Protein 4HH3 (pdb70)

Radius of gyration: 33.71 Å; Cα contacts (8 Å, |Δi|>4): 1432; chains: 3; bounding box: 65×101×80 Å

GO terms:
  GO:0042802 identical protein binding (F, IPI)
  GO:0005515 protein binding (F, IPI)

Sequence (711 aa):
LPSLAPDLVRDLIATAADISLLVSQEGVVREVMANPHHPSFGQLSSEWEGRPLEEVLTAESVAKFRLRSEGLEPGRGSVAVVELNHIDPRSFEFPIRYILHRLPADRSILMLGRDLRPIAEVQQQLVAAQLAMERDYETQREMETRYRVVLDVSRDPMVLLVSMSTGRIVDLNSAAGLLLGGVRQDLLGAAIAQEFEGRRRGEFMETMTNLAATESAAPVEVLARRSQKRLLVVPRVFRAAGERLLLCQIDPADGSLPSSLAPDLVRDLIATAADISSLLVSQEGVVREVMASFGQLSEWEGRPLEEVLTAESVAKFRLRSEGLEPGRGSVVAVEELNHIEFPIRYILHRLPADRRSSILMLGRDLRPIAEVQQQLVAAQLAMERDYETQREMETRYRVVLDVSRDPMVLVSMSTGRIVDLNSSAAGLLLGGVRQDLLGAAIAQEFEGRRRGEFMETMTNLAATESAAPVEVLARRRSQKRLLVVPRVFRAAGERLLLCQIDPADGRSGRAKAVARLSDLLSTDPLGRLTEVEELLLRAHAPTAADFARLLFEACAERLTRALAEDRISRMQVTLAYSSALQMALRRIHHLPDPQKSVGAVLLVAGVPGHKPILEAALAAEMLRAVGWSTSSVVVHPESVAALAARLKTSRTSSTLVVAPSLLEGTEQEADTLRRFVSALRARTDLPGLSILVGGRLLAQLPPSKLKDSGADAGFAHLALLPAALARVASS

B-factor: mean 31.29, std 15.77, range [8.46, 105.35]

Solvent-accessible surface area: 31923 Å² total; per-residue (Å²): 68,32,97,40,62,110,114,31,12,62,64,0,1,2,7,3,0,4,2,0,0,0,1,9,111,153,20,35,1,104,20,22,0,70,8,108,53,20,91,92,29,46,109,8,53,103,6,58,52,108,62,1,68,115,10,10,12,44,62,0,23,60,5,15,107,101,68,6,129,62,17,93,55,74,193,21,16,85,38,0,18,0,34,0,55,5,52,122,94,141,112,14,17,0,90,0,26,0,5,17,0,75,72,52,79,0,7,0,0,1,1,32,7,12,65,44,16,17,105,16,24,118,87,0,44,58,8,1,15,48,27,14,114,40,4,24,54,1,15,22,15,27,3,20,2,47,13,1,4,61,32,3,120,7,15,0,0,3,0,9,31,91,62,1,108,3,58,7,2,2,81,22,0,5,146,25,1,39,16,102,95,136,87,0,53,41,19,11,1,1,119,4,6,80,80,53,182,132,55,73,0,17,112,53,0,34,88,43,29,91,76,171,124,50,71,68,25,108,12,64,0,106,77,46,92,78,110,0,50,0,60,10,97,43,19,154,18,22,62,86,94,6,0,3,2,21,0,42,61,27,142,104,44,32,25,106,29,60,113,118,28,5,99,52,1,6,19,40,2,4,34,0,4,0,5,2,12,93,135,25,52,0,106,33,23,43,80,170,53,50,164,25,80,148,18,85,58,97,55,1,70,83,5,3,23,86,146,2,28,62,82,17,117,135,89,7,117,66,14,50,39,83,183,53,29,40,30,4,95,0,40,0,131,152,56,45,1,22,0,1,0,10,17,0,78,64,52,81,0,8,4,0,3,1,10,24,68,109,63,34,16,101,25,46,105,88,0,80,60,2,44,80,37,0,52,142,37,2,112,89,41,71,47,20,55,45,26,0,100,12,1,7,81,25,3,117,7,18,0,1,2,0,15,34,41,64,1,120,2,54,2,1,2,71,22,0,2,139,24,1,33,20,94,72,117,93,0,66,38,16,15,2,2,124,3,6,90,81,56,187,123,56,70,0,23,109,40,0,50,85,43,16,82,92,149,61,48,54,58,18,144,9,41,0,109,88,32,107,92,138,0,50,0,19,6,86,61,27,64,0,11,13,83,32,4,1,1,3,13,1,43,90,39,144,88,194,71,12,164,88,97,3,40,50,109,3,7,82,17,1,23,90,68,8,44,60,121,10,100,63,0,28,118,25,0,127,67,40,0,96,70,7,24,33,0,0,128,25,0,17,32,0,2,91,103,2,64,122,5,20,47,66,35,144,14,26,75,19,52,4,12,10,0,25,0,0,0,0,3,0,0,24,82,29,22,100,72,66,4,27,89,199,53,104,25,21,2,0,0,0,0,10,36,76,22,72,0,2,0,1,0,4,0,0,0,1,5,0,7,64,84,15,30,3,1,14,30,11,12,10,144,44,32,60,42,0,0,51,122,3,95,69,4,158,9,68,17,0,0,3,2,14,6,37,13,59,30,68,76,25,46,43,40,12,70,148,8,1,63,38,4,90,84,81,134,42,23,116,73,12,25,0,0,2,8,14,147,18,16,87,77,83,113,88,107,20,166,121,24,19,6,78,10,14,2,30,84,3,12,81,0,36,49,0,2,62,135,17,59,102,130

Structure (mmCIF, N/CA/C/O backbone):
data_4HH3
#
_entry.id   4HH3
#
_cell.length_a   89.780
_cell.length_b   188.300
_cell.length_c   51.860
_cell.angle_alpha   90.00
_cell.angle_beta   90.00
_cell.angle_gamma   90.00
#
_symmetry.space_group_name_H-M   'P 21 21 2'
#
loop_
_entity.id
_entity.type
_entity.pdbx_description
1 polymer 'Transcriptional regulator, PpsR'
2 polymer 'AppA protein'
3 water water
#
loop_
_atom_site.group_PDB
_atom_site.id
_atom_site.type_symbol
_atom_site.label_atom_id
_atom_site.label_alt_id
_atom_site.label_comp_id
_atom_site.label_asym_id
_atom_site.label_entity_id
_atom_site.label_seq_id
_atom_site.pdbx_PDB_ins_code
_atom_site.Cartn_x
_atom_site.Cartn_y
_atom_site.Cartn_z
_atom_site.occupancy
_atom_site.B_iso_or_equiv
_atom_site.auth_seq_id
_atom_site.auth_comp_id
_atom_site.auth_asym_id
_atom_site.auth_atom_id
_atom_site.pdbx_PDB_model_num
ATOM 1 N N . LEU A 1 12 ? 40.570 19.173 37.905 1.00 49.94 7 LEU A N 1
ATOM 2 C CA . LEU A 1 12 ? 40.458 18.432 36.652 1.00 55.49 7 LEU A CA 1
ATOM 3 C C . LEU A 1 12 ? 41.075 17.039 36.784 1.00 64.49 7 LEU A C 1
ATOM 4 O O . LEU A 1 12 ? 42.156 16.887 37.354 1.00 67.56 7 LEU A O 1
ATOM 9 N N . PRO A 1 13 ? 40.385 16.016 36.258 1.00 73.57 8 PRO A N 1
ATOM 10 C CA . PRO A 1 13 ? 40.857 14.626 36.306 1.00 81.65 8 PRO A CA 1
ATOM 11 C C . PRO A 1 13 ? 41.907 14.323 35.236 1.00 83.59 8 PRO A C 1
ATOM 12 O O . PRO A 1 13 ? 42.360 15.234 34.541 1.00 84.75 8 PRO A O 1
ATOM 16 N N . SER A 1 14 ? 42.284 13.052 35.114 1.00 80.28 9 SER A N 1
ATOM 17 C CA . SER A 1 14 ? 43.255 12.619 34.111 1.00 81.03 9 SER A CA 1
ATOM 18 C C . SER A 1 14 ? 42.672 12.753 32.709 1.00 76.95 9 SER A C 1
ATOM 19 O O . SER A 1 14 ? 41.509 12.414 32.481 1.00 79.48 9 SER A O 1
ATOM 22 N N . LEU A 1 15 ? 43.480 13.237 31.769 1.00 65.16 10 LEU A N 1
ATOM 23 C CA . LEU A 1 15 ? 42.973 13.529 30.432 1.00 47.01 10 LEU A CA 1
ATOM 24 C C . LEU A 1 15 ? 43.815 12.939 29.294 1.00 38.13 10 LEU A C 1
ATOM 25 O O . LEU A 1 15 ? 45.030 13.140 29.231 1.00 40.14 10 LEU A O 1
ATOM 30 N N . ALA A 1 16 ? 43.144 12.223 28.392 1.00 35.73 11 ALA A N 1
ATOM 31 C CA . ALA A 1 16 ? 43.759 11.667 27.186 1.00 35.10 11 ALA A CA 1
ATOM 32 C C . ALA A 1 16 ? 44.171 12.770 26.212 1.00 33.57 11 ALA A C 1
ATOM 33 O O . ALA A 1 16 ? 43.566 13.843 26.198 1.00 28.92 11 ALA A O 1
ATOM 35 N N . PRO A 1 17 ? 45.200 12.506 25.384 1.00 33.60 12 PRO A N 1
ATOM 36 C CA . PRO A 1 17 ? 45.729 13.525 24.466 1.00 32.04 12 PRO A CA 1
ATOM 37 C C . PRO A 1 17 ? 44.699 14.121 23.490 1.00 30.54 12 PRO A C 1
ATOM 38 O O . PRO A 1 17 ? 44.738 15.322 23.228 1.00 27.86 12 PRO A O 1
ATOM 42 N N . ASP A 1 18 ? 43.816 13.294 22.942 1.00 32.53 13 ASP A N 1
ATOM 43 C CA . ASP A 1 18 ? 42.799 13.784 22.014 1.00 32.58 13 ASP A CA 1
ATOM 44 C C . ASP A 1 18 ? 41.849 14.757 22.707 1.00 28.10 13 ASP A C 1
ATOM 45 O O . ASP A 1 18 ? 41.487 15.797 22.144 1.00 26.86 13 ASP A O 1
ATOM 50 N N . LEU A 1 19 ? 41.451 14.424 23.933 1.00 28.69 14 LEU A N 1
ATOM 51 C CA . LEU A 1 19 ? 40.602 15.318 24.718 1.00 27.71 14 LEU A CA 1
ATOM 52 C C . LEU A 1 19 ? 41.355 16.605 25.068 1.00 24.45 14 LEU A C 1
ATOM 53 O O . LEU A 1 19 ? 40.815 17.697 24.945 1.00 23.18 14 LEU A O 1
ATOM 58 N N . VAL A 1 20 ? 42.619 16.481 25.465 1.00 27.85 15 VAL A N 1
ATOM 59 C CA . VAL A 1 20 ? 43.420 17.672 25.746 1.00 22.70 15 VAL A CA 1
ATOM 60 C C . VAL A 1 20 ? 43.438 18.635 24.554 1.00 22.07 15 VAL A C 1
ATOM 61 O O . VAL A 1 20 ? 43.232 19.837 24.715 1.00 21.01 15 VAL A O 1
ATOM 65 N N . ARG A 1 21 ? 43.649 18.091 23.359 1.00 23.67 16 ARG A N 1
ATOM 66 C CA . ARG A 1 21 ? 43.666 18.900 22.149 1.00 23.83 16 ARG A CA 1
ATOM 67 C C . ARG A 1 21 ? 42.333 19.612 21.946 1.00 22.01 16 ARG A C 1
ATOM 68 O O . ARG A 1 21 ? 42.292 20.802 21.635 1.00 21.36 16 ARG A O 1
ATOM 76 N N . ASP A 1 22 ? 41.242 18.875 22.141 1.00 22.83 17 ASP A N 1
ATOM 77 C CA . ASP A 1 22 ? 39.907 19.453 21.960 1.00 23.15 17 ASP A CA 1
ATOM 78 C C . ASP A 1 22 ? 39.576 20.545 22.982 1.00 19.10 17 ASP A C 1
ATOM 79 O O . ASP A 1 22 ? 38.956 21.555 22.645 1.00 19.64 17 ASP A O 1
ATOM 84 N N . LEU A 1 23 ? 40.009 20.361 24.222 1.00 24.70 18 LEU A N 1
ATOM 85 C CA . LEU A 1 23 ? 39.840 21.398 25.244 1.00 21.74 18 LEU A CA 1
ATOM 86 C C . LEU A 1 23 ? 40.581 22.690 24.890 1.00 21.82 18 LEU A C 1
ATOM 87 O O . LEU A 1 23 ? 40.034 23.800 24.990 1.00 19.35 18 LEU A O 1
ATOM 92 N N . ILE A 1 24 ? 41.833 22.560 24.477 1.00 20.25 19 ILE A N 1
ATOM 93 C CA . ILE A 1 24 ? 42.580 23.739 24.058 1.00 21.33 19 ILE A CA 1
ATOM 94 C C . ILE A 1 24 ? 41.908 24.411 22.855 1.00 19.53 19 ILE A C 1
ATOM 95 O O . ILE A 1 24 ? 41.737 25.644 22.818 1.00 20.23 19 ILE A O 1
ATOM 100 N N . ALA A 1 25 ? 41.505 23.598 21.884 1.00 20.86 20 ALA A N 1
ATOM 101 C CA . ALA A 1 25 ? 40.960 24.109 20.632 1.00 19.18 20 ALA A CA 1
ATOM 102 C C . ALA A 1 25 ? 39.645 24.849 20.847 1.00 20.98 20 ALA A C 1
ATOM 103 O O . ALA A 1 25 ? 39.335 25.789 20.116 1.00 19.25 20 ALA A O 1
ATOM 105 N N . THR A 1 26 ? 38.891 24.444 21.865 1.00 21.36 21 THR A N 1
ATOM 106 C CA . THR A 1 26 ? 37.612 25.102 22.153 1.00 18.25 21 THR A CA 1
ATOM 107 C C . THR A 1 26 ? 37.695 26.171 23.247 1.00 19.89 21 THR A C 1
ATOM 108 O O . THR A 1 26 ? 36.807 27.016 23.359 1.00 21.49 21 THR A O 1
ATOM 112 N N . ALA A 1 27 ? 38.760 26.161 24.045 1.00 16.14 22 ALA A N 1
ATOM 113 C CA . ALA A 1 27 ? 38.944 27.241 25.024 1.00 15.70 22 ALA A CA 1
ATOM 114 C C . ALA A 1 27 ? 39.395 28.532 24.347 1.00 18.49 22 ALA A C 1
ATOM 115 O O . ALA A 1 27 ? 39.012 29.630 24.769 1.00 18.63 22 ALA A O 1
ATOM 117 N N . ALA A 1 28 ? 40.218 28.393 23.307 1.00 18.60 23 ALA A N 1
ATOM 118 C CA . ALA A 1 28 ? 40.662 29.526 22.493 1.00 19.35 23 ALA A CA 1
ATOM 119 C C . ALA A 1 28 ? 39.677 29.755 21.345 1.00 20.18 23 ALA A C 1
ATOM 120 O O . ALA A 1 28 ? 38.929 28.852 20.989 1.00 20.72 23 ALA A O 1
ATOM 122 N N . ASP A 1 29 ? 39.668 30.955 20.769 1.00 18.33 24 ASP A N 1
ATOM 123 C CA . ASP A 1 29 ? 38.882 31.190 19.550 1.00 18.02 24 ASP A CA 1
ATOM 124 C C . ASP A 1 29 ? 39.613 30.585 18.355 1.00 21.77 24 ASP A C 1
ATOM 125 O O . ASP A 1 29 ? 38.999 30.153 17.386 1.00 20.51 24 ASP A O 1
ATOM 130 N N . ILE A 1 30 ? 40.939 30.605 18.430 1.00 19.59 25 ILE A N 1
ATOM 131 C CA . ILE A 1 30 ? 41.805 30.003 17.435 1.00 22.75 25 ILE A CA 1
ATOM 132 C C . ILE A 1 30 ? 43.123 29.766 18.141 1.00 24.55 25 ILE A C 1
ATOM 133 O O . ILE A 1 30 ? 43.500 30.521 19.034 1.00 22.54 25 ILE A O 1
ATOM 138 N N . SER A 1 31 ? 43.805 28.691 17.780 1.00 21.74 26 SER A N 1
ATOM 139 C CA . SER A 1 31 ? 45.120 28.442 18.345 1.00 22.08 26 SER A CA 1
ATOM 140 C C . SER A 1 31 ? 46.068 27.890 17.292 1.00 25.47 26 SER A C 1
ATOM 141 O O . SER A 1 31 ? 45.653 27.151 16.399 1.00 28.14 26 SER A O 1
ATOM 144 N N . LEU A 1 32 ? 47.330 28.288 17.397 1.00 24.97 27 LEU A N 1
ATOM 145 C CA . LEU A 1 32 ? 48.374 27.826 16.493 1.00 27.08 27 LEU A CA 1
ATOM 146 C C . LEU A 1 32 ? 49.443 27.141 17.313 1.00 30.14 27 LEU A C 1
ATOM 147 O O . LEU A 1 32 ? 49.826 27.641 18.373 1.00 26.55 27 LEU A O 1
ATOM 152 N N . LEU A 1 33 ? 49.930 26.007 16.817 1.00 28.79 28 LEU A N 1
ATOM 153 C CA . LEU A 1 33 ? 51.083 25.348 17.406 1.00 29.67 28 LEU A CA 1
ATOM 154 C C . LEU A 1 33 ? 52.256 25.583 16.459 1.00 32.69 28 LEU A C 1
ATOM 155 O O . LEU A 1 33 ? 52.195 25.218 15.291 1.00 33.41 28 LEU A O 1
ATOM 160 N N . VAL A 1 34 ? 53.304 26.217 16.969 1.00 32.52 29 VAL A N 1
ATOM 161 C CA . VAL A 1 34 ? 54.456 26.578 16.152 1.00 34.83 29 VAL A CA 1
ATOM 162 C C . VAL A 1 34 ? 55.712 25.901 16.692 1.00 36.24 29 VAL A C 1
ATOM 163 O O . VAL A 1 34 ? 55.958 25.921 17.895 1.00 35.45 29 VAL A O 1
ATOM 167 N N . SER A 1 35 ? 56.492 25.293 15.803 1.00 38.55 30 SER A N 1
ATOM 168 C CA . SER A 1 35 ? 57.717 24.611 16.216 1.00 40.28 30 SER A CA 1
ATOM 169 C C . SER A 1 35 ? 58.752 25.603 16.741 1.00 41.08 30 SER A C 1
ATOM 170 O O . SER A 1 35 ? 58.641 26.811 16.520 1.00 40.76 30 SER A O 1
ATOM 173 N N . GLN A 1 36 ? 59.765 25.086 17.430 1.00 42.39 31 GLN A N 1
ATOM 174 C CA . GLN A 1 36 ? 60.839 25.923 17.952 1.00 43.62 31 GLN A CA 1
ATOM 175 C C . GLN A 1 36 ? 61.502 26.683 16.807 1.00 45.63 31 GLN A C 1
ATOM 176 O O . GLN A 1 36 ? 61.947 27.818 16.971 1.00 46.12 31 GLN A O 1
ATOM 182 N N . GLU A 1 37 ? 61.536 26.038 15.645 1.00 46.97 32 GLU A N 1
ATOM 183 C CA . GLU A 1 37 ? 62.130 26.595 14.437 1.00 49.96 32 GLU A CA 1
ATOM 184 C C . GLU A 1 37 ? 61.313 27.767 13.899 1.00 51.47 32 GLU A C 1
ATOM 185 O O . GLU A 1 37 ? 61.838 28.631 13.196 1.00 51.52 32 GLU A O 1
ATOM 191 N N . GLY A 1 38 ? 60.027 27.805 14.238 1.00 48.10 33 GLY A N 1
ATOM 192 C CA . GLY A 1 38 ? 59.165 28.884 13.787 1.00 44.38 33 GLY A CA 1
ATOM 193 C C . GLY A 1 38 ? 58.214 28.468 12.680 1.00 44.32 33 GLY A C 1
ATOM 194 O O . GLY A 1 38 ? 57.608 29.311 12.027 1.00 46.59 33 GLY A O 1
ATOM 195 N N . VAL A 1 39 ? 58.081 27.164 12.472 1.00 44.59 34 VAL A N 1
ATOM 196 C CA . VAL A 1 39 ? 57.182 26.641 11.455 1.00 44.81 34 VAL A CA 1
ATOM 197 C C . VAL A 1 39 ? 55.807 26.355 12.071 1.00 47.76 34 VAL A C 1
ATOM 198 O O . VAL A 1 39 ? 55.713 25.760 13.144 1.00 40.53 34 VAL A O 1
ATOM 202 N N . VAL A 1 40 ? 54.742 26.805 11.413 1.00 41.45 35 VAL A N 1
ATOM 203 C CA . VAL A 1 40 ? 53.399 26.443 11.848 1.00 39.19 35 VAL A CA 1
ATOM 204 C C . VAL A 1 40 ? 53.226 24.935 11.732 1.00 39.67 35 VAL A C 1
ATOM 205 O O . VAL A 1 40 ? 53.299 24.375 10.640 1.00 44.56 35 VAL A O 1
ATOM 209 N N . ARG A 1 41 ? 52.995 24.289 12.867 1.00 37.98 36 ARG A N 1
ATOM 210 C CA . ARG A 1 41 ? 52.826 22.848 12.910 1.00 41.10 36 ARG A CA 1
ATOM 211 C C . ARG A 1 41 ? 51.352 22.476 12.788 1.00 42.16 36 ARG A C 1
ATOM 212 O O . ARG A 1 41 ? 51.002 21.505 12.119 1.00 39.70 36 ARG A O 1
ATOM 220 N N . GLU A 1 42 ? 50.484 23.256 13.428 1.00 34.94 37 GLU A N 1
ATOM 221 C CA . GLU A 1 42 ? 49.059 22.971 13.388 1.00 33.80 37 GLU A CA 1
ATOM 222 C C . GLU A 1 42 ? 48.227 24.222 13.656 1.00 32.00 37 GLU A C 1
ATOM 223 O O . GLU A 1 42 ? 48.544 25.011 14.550 1.00 32.53 37 GLU A O 1
ATOM 229 N N . VAL A 1 43 ? 47.179 24.405 12.857 1.00 32.26 38 VAL A N 1
ATOM 230 C CA . VAL A 1 43 ? 46.174 25.435 13.114 1.00 30.66 38 VAL A CA 1
ATOM 231 C C . VAL A 1 43 ? 44.967 24.728 13.719 1.00 35.96 38 VAL A C 1
ATOM 232 O O . VAL A 1 43 ? 44.383 23.848 13.089 1.00 37.27 38 VAL A O 1
ATOM 236 N N . MET A 1 44 ? 44.604 25.096 14.943 1.00 27.44 39 MET A N 1
ATOM 237 C CA . MET A 1 44 ? 43.540 24.404 15.656 1.00 27.96 39 MET A CA 1
ATOM 238 C C . MET A 1 44 ? 42.272 25.251 15.654 1.00 28.68 39 MET A C 1
ATOM 239 O O . MET A 1 44 ? 42.221 26.305 16.274 1.00 25.34 39 MET A O 1
ATOM 244 N N . ALA A 1 45 ? 41.258 24.786 14.937 1.00 28.99 40 ALA A N 1
ATOM 245 C CA . ALA A 1 45 ? 40.025 25.543 14.783 1.00 32.64 40 ALA A CA 1
ATOM 246 C C . ALA A 1 45 ? 39.046 25.265 15.917 1.00 25.05 40 ALA A C 1
ATOM 247 O O . ALA A 1 45 ? 38.904 24.124 16.370 1.00 26.44 40 ALA A O 1
ATOM 249 N N . ASN A 1 46 ? 38.384 26.317 16.386 1.00 27.49 41 ASN A N 1
ATOM 250 C CA . ASN A 1 46 ? 37.282 26.151 17.320 1.00 22.51 41 ASN A CA 1
ATOM 251 C C . ASN A 1 46 ? 36.023 26.096 16.481 1.00 22.65 41 ASN A C 1
ATOM 252 O O . ASN A 1 46 ? 35.631 27.102 15.893 1.00 22.55 41 ASN A O 1
ATOM 257 N N . PRO A 1 47 ? 35.382 24.921 16.411 1.00 27.43 42 PRO A N 1
ATOM 258 C CA . PRO A 1 47 ? 34.189 24.805 15.567 1.00 29.96 42 PRO A CA 1
ATOM 259 C C . PRO A 1 47 ? 32.979 25.574 16.102 1.00 30.13 42 PRO A C 1
ATOM 260 O O . PRO A 1 47 ? 31.989 25.727 15.377 1.00 30.32 42 PRO A O 1
ATOM 264 N N . HIS A 1 48 ? 33.049 26.059 17.339 1.00 20.55 43 HIS A N 1
ATOM 265 C CA . HIS A 1 48 ? 31.932 26.809 17.904 1.00 19.65 43 HIS A CA 1
ATOM 266 C C . HIS A 1 48 ? 32.099 28.320 17.717 1.00 27.67 43 HIS A C 1
ATOM 267 O O . HIS A 1 48 ? 31.252 29.111 18.142 1.00 27.04 43 HIS A O 1
ATOM 274 N N . HIS A 1 49 ? 33.189 28.713 17.071 1.00 22.69 44 HIS A N 1
ATOM 275 C CA . HIS A 1 49 ? 33.486 30.131 16.865 1.00 24.79 44 HIS A CA 1
ATOM 276 C C . HIS A 1 49 ? 33.383 30.449 15.379 1.00 27.61 44 HIS A C 1
ATOM 277 O O . HIS A 1 49 ? 33.673 29.583 14.557 1.00 24.48 44 HIS A O 1
ATOM 284 N N . PRO A 1 50 ? 32.980 31.692 15.022 1.00 25.35 45 PRO A N 1
ATOM 285 C CA . PRO A 1 50 ? 32.876 32.054 13.604 1.00 27.20 45 PRO A CA 1
ATOM 286 C C . PRO A 1 50 ? 34.102 31.654 12.788 1.00 30.87 45 PRO A C 1
ATOM 287 O O . PRO A 1 50 ? 35.234 31.810 13.251 1.00 27.05 45 PRO A O 1
ATOM 291 N N . SER A 1 51 ? 33.866 31.116 11.596 1.00 28.81 46 SER A N 1
ATOM 292 C CA . SER A 1 51 ? 34.931 30.549 10.778 1.00 30.31 46 SER A CA 1
ATOM 293 C C . SER A 1 51 ? 35.991 31.566 10.354 1.00 36.10 46 SER A C 1
ATOM 294 O O . SER A 1 51 ? 35.690 32.745 10.135 1.00 31.59 46 SER A O 1
ATOM 297 N N . PHE A 1 52 ? 37.231 31.090 10.248 1.00 34.06 47 PHE A N 1
ATOM 298 C CA . PHE A 1 52 ? 38.338 31.868 9.696 1.00 33.91 47 PHE A CA 1
ATOM 299 C C . PHE A 1 52 ? 38.642 31.436 8.269 1.00 38.34 47 PHE A C 1
ATOM 300 O O . PHE A 1 52 ? 39.601 31.914 7.656 1.00 40.18 47 PHE A O 1
ATOM 308 N N . GLY A 1 53 ? 37.829 30.528 7.742 1.00 39.32 48 GLY A N 1
ATOM 309 C CA . GLY A 1 53 ? 38.084 29.968 6.427 1.00 39.76 48 GLY A CA 1
ATOM 310 C C . GLY A 1 53 ? 39.190 28.932 6.510 1.00 44.85 48 GLY A C 1
ATOM 311 O O . GLY A 1 53 ? 39.605 28.549 7.605 1.00 41.73 48 GLY A O 1
ATOM 312 N N . GLN A 1 54 ? 39.672 28.479 5.358 1.00 48.81 49 GLN A N 1
ATOM 313 C CA . GLN A 1 54 ? 40.722 27.466 5.323 1.00 57.06 49 GLN A CA 1
ATOM 314 C C . GLN A 1 54 ? 42.103 28.054 5.620 1.00 56.75 49 GLN A C 1
ATOM 315 O O . GLN A 1 54 ? 42.616 28.879 4.862 1.00 56.15 49 GLN A O 1
ATOM 321 N N . LEU A 1 55 ? 42.695 27.624 6.729 1.00 50.63 50 LEU A N 1
ATOM 322 C CA . LEU A 1 55 ? 44.002 28.122 7.142 1.00 48.31 50 LEU A CA 1
ATOM 323 C C . LEU A 1 55 ? 45.050 27.016 7.181 1.00 48.45 50 LEU A C 1
ATOM 324 O O . LEU A 1 55 ? 46.187 27.254 7.588 1.00 47.85 50 LEU A O 1
ATOM 329 N N . SER A 1 56 ? 44.663 25.814 6.752 1.00 50.12 51 SER A N 1
ATOM 330 C CA A SER A 1 56 ? 45.563 24.661 6.753 0.39 50.12 51 SER A CA 1
ATOM 331 C CA B SER A 1 56 ? 45.564 24.662 6.757 0.61 50.11 51 SER A CA 1
ATOM 332 C C . SER A 1 56 ? 46.830 24.916 5.943 1.00 55.45 51 SER A C 1
ATOM 333 O O . SER A 1 56 ? 47.884 24.354 6.233 1.00 53.63 51 SER A O 1
ATOM 338 N N . GLU A 1 57 ? 46.717 25.766 4.927 1.00 56.83 52 GLU A N 1
ATOM 339 C CA . GLU A 1 57 ? 47.847 26.109 4.073 1.00 61.08 52 GLU A CA 1
ATOM 340 C C . GLU A 1 57 ? 48.990 26.744 4.860 1.00 55.30 52 GLU A C 1
ATOM 341 O O . GLU A 1 57 ? 50.133 26.760 4.399 1.00 50.99 52 GLU A O 1
ATOM 347 N N . TRP A 1 58 ? 48.677 27.272 6.041 1.00 46.49 53 TRP A N 1
ATOM 348 C CA . TRP A 1 58 ? 49.702 27.818 6.923 1.00 44.00 53 TRP A CA 1
ATOM 349 C C . TRP A 1 58 ? 50.598 26.708 7.464 1.00 43.92 53 TRP A C 1
ATOM 350 O O . TRP A 1 58 ? 51.762 26.944 7.779 1.00 44.36 53 TRP A O 1
ATOM 361 N N . GLU A 1 59 ? 50.043 25.503 7.586 1.00 43.54 54 GLU A N 1
ATOM 362 C CA . GLU A 1 59 ? 50.774 24.387 8.176 1.00 45.64 54 GLU A CA 1
ATOM 363 C C . GLU A 1 59 ? 51.950 23.955 7.303 1.00 50.99 54 GLU A C 1
ATOM 364 O O . GLU A 1 59 ? 51.784 23.656 6.120 1.00 49.93 54 GLU A O 1
ATOM 370 N N . GLY A 1 60 ? 53.138 23.940 7.897 1.00 46.62 55 GLY A N 1
ATOM 371 C CA . GLY A 1 60 ? 54.351 23.603 7.176 1.00 49.54 55 GLY A CA 1
ATOM 372 C C . GLY A 1 60 ? 55.144 24.824 6.744 1.00 54.99 55 GLY A C 1
ATOM 373 O O . GLY A 1 60 ? 56.289 24.697 6.307 1.00 57.46 55 GLY A O 1
ATOM 374 N N . ARG A 1 61 ? 54.537 26.004 6.865 1.00 49.47 56 ARG A N 1
ATOM 375 C CA . ARG A 1 61 ? 55.179 27.261 6.471 1.00 54.32 56 ARG A CA 1
ATOM 376 C C . ARG A 1 61 ? 55.629 28.028 7.710 1.00 48.78 56 ARG A C 1
ATOM 377 O O . ARG A 1 61 ? 55.028 27.883 8.775 1.00 46.05 56 ARG A O 1
ATOM 385 N N . PRO A 1 62 ? 56.690 28.843 7.579 1.00 50.38 57 PRO A N 1
ATOM 386 C CA . PRO A 1 62 ? 57.133 29.690 8.691 1.00 48.93 57 PRO A CA 1
ATOM 387 C C . PRO A 1 62 ? 56.000 30.598 9.163 1.00 46.54 57 PRO A C 1
ATOM 388 O O . PRO A 1 62 ? 55.280 31.143 8.327 1.00 47.15 57 PRO A O 1
ATOM 392 N N . LEU A 1 63 ? 55.836 30.736 10.476 1.00 44.09 58 LEU A N 1
ATOM 393 C CA . LEU A 1 63 ? 54.832 31.642 11.033 1.00 41.91 58 LEU A CA 1
ATOM 394 C C . LEU A 1 63 ? 55.028 33.049 10.486 1.00 43.35 58 LEU A C 1
ATOM 395 O O . LEU A 1 63 ? 54.062 33.773 10.244 1.00 42.76 58 LEU A O 1
ATOM 400 N N . GLU A 1 64 ? 56.282 33.434 10.277 1.00 45.54 59 GLU A N 1
ATOM 401 C CA . GLU A 1 64 ? 56.581 34.791 9.826 1.00 47.20 59 GLU A CA 1
ATOM 402 C C . GLU A 1 64 ? 56.005 35.130 8.446 1.00 64.44 59 GLU A C 1
ATOM 403 O O . GLU A 1 64 ? 55.828 36.302 8.114 1.00 49.92 59 GLU A O 1
ATOM 409 N N . GLU A 1 65 ? 55.680 34.105 7.663 1.00 49.63 60 GLU A N 1
ATOM 410 C CA . GLU A 1 65 ? 55.041 34.308 6.366 1.00 51.47 60 GLU A CA 1
ATOM 411 C C . GLU A 1 65 ? 53.624 34.845 6.498 1.00 49.67 60 GLU A C 1
ATOM 412 O O . GLU A 1 65 ? 53.094 35.422 5.552 1.00 51.51 60 GLU A O 1
ATOM 418 N N . VAL A 1 66 ? 53.005 34.633 7.657 1.00 46.50 61 VAL A N 1
ATOM 419 C CA . VAL A 1 66 ? 51.604 35.001 7.836 1.00 44.74 61 VAL A CA 1
ATOM 420 C C . VAL A 1 66 ? 51.406 36.113 8.869 1.00 42.99 61 VAL A C 1
ATOM 421 O O . VAL A 1 66 ? 50.305 36.302 9.398 1.00 40.94 61 VAL A O 1
ATOM 425 N N . LEU A 1 67 ? 52.475 36.850 9.145 1.00 44.03 62 LEU A N 1
ATOM 426 C CA . LEU A 1 67 ? 52.417 37.984 10.058 1.00 42.94 62 LEU A CA 1
ATOM 427 C C . LEU A 1 67 ? 52.948 39.235 9.378 1.00 45.65 62 LEU A C 1
ATOM 428 O O . LEU A 1 67 ? 53.805 39.152 8.505 1.00 48.29 62 LEU A O 1
ATOM 433 N N . THR A 1 68 ? 52.444 40.395 9.787 1.00 45.18 63 THR A N 1
ATOM 434 C CA . THR A 1 68 ? 53.011 41.655 9.321 1.00 47.80 63 THR A CA 1
ATOM 435 C C . THR A 1 68 ? 54.396 41.857 9.926 1.00 48.67 63 THR A C 1
ATOM 436 O O . THR A 1 68 ? 54.771 41.179 10.877 1.00 46.92 63 THR A O 1
ATOM 440 N N . ALA A 1 69 ? 55.156 42.806 9.385 1.00 51.60 64 ALA A N 1
ATOM 441 C CA . ALA A 1 69 ? 56.513 43.035 9.869 1.00 52.93 64 ALA A CA 1
ATOM 442 C C . ALA A 1 69 ? 56.581 43.403 11.354 1.00 50.92 64 ALA A C 1
ATOM 443 O O . ALA A 1 69 ? 57.410 42.867 12.087 1.00 50.52 64 ALA A O 1
ATOM 445 N N . GLU A 1 70 ? 55.717 44.312 11.802 1.00 49.89 65 GLU A N 1
ATOM 446 C CA . GLU A 1 70 ? 55.708 44.683 13.215 1.00 48.22 65 GLU A CA 1
ATOM 447 C C . GLU A 1 70 ? 55.285 43.499 14.089 1.00 44.98 65 GLU A C 1
ATOM 448 O O . GLU A 1 70 ? 55.725 43.369 15.227 1.00 44.13 65 GLU A O 1
ATOM 454 N N . SER A 1 71 ? 54.436 42.641 13.544 1.00 43.64 66 SER A N 1
ATOM 455 C CA . SER A 1 71 ? 53.976 41.467 14.292 1.00 40.86 66 SER A CA 1
ATOM 456 C C . SER A 1 71 ? 55.057 40.380 14.371 1.00 41.39 66 SER A C 1
ATOM 457 O O . SER A 1 71 ? 55.128 39.618 15.347 1.00 39.66 66 SER A O 1
ATOM 460 N N . VAL A 1 72 ? 55.892 40.314 13.340 1.00 43.99 67 VAL A N 1
ATOM 461 C CA . VAL A 1 72 ? 57.043 39.419 13.351 1.00 45.06 67 VAL A CA 1
ATOM 462 C C . VAL A 1 72 ? 57.957 39.836 14.496 1.00 45.35 67 VAL A C 1
ATOM 463 O O . VAL A 1 72 ? 58.333 39.020 15.334 1.00 44.36 67 VAL A O 1
ATOM 467 N N . ALA A 1 73 ? 58.283 41.126 14.542 1.00 46.91 68 ALA A N 1
ATOM 468 C CA . ALA A 1 73 ? 59.156 41.666 15.576 1.00 47.67 68 ALA A CA 1
ATOM 469 C C . ALA A 1 73 ? 58.547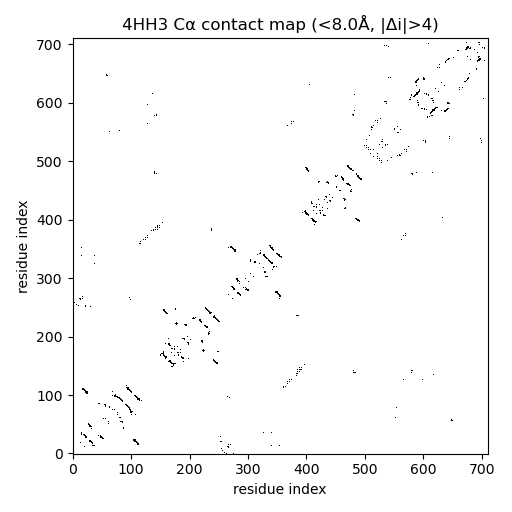 41.505 16.962 1.00 44.94 68 ALA A C 1
ATOM 470 O O . ALA A 1 73 ? 59.253 41.269 17.939 1.00 45.06 68 ALA A O 1
ATOM 472 N N . LYS A 1 74 ? 57.229 41.650 17.048 1.00 42.70 69 LYS A N 1
ATOM 473 C CA . LYS A 1 74 ? 56.549 41.499 18.318 1.00 40.27 69 LYS A CA 1
ATOM 474 C C . LYS A 1 74 ? 56.540 40.022 18.745 1.00 38.58 69 LYS A C 1
ATOM 475 O O . LYS A 1 74 ? 56.726 39.700 19.919 1.00 37.68 69 LYS A O 1
ATOM 481 N N . PHE A 1 75 ? 56.320 39.131 17.790 1.00 38.46 70 PHE A N 1
ATOM 482 C CA . PHE A 1 75 ? 56.357 37.700 18.112 1.00 37.30 70 PHE A CA 1
ATOM 483 C C . PHE A 1 75 ? 57.744 37.290 18.610 1.00 38.94 70 PHE A C 1
ATOM 484 O O . PHE A 1 75 ? 57.868 36.551 19.592 1.00 40.22 70 PHE A O 1
ATOM 492 N N . ARG A 1 76 ? 58.783 37.768 17.933 1.00 41.63 71 ARG A N 1
ATOM 493 C CA . ARG A 1 76 ? 60.153 37.448 18.329 1.00 43.62 71 ARG A CA 1
ATOM 494 C C . ARG A 1 76 ? 60.456 38.021 19.712 1.00 49.90 71 ARG A C 1
ATOM 495 O O . ARG A 1 76 ? 61.075 37.361 20.541 1.00 43.77 71 ARG A O 1
ATOM 503 N N . LEU A 1 77 ? 60.001 39.248 19.956 1.00 43.25 72 LEU A N 1
ATOM 504 C CA . LEU A 1 77 ? 60.216 39.921 21.234 1.00 43.36 72 LEU A CA 1
ATOM 505 C C . LEU A 1 77 ? 59.682 39.122 22.425 1.00 43.23 72 LEU A C 1
ATOM 506 O O . LEU A 1 77 ? 60.363 38.968 23.440 1.00 41.95 72 LEU A O 1
ATOM 511 N N . ARG A 1 78 ? 58.463 38.608 22.298 1.00 38.52 73 ARG A N 1
ATOM 512 C CA . ARG A 1 78 ? 57.814 37.949 23.423 1.00 36.42 73 ARG A CA 1
ATOM 513 C C . ARG A 1 78 ? 58.056 36.444 23.460 1.00 36.06 73 ARG A C 1
ATOM 514 O O . ARG A 1 78 ? 57.663 35.779 24.416 1.00 39.47 73 ARG A O 1
ATOM 522 N N . SER A 1 79 ? 58.697 35.911 22.426 1.00 37.44 74 SER A N 1
ATOM 523 C CA . SER A 1 79 ? 58.932 34.471 22.374 1.00 40.36 74 SER A CA 1
ATOM 524 C C . SER A 1 79 ? 60.390 34.093 22.590 1.00 39.94 74 SER A C 1
ATOM 525 O O . SER A 1 79 ? 60.681 33.031 23.136 1.00 40.04 74 SER A O 1
ATOM 528 N N . GLU A 1 80 ? 61.310 34.955 22.171 1.00 42.80 75 GLU A N 1
ATOM 529 C CA . GLU A 1 80 ? 62.730 34.598 22.230 1.00 47.06 75 GLU A CA 1
ATOM 530 C C . GLU A 1 80 ? 63.267 34.313 23.641 1.00 45.67 75 GLU A C 1
ATOM 531 O O . GLU A 1 80 ? 64.129 33.450 23.814 1.00 59.78 75 GLU A O 1
ATOM 537 N N . GLY A 1 81 ? 62.761 35.020 24.644 1.00 49.93 76 GLY A N 1
ATOM 538 C CA . GLY A 1 81 ? 63.137 34.730 26.018 1.00 52.60 76 GLY A CA 1
ATOM 539 C C . GLY A 1 81 ? 62.096 33.932 26.790 1.00 56.19 76 GLY A C 1
ATOM 540 O O . GLY A 1 81 ? 62.216 33.754 28.001 1.00 57.52 76 GLY A O 1
ATOM 541 N N . LEU A 1 82 ? 61.076 33.443 26.090 1.00 45.73 77 LEU A N 1
ATOM 542 C CA . LEU A 1 82 ? 59.950 32.780 26.742 1.00 37.90 77 LEU A CA 1
ATOM 543 C C . LEU A 1 82 ? 60.262 31.346 27.175 1.00 38.37 77 LEU A C 1
ATOM 544 O O . LEU A 1 82 ? 60.529 30.479 26.346 1.00 43.81 77 LEU A O 1
ATOM 549 N N . GLU A 1 83 ? 60.209 31.108 28.480 1.00 41.75 78 GLU A N 1
ATOM 550 C CA . GLU A 1 83 ? 60.503 29.792 29.044 1.00 43.78 78 GLU A CA 1
ATOM 551 C C . GLU A 1 83 ? 59.219 29.129 29.537 1.00 40.79 78 GLU A C 1
ATOM 552 O O . GLU A 1 83 ? 58.222 29.807 29.772 1.00 42.17 78 GLU A O 1
ATOM 558 N N . PRO A 1 84 ? 59.229 27.794 29.679 1.00 38.60 79 PRO A N 1
ATOM 559 C CA . PRO A 1 84 ? 58.037 27.110 30.192 1.00 41.47 79 PRO A CA 1
ATOM 560 C C . PRO A 1 84 ? 57.684 27.582 31.600 1.00 47.40 79 PRO A C 1
ATOM 561 O O . PRO A 1 84 ? 58.567 28.035 32.328 1.00 50.64 79 PRO A O 1
ATOM 565 N N . GLY A 1 85 ? 56.412 27.490 31.974 1.00 42.85 80 GLY A N 1
ATOM 566 C CA . GLY A 1 85 ? 56.020 27.802 33.334 1.00 45.16 80 GLY A CA 1
ATOM 567 C C . GLY A 1 85 ? 55.003 28.917 33.465 1.00 44.46 80 GLY A C 1
ATOM 568 O O . GLY A 1 85 ? 54.216 28.922 34.412 1.00 45.35 80 GLY A O 1
ATOM 569 N N . ARG A 1 86 ? 55.021 29.865 32.531 1.00 43.87 81 ARG A N 1
ATOM 570 C CA . ARG A 1 86 ? 54.038 30.952 32.532 1.00 51.99 81 ARG A CA 1
ATOM 571 C C . ARG A 1 86 ? 53.841 31.574 31.149 1.00 42.75 81 ARG A C 1
ATOM 572 O O . ARG A 1 86 ? 54.786 31.714 30.374 1.00 40.92 81 ARG A O 1
ATOM 580 N N . GLY A 1 87 ? 52.606 31.952 30.846 1.00 41.58 82 GLY A N 1
ATOM 581 C CA . GLY A 1 87 ? 52.296 32.524 29.552 1.00 33.29 82 GLY A CA 1
ATOM 582 C C . GLY A 1 87 ? 52.877 33.912 29.377 1.00 39.73 82 GLY A C 1
ATOM 583 O O . GLY A 1 87 ? 53.206 34.590 30.350 1.00 43.29 82 GLY A O 1
ATOM 584 N N . SER A 1 88 ? 53.008 34.334 28.125 1.00 33.81 83 SER A N 1
ATOM 585 C CA . SER A 1 88 ? 53.533 35.659 27.825 1.00 35.06 83 SER A CA 1
ATOM 586 C C . SER A 1 88 ? 52.485 36.689 28.195 1.00 31.69 83 SER A C 1
ATOM 587 O O . SER A 1 88 ? 51.338 36.347 28.479 1.00 33.25 83 SER A O 1
ATOM 590 N N . VAL A 1 89 ? 52.869 37.961 28.178 1.00 40.17 84 VAL A N 1
ATOM 591 C CA . VAL A 1 89 ? 51.872 39.018 28.241 1.00 41.61 84 VAL A CA 1
ATOM 592 C C . VAL A 1 89 ? 51.076 38.908 26.950 1.00 37.00 84 VAL A C 1
ATOM 593 O O . VAL A 1 89 ? 51.571 38.365 25.960 1.00 38.86 84 VAL A O 1
ATOM 597 N N . ALA A 1 90 ? 49.847 39.407 26.950 1.00 32.47 85 ALA A N 1
ATOM 598 C CA . ALA A 1 90 ? 49.020 39.312 25.757 1.00 31.47 85 ALA A CA 1
ATOM 599 C C . ALA A 1 90 ? 49.646 40.083 24.597 1.00 37.13 85 ALA A C 1
ATOM 600 O O . ALA A 1 90 ? 50.131 41.204 24.764 1.00 40.14 85 ALA A O 1
ATOM 602 N N . VAL A 1 91 ? 49.650 39.457 23.425 1.00 32.29 86 VAL A N 1
ATOM 603 C CA A VAL A 1 91 ? 50.269 39.992 22.224 0.30 29.63 86 VAL A CA 1
ATOM 604 C CA B VAL A 1 91 ? 50.220 40.105 22.252 0.70 28.83 86 VAL A CA 1
ATOM 605 C C . VAL A 1 91 ? 49.226 40.207 21.120 1.00 28.16 86 VAL A C 1
ATOM 606 O O . VAL A 1 91 ? 48.564 39.252 20.731 1.00 26.55 86 VAL A O 1
ATOM 613 N N . GLU A 1 92 ? 49.094 41.425 20.611 1.00 28.16 87 GLU A N 1
ATOM 614 C CA . GLU A 1 92 ? 48.202 41.650 19.490 1.00 28.27 87 GLU A CA 1
ATOM 615 C C . GLU A 1 92 ? 48.984 41.446 18.199 1.00 30.07 87 GLU A C 1
ATOM 616 O O . GLU A 1 92 ? 49.871 42.232 17.863 1.00 32.18 87 GLU A O 1
ATOM 622 N N . LEU A 1 93 ? 48.685 40.361 17.496 1.00 29.42 88 LEU A N 1
ATOM 623 C CA . LEU A 1 93 ? 49.368 40.042 16.254 1.00 31.42 88 LEU A CA 1
ATOM 624 C C . LEU A 1 93 ? 48.438 40.222 15.072 1.00 32.15 88 LEU A C 1
ATOM 625 O O . LEU A 1 93 ? 47.239 39.923 15.150 1.00 30.68 88 LEU A O 1
ATOM 630 N N . ASN A 1 94 ? 48.991 40.740 13.981 1.00 34.68 89 ASN A N 1
ATOM 631 C CA . ASN A 1 94 ? 48.223 40.931 12.762 1.00 35.98 89 ASN A CA 1
ATOM 632 C C . ASN A 1 94 ? 48.602 39.920 11.703 1.00 38.13 89 ASN A C 1
ATOM 633 O O . ASN A 1 94 ? 49.750 39.893 11.242 1.00 39.23 89 ASN A O 1
ATOM 638 N N . HIS A 1 95 ? 47.630 39.095 11.324 1.00 36.53 90 HIS A N 1
ATOM 639 C CA . HIS A 1 95 ? 47.856 38.015 10.375 1.00 37.76 90 HIS A CA 1
ATOM 640 C C . HIS A 1 95 ? 47.589 38.422 8.932 1.00 40.55 90 HIS A C 1
ATOM 641 O O . HIS A 1 95 ? 46.796 39.322 8.662 1.00 41.07 90 HIS A O 1
ATOM 648 N N . ILE A 1 96 ? 48.261 37.739 8.011 1.00 42.56 91 ILE A N 1
ATOM 649 C CA . ILE A 1 96 ? 47.899 37.766 6.599 1.00 50.84 91 ILE A CA 1
ATOM 650 C C . ILE A 1 96 ? 47.309 36.411 6.193 1.00 54.68 91 ILE A C 1
ATOM 651 O O . ILE A 1 96 ? 47.993 35.383 6.217 1.00 49.36 91 ILE A O 1
ATOM 656 N N . ASP A 1 97 ? 46.032 36.434 5.830 1.00 51.30 92 ASP A N 1
ATOM 657 C CA . ASP A 1 97 ? 45.275 35.260 5.407 1.00 59.09 92 ASP A CA 1
ATOM 658 C C . ASP A 1 97 ? 45.715 34.832 3.996 1.00 61.17 92 ASP A C 1
ATOM 659 O O . ASP A 1 97 ? 46.239 35.653 3.242 1.00 62.38 92 ASP A O 1
ATOM 664 N N . PRO A 1 98 ? 45.551 33.538 3.652 1.00 59.34 93 PRO A N 1
ATOM 665 C CA . PRO A 1 98 ? 45.888 33.049 2.306 1.00 62.11 93 PRO A CA 1
ATOM 666 C C . PRO A 1 98 ? 45.242 33.847 1.168 1.00 66.76 93 PRO A C 1
ATOM 667 O O . PRO A 1 98 ? 45.876 34.061 0.133 1.00 69.35 93 PRO A O 1
ATOM 671 N N . ARG A 1 99 ? 43.999 34.280 1.364 1.00 68.33 94 ARG A N 1
ATOM 672 C CA . ARG A 1 99 ? 43.289 35.086 0.371 1.00 76.44 94 ARG A CA 1
ATOM 673 C C . ARG A 1 99 ? 43.640 36.567 0.512 1.00 77.28 94 ARG A C 1
ATOM 674 O O . ARG A 1 99 ? 42.891 37.437 0.065 1.00 81.64 94 ARG A O 1
ATOM 682 N N . SER A 1 100 ? 44.780 36.832 1.149 1.00 73.47 95 SER A N 1
ATOM 683 C CA . SER A 1 100 ? 45.300 38.182 1.378 1.00 71.86 95 SER A CA 1
ATOM 684 C C . SER A 1 100 ? 44.474 39.036 2.347 1.00 74.49 95 SER A C 1
ATOM 685 O O . SER A 1 100 ? 44.678 40.247 2.437 1.00 75.65 95 SER A O 1
ATOM 688 N N . PHE A 1 101 ? 43.553 38.404 3.074 1.00 78.13 96 PHE A N 1
ATOM 689 C CA . PHE A 1 101 ? 42.834 39.083 4.150 1.00 76.09 96 PHE A CA 1
ATOM 690 C C . PHE A 1 101 ? 43.782 39.354 5.314 1.00 69.01 96 PHE A C 1
ATOM 691 O O . PHE A 1 101 ? 44.667 38.553 5.604 1.00 74.90 96 PHE A O 1
ATOM 699 N N . GLU A 1 102 ? 43.597 40.487 5.978 1.00 59.22 97 GLU A N 1
ATOM 700 C CA . GLU A 1 102 ? 44.416 40.843 7.129 1.00 52.10 97 GLU A CA 1
ATOM 701 C C . GLU A 1 102 ? 43.533 40.906 8.376 1.00 48.44 97 GLU A C 1
ATOM 702 O O . GLU A 1 102 ? 42.577 41.680 8.424 1.00 49.25 97 GLU A O 1
ATOM 708 N N . PHE A 1 103 ? 43.833 40.083 9.377 1.00 42.31 98 PHE A N 1
ATOM 709 C CA . PHE A 1 103 ? 43.022 40.078 10.595 1.00 41.68 98 PHE A CA 1
ATOM 710 C C . PHE A 1 103 ? 43.860 40.027 11.873 1.00 39.25 98 PHE A C 1
ATOM 711 O O . PHE A 1 103 ? 44.954 39.455 11.883 1.00 33.72 98 PHE A O 1
ATOM 719 N N . PRO A 1 104 ? 43.357 40.653 12.951 1.00 31.70 99 PRO A N 1
ATOM 720 C CA . PRO A 1 104 ? 44.076 40.668 14.226 1.00 30.09 99 PRO A CA 1
ATOM 721 C C . PRO A 1 104 ? 43.572 39.628 15.219 1.00 27.51 99 PRO A C 1
ATOM 722 O O . PRO A 1 104 ? 42.365 39.354 15.287 1.00 26.51 99 PRO A O 1
ATOM 726 N N . ILE A 1 105 ? 44.510 39.073 15.980 1.00 26.72 100 ILE A N 1
ATOM 727 C CA . ILE A 1 105 ? 44.212 38.148 17.064 1.00 25.60 100 ILE A CA 1
ATOM 728 C C . ILE A 1 105 ? 45.038 38.582 18.277 1.00 23.93 100 ILE A C 1
ATOM 729 O O . ILE A 1 105 ? 46.199 38.946 18.136 1.00 26.12 100 ILE A O 1
ATOM 734 N N . ARG A 1 106 ? 44.437 38.601 19.459 1.00 22.19 101 ARG A N 1
ATOM 735 C CA . ARG A 1 106 ? 45.220 38.824 20.669 1.00 22.89 101 ARG A CA 1
ATOM 736 C C . ARG A 1 106 ? 45.591 37.454 21.236 1.00 21.01 101 ARG A C 1
ATOM 737 O O . ARG A 1 106 ? 44.701 36.683 21.595 1.00 20.29 101 ARG A O 1
ATOM 745 N N . TYR A 1 107 ? 46.891 37.167 21.308 1.00 21.96 102 TYR A N 1
ATOM 746 C CA . TYR A 1 107 ? 47.388 35.853 21.736 1.00 22.53 102 TYR A CA 1
ATOM 747 C C . TYR A 1 107 ? 48.064 35.870 23.106 1.00 24.53 102 TYR A C 1
ATOM 748 O O . TYR A 1 107 ? 48.691 36.863 23.496 1.00 28.38 102 TYR A O 1
ATOM 757 N N . ILE A 1 108 ? 47.970 34.747 23.811 1.00 20.68 103 ILE A N 1
ATOM 758 C CA . ILE A 1 108 ? 48.877 34.433 24.912 1.00 23.08 103 ILE A CA 1
ATOM 759 C C . ILE A 1 108 ? 49.801 33.335 24.396 1.00 27.26 103 ILE A C 1
ATOM 760 O O . ILE A 1 108 ? 49.320 32.329 23.865 1.00 25.57 103 ILE A O 1
ATOM 765 N N . LEU A 1 109 ? 51.115 33.519 24.530 1.00 23.88 104 LEU A N 1
ATOM 766 C CA . LEU A 1 109 ? 52.084 32.501 24.087 1.00 25.04 104 LEU A CA 1
ATOM 767 C C . LEU A 1 109 ? 52.525 31.639 25.250 1.00 27.01 104 LEU A C 1
ATOM 768 O O . LEU A 1 109 ? 52.771 32.148 26.341 1.00 26.94 104 LEU A O 1
ATOM 773 N N . HIS A 1 110 ? 52.607 30.331 25.014 1.00 25.38 105 HIS A N 1
ATOM 774 C CA . HIS A 1 110 ? 53.148 29.399 25.992 1.00 26.01 105 HIS A CA 1
ATOM 775 C C . HIS A 1 110 ? 54.273 28.571 25.364 1.00 37.63 105 HIS A C 1
ATOM 776 O O . HIS A 1 110 ? 54.104 28.005 24.281 1.00 28.25 105 HIS A O 1
ATOM 783 N N . ARG A 1 111 ? 55.420 28.510 26.035 1.00 29.69 106 ARG A N 1
ATOM 784 C CA . ARG A 1 111 ? 56.503 27.618 25.612 1.00 31.75 106 ARG A CA 1
ATOM 785 C C . ARG A 1 111 ? 56.262 26.239 26.206 1.00 31.67 106 ARG A C 1
ATOM 786 O O . ARG A 1 111 ? 56.203 26.100 27.427 1.00 31.58 106 ARG A O 1
ATOM 794 N N . LEU A 1 112 ? 56.108 25.229 25.351 1.00 31.93 107 LEU A N 1
ATOM 795 C CA . LEU A 1 112 ? 55.831 23.863 25.818 1.00 32.06 107 LEU A CA 1
ATOM 796 C C . LEU A 1 112 ? 57.156 23.177 26.129 1.00 34.64 107 LEU A C 1
ATOM 797 O O . LEU A 1 112 ? 58.057 23.180 25.305 1.00 36.31 107 LEU A O 1
ATOM 802 N N . PRO A 1 113 ? 57.285 22.613 27.336 1.00 39.58 108 PRO A N 1
ATOM 803 C CA . PRO A 1 113 ? 58.592 22.112 27.777 1.00 37.94 108 PRO A CA 1
ATOM 804 C C . PRO A 1 113 ? 59.104 20.876 27.021 1.00 39.70 108 PRO A C 1
ATOM 805 O O . PRO A 1 113 ? 60.324 20.729 26.883 1.00 42.15 108 PRO A O 1
ATOM 809 N N . ALA A 1 114 ? 58.214 20.015 26.531 1.00 38.73 109 ALA A N 1
ATOM 810 C CA . ALA A 1 114 ? 58.662 18.758 25.911 1.00 40.64 109 ALA A CA 1
ATOM 811 C C . ALA A 1 114 ? 59.491 18.949 24.636 1.00 42.10 109 ALA A C 1
ATOM 812 O O . ALA A 1 114 ? 60.497 18.261 24.433 1.00 44.65 109 ALA A O 1
ATOM 814 N N . ASP A 1 115 ? 59.070 19.879 23.781 1.00 40.71 110 ASP A N 1
ATOM 815 C CA . ASP A 1 115 ? 59.727 20.090 22.497 1.00 42.12 110 ASP A CA 1
ATOM 816 C C . ASP A 1 115 ? 60.054 21.559 22.204 1.00 41.76 110 ASP A C 1
ATOM 817 O O . ASP A 1 115 ? 60.504 21.885 21.108 1.00 42.86 110 ASP A O 1
ATOM 822 N N . ARG A 1 116 ? 59.829 22.423 23.190 1.00 40.45 111 ARG A N 1
ATOM 823 C CA . ARG A 1 116 ? 60.049 23.872 23.050 1.00 40.11 111 ARG A CA 1
ATOM 824 C C . ARG A 1 116 ? 59.260 24.527 21.909 1.00 38.77 111 ARG A C 1
ATOM 825 O O . ARG A 1 116 ? 59.633 25.598 21.413 1.00 39.26 111 ARG A O 1
ATOM 833 N N . SER A 1 117 ? 58.168 23.881 21.504 1.00 37.34 112 SER A N 1
ATOM 834 C CA . SER A 1 117 ? 57.216 24.508 20.597 1.00 35.94 112 SER A CA 1
ATOM 835 C C . SER A 1 117 ? 56.541 25.651 21.330 1.00 33.94 112 SER A C 1
ATOM 836 O O . SER A 1 117 ? 56.622 25.746 22.554 1.00 33.43 112 SER A O 1
ATOM 839 N N . ILE A 1 118 ? 55.892 26.529 20.571 1.00 33.07 113 ILE A N 1
ATOM 840 C CA . ILE A 1 118 ? 55.094 27.605 21.153 1.00 31.20 113 ILE A CA 1
ATOM 841 C C . ILE A 1 118 ? 53.644 27.423 20.755 1.00 31.24 113 ILE A C 1
ATOM 842 O O . ILE A 1 118 ? 53.330 27.305 19.570 1.00 29.85 113 ILE A O 1
ATOM 847 N N . LEU A 1 119 ? 52.780 27.357 21.764 1.00 27.55 114 LEU A N 1
ATOM 848 C CA . LEU A 1 119 ? 51.341 27.266 21.572 1.00 25.81 114 LEU A CA 1
ATOM 849 C C . LEU A 1 119 ? 50.762 28.669 21.737 1.00 26.48 114 LEU A C 1
ATOM 850 O O . LEU A 1 119 ? 50.998 29.330 22.748 1.00 24.51 114 LEU A O 1
ATOM 855 N N . MET A 1 120 ? 50.026 29.126 20.731 1.00 24.43 115 MET A N 1
ATOM 856 C CA . MET A 1 120 ? 49.507 30.480 20.724 1.00 23.73 115 MET A CA 1
ATOM 857 C C . MET A 1 120 ? 47.998 30.411 20.891 1.00 25.18 115 MET A C 1
ATOM 858 O O . MET A 1 120 ? 47.311 29.879 20.033 1.00 24.16 115 MET A O 1
ATOM 863 N N . LEU A 1 121 ? 47.495 30.933 22.006 1.00 20.62 116 LEU A N 1
ATOM 864 C CA . LEU A 1 121 ? 46.067 30.852 22.326 1.00 19.85 116 LEU A CA 1
ATOM 865 C C . LEU A 1 121 ? 45.397 32.183 22.023 1.00 20.38 116 LEU A C 1
ATOM 866 O O . LEU A 1 121 ? 45.709 33.200 22.649 1.00 22.30 116 LEU A O 1
ATOM 871 N N . GLY A 1 122 ? 44.480 32.184 21.059 1.00 18.68 117 GLY A N 1
ATOM 872 C CA . GLY A 1 122 ? 43.979 33.433 20.517 1.00 18.92 117 GLY A CA 1
ATOM 873 C C . GLY A 1 122 ? 42.555 33.829 20.842 1.00 19.99 117 GLY A C 1
ATOM 874 O O . GLY A 1 122 ? 41.669 32.982 21.004 1.00 21.51 117 GLY A O 1
ATOM 875 N N . ARG A 1 123 ? 42.366 35.140 20.950 1.00 17.77 118 ARG A N 1
ATOM 876 C CA . ARG A 1 123 ? 41.064 35.793 20.991 1.00 20.10 118 ARG A CA 1
ATOM 877 C C . ARG A 1 123 ? 40.861 36.608 19.712 1.00 20.32 118 ARG A C 1
ATOM 878 O O . ARG A 1 123 ? 41.715 37.403 19.314 1.00 20.53 118 ARG A O 1
ATOM 886 N N . ASP A 1 124 ? 39.713 36.404 19.078 1.00 21.47 119 ASP A N 1
ATOM 887 C CA . ASP A 1 124 ? 39.397 36.960 17.767 1.00 20.41 119 ASP A CA 1
ATOM 888 C C . ASP A 1 124 ? 39.068 38.461 17.845 1.00 20.89 119 ASP A C 1
ATOM 889 O O . ASP A 1 124 ? 38.115 38.860 18.507 1.00 22.62 119 ASP A O 1
ATOM 894 N N . LEU A 1 125 ? 39.857 39.283 17.161 1.00 24.58 120 LEU A N 1
ATOM 895 C CA . LEU A 1 125 ? 39.643 40.737 17.178 1.00 17.85 120 LEU A CA 1
ATOM 896 C C . LEU A 1 125 ? 38.977 41.263 15.908 1.00 20.89 120 LEU A C 1
ATOM 897 O O . LEU A 1 125 ? 38.827 42.485 15.733 1.00 21.48 120 LEU A O 1
ATOM 902 N N . ARG A 1 126 ? 38.578 40.355 15.022 1.00 19.88 121 ARG A N 1
ATOM 903 C CA . ARG A 1 126 ? 37.934 40.772 13.770 1.00 21.76 121 ARG A CA 1
ATOM 904 C C . ARG A 1 126 ? 36.730 41.721 13.935 1.00 17.97 121 ARG A C 1
ATOM 905 O O . ARG A 1 126 ? 36.606 42.682 13.167 1.00 21.63 121 ARG A O 1
ATOM 913 N N . PRO A 1 127 ? 35.846 41.469 14.925 1.00 20.69 122 PRO A N 1
ATOM 914 C CA . PRO A 1 127 ? 34.726 42.416 15.065 1.00 21.54 122 PRO A CA 1
ATOM 915 C C . PRO A 1 127 ? 35.183 43.841 15.405 1.00 23.97 122 PRO A C 1
ATOM 916 O O . PRO A 1 127 ? 34.543 44.816 14.996 1.00 25.04 122 PRO A O 1
ATOM 920 N N . ILE A 1 128 ? 36.279 43.967 16.143 1.00 22.62 123 ILE A N 1
ATOM 921 C CA . ILE A 1 128 ? 36.793 45.286 16.504 1.00 21.90 123 ILE A CA 1
ATOM 922 C C . ILE A 1 128 ? 37.403 45.952 15.286 1.00 26.75 123 ILE A C 1
ATOM 923 O O . ILE A 1 128 ? 37.187 47.141 15.036 1.00 24.20 123 ILE A O 1
ATOM 928 N N . ALA A 1 129 ? 38.151 45.170 14.514 1.00 23.14 124 ALA A N 1
ATOM 929 C CA . ALA A 1 129 ? 38.770 45.663 13.289 1.00 20.36 124 ALA A CA 1
ATOM 930 C C . ALA A 1 129 ? 37.736 46.183 12.297 1.00 23.59 124 ALA A C 1
ATOM 931 O O . ALA A 1 129 ? 37.956 47.202 11.646 1.00 20.30 124 ALA A O 1
ATOM 933 N N . GLU A 1 130 ? 36.600 45.500 12.196 1.00 20.94 125 GLU A N 1
ATOM 934 C CA . GLU A 1 130 ? 35.530 45.956 11.311 1.00 20.64 125 GLU A CA 1
ATOM 935 C C . GLU A 1 130 ? 35.010 47.351 11.688 1.00 27.50 125 GLU A C 1
ATOM 936 O O . GLU A 1 130 ? 34.818 48.212 10.827 1.00 24.39 125 GLU A O 1
ATOM 942 N N . VAL A 1 131 ? 34.789 47.584 12.975 1.00 21.05 126 VAL A N 1
ATOM 943 C CA . VAL A 1 131 ? 34.296 48.894 13.403 1.00 19.29 126 VAL A CA 1
ATOM 944 C C . VAL A 1 131 ? 35.393 49.962 13.298 1.00 24.46 126 VAL A C 1
ATOM 945 O O . VAL A 1 131 ? 35.104 51.134 13.013 1.00 20.74 126 VAL A O 1
ATOM 949 N N . GLN A 1 132 ? 36.651 49.557 13.490 1.00 21.40 127 GLN A N 1
ATOM 950 C CA . GLN A 1 132 ? 37.776 50.463 13.239 1.00 25.51 127 GLN A CA 1
ATOM 951 C C . GLN A 1 132 ? 37.771 50.967 11.804 1.00 23.91 127 GLN A C 1
ATOM 952 O O . GLN A 1 132 ? 38.004 52.143 11.561 1.00 20.47 127 GLN A O 1
ATOM 958 N N . GLN A 1 133 ? 37.535 50.066 10.855 1.00 18.62 128 GLN A N 1
ATOM 959 C CA . GLN A 1 133 ? 37.518 50.437 9.444 1.00 18.15 128 GLN A CA 1
ATOM 960 C C . GLN A 1 133 ? 36.392 51.419 9.130 1.00 19.02 128 GLN A C 1
ATOM 961 O O . GLN A 1 133 ? 36.544 52.293 8.271 1.00 17.93 128 GLN A O 1
ATOM 967 N N . GLN A 1 134 ? 35.271 51.300 9.841 1.00 16.44 129 GLN A N 1
ATOM 968 C CA . GLN A 1 134 ? 34.184 52.255 9.662 1.00 19.57 129 GLN A CA 1
ATOM 969 C C . GLN A 1 134 ? 34.601 53.645 10.121 1.00 20.06 129 GLN A C 1
ATOM 970 O O . GLN A 1 134 ? 34.301 54.657 9.464 1.00 18.70 129 GLN A O 1
ATOM 976 N N . LEU A 1 135 ? 35.310 53.701 11.242 1.00 17.68 130 LEU A N 1
ATOM 977 C CA . LEU A 1 135 ? 35.748 54.985 11.779 1.00 17.20 130 LEU A CA 1
ATOM 978 C C . LEU A 1 135 ? 36.776 55.641 10.844 1.00 17.69 130 LEU A C 1
ATOM 979 O O . LEU A 1 135 ? 36.705 56.849 10.572 1.00 14.53 130 LEU A O 1
ATOM 984 N N . VAL A 1 136 ? 37.719 54.846 10.344 1.00 15.17 131 VAL A N 1
ATOM 985 C CA . VAL A 1 136 ? 38.716 55.367 9.393 1.00 17.45 131 VAL A CA 1
ATOM 986 C C . VAL A 1 136 ? 38.030 55.879 8.118 1.00 16.70 131 VAL A C 1
ATOM 987 O O . VAL A 1 136 ? 38.370 56.933 7.586 1.00 14.71 131 VAL A O 1
ATOM 991 N N . ALA A 1 137 ? 37.027 55.147 7.653 1.00 15.38 132 ALA A N 1
ATOM 992 C CA . ALA A 1 137 ? 36.265 55.581 6.490 1.00 16.92 132 ALA A CA 1
ATOM 993 C C . ALA A 1 137 ? 35.576 56.928 6.728 1.00 16.25 132 ALA A C 1
ATOM 994 O O . ALA A 1 137 ? 35.486 57.758 5.826 1.00 17.25 132 ALA A O 1
ATOM 996 N N . ALA A 1 138 ? 35.088 57.138 7.947 1.00 15.26 133 ALA A N 1
ATOM 997 C CA . ALA A 1 138 ? 34.397 58.375 8.282 1.00 16.73 133 ALA A CA 1
ATOM 998 C C . ALA A 1 138 ? 35.388 59.526 8.397 1.00 16.64 133 ALA A C 1
ATOM 999 O O . ALA A 1 138 ? 35.078 60.643 7.993 1.00 15.53 133 ALA A O 1
ATOM 1001 N N . GLN A 1 139 ? 36.572 59.245 8.939 1.00 14.01 134 GLN A N 1
ATOM 1002 C CA . GLN A 1 139 ? 37.651 60.248 8.997 1.00 13.47 134 GLN A CA 1
ATOM 1003 C C . GLN A 1 139 ? 38.002 60.740 7.600 1.00 17.07 134 GLN A C 1
ATOM 1004 O O . GLN A 1 139 ? 38.154 61.933 7.370 1.00 13.57 134 GLN A O 1
ATOM 1010 N N . LEU A 1 140 ? 38.121 59.798 6.674 1.00 12.48 135 LEU A N 1
ATOM 1011 C CA . LEU A 1 140 ? 38.391 60.103 5.286 1.00 13.62 135 LEU A CA 1
ATOM 1012 C C . LEU A 1 140 ? 37.256 60.918 4.656 1.00 14.95 135 LEU A C 1
ATOM 1013 O O . LEU A 1 140 ? 37.499 61.921 3.977 1.00 13.27 135 LEU A O 1
ATOM 1018 N N . ALA A 1 141 ? 36.013 60.506 4.892 1.00 14.72 136 ALA A N 1
ATOM 1019 C CA . ALA A 1 141 ? 34.870 61.236 4.338 1.00 13.83 136 ALA A CA 1
ATOM 1020 C C . ALA A 1 141 ? 34.812 62.668 4.859 1.00 13.43 136 ALA A C 1
ATOM 1021 O O . ALA A 1 141 ? 34.512 63.598 4.109 1.00 14.97 136 ALA A O 1
ATOM 1023 N N . MET A 1 142 ? 35.111 62.854 6.139 1.00 12.43 137 MET A N 1
ATOM 1024 C CA . MET A 1 142 ? 35.089 64.205 6.723 1.00 13.94 137 MET A CA 1
ATOM 1025 C C . MET A 1 142 ? 36.151 65.122 6.116 1.00 15.92 137 MET A C 1
ATOM 1026 O O . MET A 1 142 ? 35.878 66.291 5.845 1.00 14.17 137 MET A O 1
ATOM 1031 N N . GLU A 1 143 ? 37.353 64.593 5.899 1.00 13.75 138 GLU A N 1
ATOM 1032 C CA . GLU A 1 143 ? 38.405 65.386 5.271 1.00 15.65 138 GLU A CA 1
ATOM 1033 C C . GLU A 1 143 ? 38.161 65.633 3.777 1.00 12.36 138 GLU A C 1
ATOM 1034 O O . GLU A 1 143 ? 38.550 66.677 3.245 1.00 13.12 138 GLU A O 1
ATOM 1040 N N . ARG A 1 144 ? 37.498 64.697 3.096 1.00 13.16 139 ARG A N 1
ATOM 1041 C CA . ARG A 1 144 ? 37.118 64.975 1.711 1.00 15.02 139 ARG A CA 1
ATOM 1042 C C . ARG A 1 144 ? 36.134 66.134 1.659 1.00 15.65 139 ARG A C 1
ATOM 1043 O O . ARG A 1 144 ? 36.252 67.023 0.813 1.00 16.78 139 ARG A O 1
ATOM 1051 N N . ASP A 1 145 ? 35.187 66.140 2.594 1.00 12.50 140 ASP A N 1
ATOM 1052 C CA . ASP A 1 145 ? 34.227 67.237 2.681 1.00 13.98 140 ASP A CA 1
ATOM 1053 C C . ASP A 1 145 ? 34.911 68.540 3.093 1.00 18.16 140 ASP A C 1
ATOM 1054 O O . ASP A 1 145 ? 34.546 69.618 2.609 1.00 16.74 140 ASP A O 1
ATOM 1059 N N . TYR A 1 146 ? 35.887 68.441 3.992 1.00 13.70 141 TYR A N 1
ATOM 1060 C CA . TYR A 1 146 ? 36.687 69.610 4.356 1.00 12.69 141 TYR A CA 1
ATOM 1061 C C . TYR A 1 146 ? 37.262 70.265 3.097 1.00 13.27 141 TYR A C 1
ATOM 1062 O O . TYR A 1 146 ? 37.186 71.490 2.927 1.00 11.44 141 TYR A O 1
ATOM 1071 N N . GLU A 1 147 ? 37.820 69.457 2.202 1.00 11.96 142 GLU A N 1
ATOM 1072 C CA . GLU A 1 147 ? 38.417 70.003 0.985 1.00 15.34 142 GLU A CA 1
ATOM 1073 C C . GLU A 1 147 ? 37.376 70.619 0.040 1.00 14.12 142 GLU A C 1
ATOM 1074 O O . GLU A 1 147 ? 37.665 71.590 -0.648 1.00 13.38 142 GLU A O 1
ATOM 1080 N N . THR A 1 148 ? 36.164 70.075 0.024 1.00 15.67 143 THR A N 1
ATOM 1081 C CA . THR A 1 148 ? 35.076 70.722 -0.719 1.00 15.04 143 THR A CA 1
ATOM 1082 C C . THR A 1 148 ? 34.772 72.099 -0.145 1.00 16.04 143 THR A C 1
ATOM 1083 O O . THR A 1 148 ? 34.530 73.062 -0.892 1.00 15.31 143 THR A O 1
ATOM 1087 N N . GLN A 1 149 ? 34.789 72.209 1.182 1.00 14.50 144 GLN A N 1
ATOM 1088 C CA . GLN A 1 149 ? 34.554 73.508 1.809 1.00 15.73 144 GLN A CA 1
ATOM 1089 C C . GLN A 1 149 ? 35.642 74.492 1.408 1.00 17.75 144 GLN A C 1
ATOM 1090 O O . GLN A 1 149 ? 35.372 75.680 1.235 1.00 15.50 144 GLN A O 1
ATOM 1096 N N . ARG A 1 150 ? 36.873 74.013 1.250 1.00 12.84 145 ARG A N 1
ATOM 1097 C CA . ARG A 1 150 ? 37.946 74.924 0.839 1.00 13.00 145 ARG A CA 1
ATOM 1098 C C . ARG A 1 150 ? 37.735 75.423 -0.592 1.00 14.51 145 ARG A C 1
ATOM 1099 O O . ARG A 1 150 ? 38.025 76.594 -0.890 1.00 13.72 145 ARG A O 1
ATOM 1107 N N . GLU A 1 151 ? 37.253 74.550 -1.479 1.00 12.73 146 GLU A N 1
ATOM 1108 C CA . GLU A 1 151 ? 36.877 75.003 -2.824 1.00 13.03 146 GLU A CA 1
ATOM 1109 C C . GLU A 1 151 ? 35.794 76.065 -2.723 1.00 14.62 146 GLU A C 1
ATOM 1110 O O . GLU A 1 151 ? 35.891 77.135 -3.339 1.00 13.40 146 GLU A O 1
ATOM 1116 N N . MET A 1 152 ? 34.768 75.765 -1.937 1.00 12.23 147 MET A N 1
ATOM 1117 C CA . MET A 1 152 ? 33.653 76.703 -1.796 1.00 14.29 147 MET A CA 1
ATOM 1118 C C . MET A 1 152 ? 34.080 78.029 -1.174 1.00 14.54 147 MET A C 1
ATOM 1119 O O . MET A 1 152 ? 33.547 79.079 -1.549 1.00 14.35 147 MET A O 1
ATOM 1124 N N . GLU A 1 153 ? 35.010 77.994 -0.218 1.00 12.41 148 GLU A N 1
ATOM 1125 C CA . GLU A 1 153 ? 35.509 79.236 0.381 1.00 12.92 148 GLU A CA 1
ATOM 1126 C C . GLU A 1 153 ? 36.177 80.143 -0.652 1.00 16.12 148 GLU A C 1
ATOM 1127 O O . GLU A 1 153 ? 35.985 81.359 -0.633 1.00 13.72 148 GLU A O 1
ATOM 1133 N N . THR A 1 154 ? 36.973 79.568 -1.554 1.00 13.13 149 THR A N 1
ATOM 1134 C CA . THR A 1 154 ? 37.568 80.382 -2.614 1.00 14.88 149 THR A CA 1
ATOM 1135 C C . THR A 1 154 ? 36.489 80.932 -3.542 1.00 14.56 149 THR A C 1
ATOM 1136 O O . THR A 1 154 ? 36.545 82.095 -3.942 1.00 14.76 149 THR A O 1
ATOM 1140 N N . ARG A 1 155 ? 35.502 80.102 -3.875 1.00 12.03 150 ARG A N 1
ATOM 1141 C CA . ARG A 1 155 ? 34.401 80.582 -4.727 1.00 12.79 150 ARG A CA 1
ATOM 1142 C C . ARG A 1 155 ? 33.687 81.752 -4.064 1.00 13.48 150 ARG A C 1
ATOM 1143 O O . ARG A 1 155 ? 33.389 82.764 -4.712 1.00 12.78 150 ARG A O 1
ATOM 1151 N N . TYR A 1 156 ? 33.388 81.599 -2.778 1.00 13.16 151 TYR A N 1
ATOM 1152 C CA . TYR A 1 156 ? 32.783 82.679 -1.976 1.00 15.49 151 TYR A CA 1
ATOM 1153 C C . TYR A 1 156 ? 33.602 83.972 -2.024 1.00 15.38 151 TYR A C 1
ATOM 1154 O O . TYR A 1 156 ? 33.071 85.060 -2.314 1.00 13.48 151 TYR A O 1
ATOM 1163 N N . ARG A 1 157 ? 34.893 83.843 -1.754 1.00 11.27 152 ARG A N 1
ATOM 1164 C CA . ARG A 1 157 ? 35.807 84.985 -1.747 1.00 15.99 152 ARG A CA 1
ATOM 1165 C C . ARG A 1 157 ? 35.772 85.731 -3.084 1.00 19.31 152 ARG A C 1
ATOM 1166 O O . ARG A 1 157 ? 35.613 86.965 -3.114 1.00 16.20 152 ARG A O 1
ATOM 1174 N N . VAL A 1 158 ? 35.886 84.986 -4.183 1.00 15.54 153 VAL A N 1
ATOM 1175 C CA . VAL A 1 158 ? 35.888 85.592 -5.515 1.00 15.23 153 VAL A CA 1
ATOM 1176 C C . VAL A 1 158 ? 34.547 86.227 -5.876 1.00 17.27 153 VAL A C 1
ATOM 1177 O O . VAL A 1 158 ? 34.499 87.368 -6.333 1.00 17.50 153 VAL A O 1
ATOM 1181 N N . VAL A 1 159 ? 33.460 85.493 -5.671 1.00 12.05 154 VAL A N 1
ATOM 1182 C CA . VAL A 1 159 ? 32.132 86.051 -5.933 1.00 12.40 154 VAL A CA 1
ATOM 1183 C C . VAL A 1 159 ? 31.882 87.319 -5.127 1.00 13.66 154 VAL A C 1
ATOM 1184 O O . VAL A 1 159 ? 31.456 88.335 -5.684 1.00 14.86 154 VAL A O 1
ATOM 1188 N N . LEU A 1 160 ? 32.141 87.276 -3.827 1.00 13.84 155 LEU A N 1
ATOM 1189 C CA . LEU A 1 160 ? 31.914 88.451 -2.981 1.00 13.64 155 LEU A CA 1
ATOM 1190 C C . LEU A 1 160 ? 32.763 89.641 -3.435 1.00 14.97 155 LEU A C 1
ATOM 1191 O O . LEU A 1 160 ? 32.253 90.753 -3.623 1.00 15.24 155 LEU A O 1
ATOM 1196 N N . ASP A 1 161 ? 34.057 89.401 -3.630 1.00 17.12 156 ASP A N 1
ATOM 1197 C CA . ASP A 1 161 ? 34.986 90.490 -3.951 1.00 16.52 156 ASP A CA 1
ATOM 1198 C C . ASP A 1 161 ? 34.734 91.108 -5.326 1.00 15.38 156 ASP A C 1
ATOM 1199 O O . ASP A 1 161 ? 34.809 92.332 -5.485 1.00 18.37 156 ASP A O 1
ATOM 1204 N N . VAL A 1 162 ? 34.432 90.272 -6.314 1.00 14.48 157 VAL A N 1
ATOM 1205 C CA . VAL A 1 162 ? 34.207 90.750 -7.675 1.00 16.42 157 VAL A CA 1
ATOM 1206 C C . VAL A 1 162 ? 32.815 91.380 -7.851 1.00 18.88 157 VAL A C 1
ATOM 1207 O O . VAL A 1 162 ? 32.643 92.278 -8.672 1.00 16.78 157 VAL A O 1
ATOM 1211 N N . SER A 1 163 ? 31.833 90.921 -7.078 1.00 16.79 158 SER A N 1
ATOM 1212 C CA . SER A 1 163 ? 30.458 91.414 -7.227 1.00 15.56 158 SER A CA 1
ATOM 1213 C C . SER A 1 163 ? 30.343 92.924 -7.090 1.00 14.29 158 SER A C 1
ATOM 1214 O O . SER A 1 163 ? 30.837 93.509 -6.126 1.00 19.71 158 SER A O 1
ATOM 1217 N N . ARG A 1 164 ? 29.663 93.530 -8.055 1.00 14.98 159 ARG A N 1
ATOM 1218 C CA . ARG A 1 164 ? 29.411 94.969 -8.020 1.00 17.47 159 ARG A CA 1
ATOM 1219 C C . ARG A 1 164 ? 28.266 95.321 -7.083 1.00 20.59 159 ARG A C 1
ATOM 1220 O O . ARG A 1 164 ? 27.988 96.497 -6.847 1.00 23.28 159 ARG A O 1
ATOM 1228 N N . ASP A 1 165 ? 27.602 94.302 -6.548 1.00 18.10 160 ASP A N 1
ATOM 1229 C CA . ASP A 1 165 ? 26.522 94.498 -5.582 1.00 16.93 160 ASP A CA 1
ATOM 1230 C C . ASP A 1 165 ? 27.125 94.695 -4.183 1.00 21.47 160 ASP A C 1
ATOM 1231 O O . ASP A 1 165 ? 27.713 93.766 -3.634 1.00 18.25 160 ASP A O 1
ATOM 1236 N N . PRO A 1 166 ? 27.012 95.909 -3.605 1.00 17.63 161 PRO A N 1
ATOM 1237 C CA . PRO A 1 166 ? 27.652 96.146 -2.298 1.00 17.21 161 PRO A CA 1
ATOM 1238 C C . PRO A 1 166 ? 27.041 95.267 -1.201 1.00 17.48 161 PRO A C 1
ATOM 1239 O O . PRO A 1 166 ? 25.823 95.262 -1.011 1.00 19.77 161 PRO A O 1
ATOM 1243 N N . MET A 1 167 ? 27.884 94.514 -0.495 1.00 14.89 162 MET A N 1
ATOM 1244 C CA . MET A 1 167 ? 27.393 93.578 0.499 1.00 15.84 162 MET A CA 1
ATOM 1245 C C . MET A 1 167 ? 28.241 93.585 1.762 1.00 16.81 162 MET A C 1
ATOM 1246 O O . MET A 1 167 ? 29.460 93.673 1.695 1.00 15.66 162 MET A O 1
ATOM 1251 N N . VAL A 1 168 ? 27.577 93.502 2.910 1.00 16.63 163 VAL A N 1
ATOM 1252 C CA . VAL A 1 168 ? 28.258 93.420 4.189 1.00 17.88 163 VAL A CA 1
ATOM 1253 C C . VAL A 1 168 ? 27.684 92.268 4.992 1.00 16.26 163 VAL A C 1
ATOM 1254 O O . VAL A 1 168 ? 26.470 92.125 5.078 1.00 18.73 163 VAL A O 1
ATOM 1258 N N . LEU A 1 169 ? 28.568 91.463 5.582 1.00 16.96 164 LEU A N 1
ATOM 1259 C CA A LEU A 1 169 ? 28.181 90.310 6.390 0.54 17.71 164 LEU A CA 1
ATOM 1260 C CA B LEU A 1 169 ? 28.139 90.334 6.403 0.46 17.31 164 LEU A CA 1
ATOM 1261 C C . LEU A 1 169 ? 28.440 90.618 7.858 1.00 14.75 164 LEU A C 1
ATOM 1262 O O . LEU A 1 169 ? 29.552 91.011 8.209 1.00 16.95 164 LEU A O 1
ATOM 1271 N N . VAL A 1 170 ? 27.433 90.426 8.705 1.00 15.11 165 VAL A N 1
ATOM 1272 C CA . VAL A 1 170 ? 27.511 90.800 10.115 1.00 18.00 165 VAL A CA 1
ATOM 1273 C C . VAL A 1 170 ? 27.210 89.610 11.029 1.00 22.96 165 VAL A C 1
ATOM 1274 O O . VAL A 1 170 ? 26.294 88.835 10.748 1.00 21.15 165 VAL A O 1
ATOM 1278 N N . SER A 1 171 ? 27.971 89.471 12.116 1.00 21.93 166 SER A N 1
ATOM 1279 C CA . SER A 1 171 ? 27.687 88.454 13.133 1.00 22.54 166 SER A CA 1
ATOM 1280 C C . SER A 1 171 ? 26.448 88.815 13.952 1.00 19.50 166 SER A C 1
ATOM 1281 O O . SER A 1 171 ? 26.357 89.908 14.500 1.00 22.88 166 SER A O 1
ATOM 1284 N N . MET A 1 172 ? 25.497 87.892 14.054 1.00 22.62 167 MET A N 1
ATOM 1285 C CA . MET A 1 172 ? 24.315 88.117 14.890 1.00 25.98 167 MET A CA 1
ATOM 1286 C C . MET A 1 172 ? 24.682 88.225 16.373 1.00 24.90 167 MET A C 1
ATOM 1287 O O . MET A 1 172 ? 24.063 88.977 17.125 1.00 29.88 167 MET A O 1
ATOM 1292 N N . SER A 1 173 ? 25.699 87.475 16.783 1.00 26.00 168 SER A N 1
ATOM 1293 C CA . SER A 1 173 ? 26.111 87.430 18.187 1.00 23.89 168 SER A CA 1
ATOM 1294 C C . SER A 1 173 ? 26.749 88.713 18.705 1.00 26.26 168 SER A C 1
ATOM 1295 O O . SER A 1 173 ? 26.423 89.168 19.800 1.00 29.06 168 SER A O 1
ATOM 1298 N N . THR A 1 174 ? 27.657 89.295 17.921 1.00 20.39 169 THR A N 1
ATOM 1299 C CA . THR A 1 174 ? 28.388 90.476 18.368 1.00 25.66 169 THR A CA 1
ATOM 1300 C C . THR A 1 174 ? 27.899 91.755 17.701 1.00 18.61 169 THR A C 1
ATOM 1301 O O . THR A 1 174 ? 28.159 92.845 18.192 1.00 24.51 169 THR A O 1
ATOM 1305 N N . GLY A 1 175 ? 27.205 91.621 16.576 1.00 22.67 170 GLY A N 1
ATOM 1306 C CA . GLY A 1 175 ? 26.783 92.795 15.824 1.00 17.62 170 GLY A CA 1
ATOM 1307 C C . GLY A 1 175 ? 27.935 93.432 15.071 1.00 19.91 170 GLY A C 1
ATOM 1308 O O . GLY A 1 175 ? 27.850 94.586 14.640 1.00 22.45 170 GLY A O 1
ATOM 1309 N N . ARG A 1 176 ? 29.017 92.680 14.905 1.00 18.96 171 ARG A N 1
ATOM 1310 C CA . ARG A 1 176 ? 30.197 93.191 14.219 1.00 18.92 171 ARG A CA 1
ATOM 1311 C C . ARG A 1 176 ? 30.329 92.656 12.799 1.00 24.53 171 ARG A C 1
ATOM 1312 O O . ARG A 1 176 ? 29.913 91.537 12.494 1.00 19.79 171 ARG A O 1
ATOM 1320 N N . ILE A 1 177 ? 30.888 93.480 11.921 1.00 18.76 172 ILE A N 1
ATOM 1321 C CA . ILE A 1 177 ? 31.134 93.079 10.539 1.00 16.05 172 ILE A CA 1
ATOM 1322 C C . ILE A 1 177 ? 32.148 91.946 10.491 1.00 19.19 172 ILE A C 1
ATOM 1323 O O . ILE A 1 177 ? 33.206 92.032 11.111 1.00 19.21 172 ILE A O 1
ATOM 1328 N N . VAL A 1 178 ? 31.811 90.874 9.783 1.00 17.30 173 VAL A N 1
ATOM 1329 C CA . VAL A 1 178 ? 32.743 89.764 9.629 1.00 19.76 173 VAL A CA 1
ATOM 1330 C C . VAL A 1 178 ? 33.308 89.676 8.217 1.00 19.98 173 VAL A C 1
ATOM 1331 O O . VAL A 1 178 ? 34.360 89.088 8.015 1.00 18.23 173 VAL A O 1
ATOM 1335 N N . ASP A 1 179 ? 32.605 90.244 7.242 1.00 15.14 174 ASP A N 1
ATOM 1336 C CA . ASP A 1 179 ? 33.121 90.331 5.877 1.00 17.21 174 ASP A CA 1
ATOM 1337 C C . ASP A 1 179 ? 32.382 91.424 5.109 1.00 14.95 174 ASP A C 1
ATOM 1338 O O . ASP A 1 179 ? 31.342 91.909 5.552 1.00 14.76 174 ASP A O 1
ATOM 1343 N N . LEU A 1 180 ? 32.925 91.802 3.959 1.00 17.76 175 LEU A N 1
ATOM 1344 C CA . LEU A 1 180 ? 32.290 92.783 3.078 1.00 12.73 175 LEU A CA 1
ATOM 1345 C C . LEU A 1 180 ? 33.078 92.829 1.792 1.00 14.96 175 LEU A C 1
ATOM 1346 O O . LEU A 1 180 ? 34.158 92.229 1.701 1.00 16.53 175 LEU A O 1
ATOM 1351 N N . ASN A 1 181 ? 32.544 93.518 0.785 1.00 13.74 176 ASN A N 1
ATOM 1352 C CA . ASN A 1 181 ? 33.315 93.713 -0.441 1.00 14.04 176 ASN A CA 1
ATOM 1353 C C . ASN A 1 181 ? 33.709 95.180 -0.645 1.00 20.06 176 ASN A C 1
ATOM 1354 O O . ASN A 1 181 ? 33.252 96.062 0.104 1.00 17.13 176 ASN A O 1
ATOM 1359 N N . SER A 1 182 ? 34.551 95.442 -1.636 1.00 19.97 177 SER A N 1
ATOM 1360 C CA . SER A 1 182 ? 35.028 96.812 -1.834 1.00 22.88 177 SER A CA 1
ATOM 1361 C C . SER A 1 182 ? 33.885 97.735 -2.223 1.00 20.18 177 SER A C 1
ATOM 1362 O O . SER A 1 182 ? 33.873 98.891 -1.830 1.00 22.55 177 SER A O 1
ATOM 1365 N N . ALA A 1 183 ? 32.912 97.213 -2.967 1.00 23.68 178 ALA A N 1
ATOM 1366 C CA . ALA A 1 183 ? 31.751 98.021 -3.347 1.00 22.55 178 ALA A CA 1
ATOM 1367 C C . ALA A 1 183 ? 31.043 98.593 -2.116 1.00 18.60 178 ALA A C 1
ATOM 1368 O O . ALA A 1 183 ? 30.686 99.773 -2.086 1.00 20.62 178 ALA A O 1
ATOM 1370 N N . ALA A 1 184 ? 30.862 97.765 -1.091 1.00 19.37 179 ALA A N 1
ATOM 1371 C CA . ALA A 1 184 ? 30.237 98.238 0.148 1.00 20.08 179 ALA A CA 1
ATOM 1372 C C . ALA A 1 184 ? 31.128 99.232 0.888 1.00 17.27 179 ALA A C 1
ATOM 1373 O O . ALA A 1 184 ? 30.647 100.235 1.407 1.00 19.38 179 ALA A O 1
ATOM 1375 N N . GLY A 1 185 ? 32.427 98.934 0.947 1.00 18.25 180 GLY A N 1
ATOM 1376 C CA . GLY A 1 185 ? 33.391 99.799 1.603 1.00 18.69 180 GLY A CA 1
ATOM 1377 C C . GLY A 1 185 ? 33.351 101.204 1.033 1.00 24.21 180 GLY A C 1
ATOM 1378 O O . GLY A 1 185 ? 33.370 102.190 1.771 1.00 23.00 180 GLY A O 1
ATOM 1379 N N . LEU A 1 186 ? 33.267 101.294 -0.289 1.00 22.91 181 LEU A N 1
ATOM 1380 C CA . LEU A 1 186 ? 33.231 102.586 -0.963 1.00 27.46 181 LEU A CA 1
ATOM 1381 C C . LEU A 1 186 ? 31.999 103.412 -0.592 1.00 29.46 181 LEU A C 1
ATOM 1382 O O . LEU A 1 186 ? 32.105 104.620 -0.359 1.00 27.00 181 LEU A O 1
ATOM 1387 N N . LEU A 1 187 ? 30.837 102.767 -0.536 1.00 20.29 182 LEU A N 1
ATOM 1388 C CA . LEU A 1 187 ? 29.615 103.439 -0.112 1.00 20.45 182 LEU A CA 1
ATOM 1389 C C . LEU A 1 187 ? 29.676 103.900 1.330 1.00 25.34 182 LEU A C 1
ATOM 1390 O O . LEU A 1 187 ? 29.213 104.993 1.647 1.00 26.72 182 LEU A O 1
ATOM 1395 N N . LEU A 1 188 ? 30.207 103.051 2.207 1.00 18.36 183 LEU A N 1
ATOM 1396 C CA . LEU A 1 188 ? 30.261 103.393 3.625 1.00 18.83 183 LEU A CA 1
ATOM 1397 C C . LEU A 1 188 ? 31.333 104.438 3.905 1.00 21.30 183 LEU A C 1
ATOM 1398 O O . LEU A 1 188 ? 31.188 105.238 4.821 1.00 24.19 183 LEU A O 1
ATOM 1403 N N . GLY A 1 189 ? 32.409 104.408 3.125 1.00 19.83 184 GLY A N 1
ATOM 1404 C CA . GLY A 1 189 ? 33.482 105.380 3.264 1.00 20.44 184 GLY A CA 1
ATOM 1405 C C . GLY A 1 189 ? 34.627 104.881 4.127 1.00 23.41 184 GLY A C 1
ATOM 1406 O O . GLY A 1 189 ? 35.296 105.666 4.804 1.00 22.81 184 GLY A O 1
ATOM 1407 N N . GLY A 1 190 ? 34.861 103.572 4.101 1.00 19.45 185 GLY A N 1
ATOM 1408 C CA . GLY A 1 190 ? 35.913 102.983 4.908 1.00 22.97 185 GLY A CA 1
ATOM 1409 C C . GLY A 1 190 ? 36.649 101.906 4.139 1.00 24.68 185 GLY A C 1
ATOM 1410 O O . GLY A 1 190 ? 36.092 101.322 3.215 1.00 25.49 185 GLY A O 1
ATOM 1411 N N . VAL A 1 191 ? 37.905 101.658 4.508 1.00 26.77 186 VAL A N 1
ATOM 1412 C CA . VAL A 1 191 ? 38.694 100.612 3.877 1.00 29.11 186 VAL A CA 1
ATOM 1413 C C . VAL A 1 191 ? 38.457 99.285 4.604 1.00 32.13 186 VAL A C 1
ATOM 1414 O O . VAL A 1 191 ? 37.973 99.276 5.738 1.00 24.17 186 VAL A O 1
ATOM 1418 N N . ARG A 1 192 ? 38.810 98.182 3.948 1.00 31.53 187 ARG A N 1
ATOM 1419 C CA . ARG A 1 192 ? 38.514 96.830 4.440 1.00 24.97 187 ARG A CA 1
ATOM 1420 C C . ARG A 1 192 ? 38.948 96.579 5.874 1.00 31.91 187 ARG A C 1
ATOM 1421 O O . ARG A 1 192 ? 38.146 96.136 6.689 1.00 30.95 187 ARG A O 1
ATOM 1429 N N . GLN A 1 193 ? 40.213 96.860 6.180 1.00 28.66 188 GLN A N 1
ATOM 1430 C CA . GLN A 1 193 ? 40.766 96.531 7.491 1.00 28.85 188 GLN A CA 1
ATOM 1431 C C . GLN A 1 193 ? 40.133 97.341 8.617 1.00 34.98 188 GLN A C 1
ATOM 1432 O O . GLN A 1 193 ? 40.060 96.868 9.752 1.00 35.24 188 GLN A O 1
ATOM 1438 N N . ASP A 1 194 ? 39.663 98.550 8.306 1.00 22.08 189 ASP A N 1
ATOM 1439 C CA . ASP A 1 194 ? 38.974 99.358 9.304 1.00 32.26 189 ASP A CA 1
ATOM 1440 C C . ASP A 1 194 ? 37.549 98.902 9.560 1.00 26.22 189 ASP A C 1
ATOM 1441 O O . ASP A 1 194 ? 37.024 99.093 10.656 1.00 27.72 189 ASP A O 1
ATOM 1446 N N . LEU A 1 195 ? 36.913 98.327 8.543 1.00 21.37 190 LEU A N 1
ATOM 1447 C CA . LEU A 1 195 ? 35.516 97.927 8.655 1.00 18.92 190 LEU A CA 1
ATOM 1448 C C . LEU A 1 195 ? 35.329 96.501 9.202 1.00 18.00 190 LEU A C 1
ATOM 1449 O O . LEU A 1 195 ? 34.354 96.235 9.910 1.00 19.60 190 LEU A O 1
ATOM 1454 N N . LEU A 1 196 ? 36.257 95.596 8.888 1.00 18.91 191 LEU A N 1
ATOM 1455 C CA . LEU A 1 196 ? 36.261 94.266 9.502 1.00 20.17 191 LEU A CA 1
ATOM 1456 C C . LEU A 1 196 ? 36.349 94.411 11.021 1.00 22.11 191 LEU A C 1
ATOM 1457 O O . LEU A 1 196 ? 37.238 95.092 11.534 1.00 25.57 191 LEU A O 1
ATOM 1462 N N . GLY A 1 197 ? 35.432 93.772 11.740 1.00 21.34 192 GLY A N 1
ATOM 1463 C CA . GLY A 1 197 ? 35.451 93.817 13.190 1.00 22.22 192 GLY A CA 1
ATOM 1464 C C . GLY A 1 197 ? 34.679 94.999 13.763 1.00 21.77 192 GLY A C 1
ATOM 1465 O O . GLY A 1 197 ? 34.475 95.067 14.975 1.00 23.59 192 GLY A O 1
ATOM 1466 N N . ALA A 1 198 ? 34.250 95.926 12.908 1.00 20.10 193 ALA A N 1
ATOM 1467 C CA . ALA A 1 198 ? 33.535 97.115 13.376 1.00 23.22 193 ALA A CA 1
ATOM 1468 C C . ALA A 1 198 ? 32.089 96.810 13.752 1.00 22.91 193 ALA A C 1
ATOM 1469 O O . ALA A 1 198 ? 31.439 95.991 13.106 1.00 20.66 193 ALA A O 1
ATOM 1471 N N . ALA A 1 199 ? 31.578 97.499 14.774 1.00 20.14 194 ALA A N 1
ATOM 1472 C CA . ALA A 1 199 ? 30.172 97.375 15.143 1.00 23.57 194 ALA A CA 1
ATOM 1473 C C . ALA A 1 199 ? 29.306 97.978 14.039 1.00 24.11 194 ALA A C 1
ATOM 1474 O O . ALA A 1 199 ? 29.460 99.147 13.689 1.00 22.10 194 ALA A O 1
ATOM 1476 N N . ILE A 1 200 ? 28.396 97.185 13.485 1.00 18.19 195 ILE A N 1
ATOM 1477 C CA . ILE A 1 200 ? 27.606 97.652 12.338 1.00 20.39 195 ILE A CA 1
ATOM 1478 C C . ILE A 1 200 ? 26.713 98.845 12.681 1.00 23.27 195 ILE A C 1
ATOM 1479 O O . ILE A 1 200 ? 26.545 99.756 11.863 1.00 19.10 195 ILE A O 1
ATOM 1484 N N . ALA A 1 201 ? 26.146 98.868 13.884 1.00 18.18 196 ALA A N 1
ATOM 1485 C CA . ALA A 1 201 ? 25.241 99.968 14.215 1.00 19.33 196 ALA A CA 1
ATOM 1486 C C . ALA A 1 201 ? 25.977 101.305 14.248 1.00 26.19 196 ALA A C 1
ATOM 1487 O O . ALA A 1 201 ? 25.412 102.348 13.928 1.00 24.10 196 ALA A O 1
ATOM 1489 N N . GLN A 1 202 ? 27.250 101.274 14.618 1.00 23.55 197 GLN A N 1
ATOM 1490 C CA . GLN A 1 202 ? 28.016 102.502 14.740 1.00 24.13 197 GLN A CA 1
ATOM 1491 C C . GLN A 1 202 ? 28.511 103.018 13.386 1.00 22.21 197 GLN A C 1
ATOM 1492 O O . GLN A 1 202 ? 29.157 104.058 13.317 1.00 26.85 197 GLN A O 1
ATOM 1498 N N . GLU A 1 203 ? 28.205 102.293 12.313 1.00 17.55 198 GLU A N 1
ATOM 1499 C CA . GLU A 1 203 ? 28.460 102.791 10.960 1.00 17.51 198 GLU A CA 1
ATOM 1500 C C . GLU A 1 203 ? 27.297 103.643 10.450 1.00 18.79 198 GLU A C 1
ATOM 1501 O O . GLU A 1 203 ? 27.372 104.228 9.374 1.00 25.21 198 GLU A O 1
ATOM 1507 N N . PHE A 1 204 ? 26.215 103.696 11.220 1.00 17.83 199 PHE A N 1
ATOM 1508 C CA . PHE A 1 204 ? 25.011 104.395 10.777 1.00 19.61 199 PHE A CA 1
ATOM 1509 C C . PHE A 1 204 ? 24.540 105.428 11.796 1.00 20.23 199 PHE A C 1
ATOM 1510 O O . PHE A 1 204 ? 24.371 105.116 12.974 1.00 23.56 199 PHE A O 1
ATOM 1518 N N . GLU A 1 205 ? 24.328 106.662 11.341 1.00 18.88 200 GLU A N 1
ATOM 1519 C CA . GLU A 1 205 ? 23.948 107.725 12.258 1.00 19.40 200 GLU A CA 1
ATOM 1520 C C . GLU A 1 205 ? 22.629 107.445 12.978 1.00 22.05 200 GLU A C 1
ATOM 1521 O O . GLU A 1 205 ? 21.621 107.111 12.348 1.00 21.73 200 GLU A O 1
ATOM 1527 N N . GLY A 1 206 ? 22.645 107.606 14.301 1.00 21.63 201 GLY A N 1
ATOM 1528 C CA . GLY A 1 206 ? 21.439 107.535 15.102 1.00 23.04 201 GLY A CA 1
ATOM 1529 C C . GLY A 1 206 ? 21.077 106.123 15.519 1.00 22.94 201 GLY A C 1
ATOM 1530 O O . GLY A 1 206 ? 20.083 105.906 16.215 1.00 24.33 201 GLY A O 1
ATOM 1531 N N . ARG A 1 207 ? 21.889 105.160 15.097 1.00 21.57 202 ARG A N 1
ATOM 1532 C CA . ARG A 1 207 ? 21.584 103.751 15.372 1.00 21.52 202 ARG A CA 1
ATOM 1533 C C . ARG A 1 207 ? 22.365 103.181 16.559 1.00 28.10 202 ARG A C 1
ATOM 1534 O O . ARG A 1 207 ? 23.475 103.618 16.852 1.00 25.24 202 ARG A O 1
ATOM 1542 N N . ARG A 1 208 ? 21.771 102.204 17.239 1.00 25.22 203 ARG A N 1
ATOM 1543 C CA . ARG A 1 208 ? 22.456 101.490 18.320 1.00 24.41 203 ARG A CA 1
ATOM 1544 C C . ARG A 1 208 ? 22.286 99.974 18.142 1.00 24.19 203 ARG A C 1
ATOM 1545 O O . ARG A 1 208 ? 21.330 99.518 17.518 1.00 23.87 203 ARG A O 1
ATOM 1553 N N . ARG A 1 209 ? 23.220 99.201 18.681 1.00 24.64 204 ARG A N 1
ATOM 1554 C CA . ARG A 1 209 ? 23.277 97.769 18.354 1.00 24.33 204 ARG A CA 1
ATOM 1555 C C . ARG A 1 209 ? 21.982 96.992 18.585 1.00 25.49 204 ARG A C 1
ATOM 1556 O O . ARG A 1 209 ? 21.500 96.299 17.688 1.00 29.79 204 ARG A O 1
ATOM 1564 N N . GLY A 1 210 ? 21.432 97.108 19.785 1.00 27.70 205 GLY A N 1
ATOM 1565 C CA . GLY A 1 210 ? 20.204 96.419 20.131 1.00 29.34 205 GLY A CA 1
ATOM 1566 C C . GLY A 1 210 ? 19.071 96.673 19.159 1.00 42.31 205 GLY A C 1
ATOM 1567 O O . GLY A 1 210 ? 18.533 95.734 18.568 1.00 28.64 205 GLY A O 1
ATOM 1568 N N . GLU A 1 211 ? 18.718 97.944 18.971 1.00 28.32 206 GLU A N 1
ATOM 1569 C CA . GLU A 1 211 ? 17.551 98.269 18.165 1.00 28.30 206 GLU A CA 1
ATOM 1570 C C . GLU A 1 211 ? 17.798 97.986 16.695 1.00 26.18 206 GLU A C 1
ATOM 1571 O O . GLU A 1 211 ? 16.899 97.528 15.995 1.00 30.76 206 GLU A O 1
ATOM 1577 N N . PHE A 1 212 ? 19.024 98.235 16.238 1.00 24.29 207 PHE A N 1
ATOM 1578 C CA . PHE A 1 212 ? 19.380 98.017 14.849 1.00 22.45 207 PHE A CA 1
ATOM 1579 C C . PHE A 1 212 ? 19.315 96.531 14.497 1.00 22.54 207 PHE A C 1
ATOM 1580 O O . PHE A 1 212 ? 18.713 96.156 13.496 1.00 24.07 207 PHE A O 1
ATOM 1588 N N . MET A 1 213 ? 19.938 95.695 15.324 1.00 23.12 208 MET A N 1
ATOM 1589 C CA . MET A 1 213 ? 19.974 94.253 15.047 1.00 23.44 208 MET A CA 1
ATOM 1590 C C . MET A 1 213 ? 18.565 93.659 15.076 1.00 28.61 208 MET A C 1
ATOM 1591 O O . MET A 1 213 ? 18.198 92.862 14.212 1.00 30.73 208 MET A O 1
ATOM 1596 N N . GLU A 1 214 ? 17.772 94.061 16.064 1.00 31.29 209 GLU A N 1
ATOM 1597 C CA . GLU A 1 214 ? 16.391 93.610 16.154 1.00 34.94 209 GLU A CA 1
ATOM 1598 C C . GLU A 1 214 ? 15.571 94.079 14.952 1.00 34.47 209 GLU A C 1
ATOM 1599 O O . GLU A 1 214 ? 14.789 93.312 14.393 1.00 30.13 209 GLU A O 1
ATOM 1605 N N . THR A 1 215 ? 15.750 95.335 14.552 1.00 32.91 210 THR A N 1
ATOM 1606 C CA . THR A 1 215 ? 15.037 95.870 13.395 1.00 29.94 210 THR A CA 1
ATOM 1607 C C . THR A 1 215 ? 15.355 95.125 12.104 1.00 29.08 210 THR A C 1
ATOM 1608 O O . THR A 1 215 ? 14.439 94.753 11.365 1.00 33.34 210 THR A O 1
ATOM 1612 N N . MET A 1 216 ? 16.643 94.896 11.837 1.00 24.24 211 MET A N 1
ATOM 1613 C CA . MET A 1 216 ? 17.050 94.174 10.634 1.00 26.16 211 MET A CA 1
ATOM 1614 C C . MET A 1 216 ? 16.596 92.724 10.695 1.00 26.22 211 MET A C 1
ATOM 1615 O O . MET A 1 216 ? 16.183 92.154 9.687 1.00 31.99 211 MET A O 1
ATOM 1620 N N . THR A 1 217 ? 16.670 92.123 11.879 1.00 26.79 212 THR A N 1
ATOM 1621 C CA . THR A 1 217 ? 16.282 90.723 12.027 1.00 33.60 212 THR A CA 1
ATOM 1622 C C . THR A 1 217 ? 14.788 90.539 11.780 1.00 31.94 212 THR A C 1
ATOM 1623 O O . THR A 1 217 ? 14.383 89.622 11.060 1.00 37.07 212 THR A O 1
ATOM 1627 N N . ASN A 1 218 ? 13.966 91.411 12.363 1.00 35.35 213 ASN A N 1
ATOM 1628 C CA . ASN A 1 218 ? 12.523 91.336 12.143 1.00 41.51 213 ASN A CA 1
ATOM 1629 C C . ASN A 1 218 ? 12.153 91.607 10.691 1.00 42.36 213 ASN A C 1
ATOM 1630 O O . ASN A 1 218 ? 11.291 90.937 10.124 1.00 41.97 213 ASN A O 1
ATOM 1635 N N . LEU A 1 219 ? 12.808 92.599 10.097 1.00 40.53 214 LEU A N 1
ATOM 1636 C CA . LEU A 1 219 ? 12.531 92.985 8.720 1.00 41.19 214 LEU A CA 1
ATOM 1637 C C . LEU A 1 219 ? 12.882 91.877 7.734 1.00 40.63 214 LEU A C 1
ATOM 1638 O O . LEU A 1 219 ? 12.185 91.676 6.741 1.00 42.28 214 LEU A O 1
ATOM 1643 N N . ALA A 1 220 ? 13.977 91.170 8.003 1.00 37.72 215 ALA A N 1
ATOM 1644 C CA . ALA A 1 220 ? 14.407 90.081 7.136 1.00 33.30 215 ALA A CA 1
ATOM 1645 C C . ALA A 1 220 ? 13.382 88.953 7.165 1.00 36.87 215 ALA A C 1
ATOM 1646 O O . ALA A 1 220 ? 13.138 88.297 6.156 1.00 41.92 215 ALA A O 1
ATOM 1648 N N . ALA A 1 221 ? 12.768 88.766 8.331 1.00 36.56 216 ALA A N 1
ATOM 1649 C CA . ALA A 1 221 ? 11.798 87.703 8.556 1.00 40.40 216 ALA A CA 1
ATOM 1650 C C . ALA A 1 221 ? 10.428 88.004 7.954 1.00 41.64 216 ALA A C 1
ATOM 1651 O O . ALA A 1 221 ? 9.496 87.213 8.096 1.00 47.26 216 ALA A O 1
ATOM 1653 N N . THR A 1 222 ? 10.295 89.142 7.283 1.00 47.37 217 THR A N 1
ATOM 1654 C CA . THR A 1 222 ? 9.042 89.462 6.607 1.00 58.60 217 THR A CA 1
ATOM 1655 C C . THR A 1 222 ? 9.178 89.213 5.110 1.00 61.82 217 THR A C 1
ATOM 1656 O O . THR A 1 222 ? 10.282 89.016 4.604 1.00 60.47 217 THR A O 1
ATOM 1660 N N . GLU A 1 223 ? 8.053 89.214 4.404 1.00 62.95 218 GLU A N 1
ATOM 1661 C CA . GLU A 1 223 ? 8.070 89.037 2.957 1.00 70.79 218 GLU A CA 1
ATOM 1662 C C . GLU A 1 223 ? 7.753 90.349 2.247 1.00 74.69 218 GLU A C 1
ATOM 1663 O O . GLU A 1 223 ? 6.934 91.140 2.721 1.00 72.99 218 GLU A O 1
ATOM 1669 N N . SER A 1 224 ? 8.415 90.569 1.113 1.00 76.44 219 SER A N 1
ATOM 1670 C CA . SER A 1 224 ? 8.300 91.814 0.355 1.00 74.31 219 SER A CA 1
ATOM 1671 C C . SER A 1 224 ? 8.562 93.046 1.218 1.00 70.29 219 SER A C 1
ATOM 1672 O O . SER A 1 224 ? 7.794 94.007 1.200 1.00 74.28 219 SER A O 1
ATOM 1675 N N . ALA A 1 225 ? 9.652 93.006 1.975 1.00 66.20 220 ALA A N 1
ATOM 1676 C CA . ALA A 1 225 ? 10.030 94.126 2.822 1.00 63.27 220 ALA A CA 1
ATOM 1677 C C . ALA A 1 225 ? 10.626 95.266 1.999 1.00 60.17 220 ALA A C 1
ATOM 1678 O O . ALA A 1 225 ? 11.162 95.052 0.910 1.00 57.77 220 ALA A O 1
ATOM 1680 N N . ALA A 1 226 ? 10.517 96.481 2.525 1.00 54.98 221 ALA A N 1
ATOM 1681 C CA . ALA A 1 226 ? 11.105 97.654 1.892 1.00 44.25 221 ALA A CA 1
ATOM 1682 C C . ALA A 1 226 ? 12.521 97.854 2.422 1.00 36.08 221 ALA A C 1
ATOM 1683 O O . ALA A 1 226 ? 12.824 97.457 3.549 1.00 39.90 221 ALA A O 1
ATOM 1685 N N . PRO A 1 227 ? 13.400 98.459 1.610 1.00 34.51 222 PRO A N 1
ATOM 1686 C CA . PRO A 1 227 ? 14.746 98.760 2.111 1.00 30.53 222 PRO A CA 1
ATOM 1687 C C . PRO A 1 227 ? 14.681 99.760 3.262 1.00 31.21 222 PRO A C 1
ATOM 1688 O O . PRO A 1 227 ? 13.711 100.525 3.335 1.00 34.05 222 PRO A O 1
ATOM 1692 N N . VAL A 1 228 ? 15.687 99.741 4.134 1.00 31.10 223 VAL A N 1
ATOM 1693 C CA . VAL A 1 228 ? 15.785 100.651 5.279 1.00 31.33 223 VAL A CA 1
ATOM 1694 C C . VAL A 1 228 ? 16.700 101.829 4.950 1.00 24.99 223 VAL A C 1
ATOM 1695 O O . VAL A 1 228 ? 17.837 101.615 4.546 1.00 24.93 223 VAL A O 1
ATOM 1699 N N . GLU A 1 229 ? 16.228 103.063 5.137 1.00 23.45 224 GLU A N 1
ATOM 1700 C CA . GLU A 1 229 ? 17.094 104.221 4.931 1.00 25.61 224 GLU A CA 1
ATOM 1701 C C . GLU A 1 229 ? 18.088 104.359 6.074 1.00 27.08 224 GLU A C 1
ATOM 1702 O O . GLU A 1 229 ? 17.713 104.283 7.245 1.00 21.38 224 GLU A O 1
ATOM 1708 N N . VAL A 1 230 ? 19.356 104.557 5.727 1.00 19.28 225 VAL A N 1
ATOM 1709 C CA . VAL A 1 230 ? 20.379 104.842 6.724 1.00 21.00 225 VAL A CA 1
ATOM 1710 C C . VAL A 1 230 ? 21.244 106.005 6.253 1.00 23.55 225 VAL A C 1
ATOM 1711 O O . VAL A 1 230 ? 21.213 106.378 5.082 1.00 24.34 225 VAL A O 1
ATOM 1715 N N . LEU A 1 231 ? 21.991 106.579 7.187 1.00 21.33 226 LEU A N 1
ATOM 1716 C CA . LEU A 1 231 ? 22.974 107.622 6.886 1.00 19.42 226 LEU A CA 1
ATOM 1717 C C . LEU A 1 231 ? 24.331 107.112 7.383 1.00 19.07 226 LEU A C 1
ATOM 1718 O O . LEU A 1 231 ? 24.522 106.937 8.583 1.00 20.37 226 LEU A O 1
ATOM 1723 N N . ALA A 1 232 ? 25.269 106.870 6.469 1.00 15.85 227 ALA A N 1
ATOM 1724 C CA . ALA A 1 232 ? 26.574 106.317 6.858 1.00 17.55 227 ALA A CA 1
ATOM 1725 C C . ALA A 1 232 ? 27.388 107.298 7.687 1.00 16.06 227 ALA A C 1
ATOM 1726 O O . ALA A 1 232 ? 27.502 108.468 7.333 1.00 19.44 227 ALA A O 1
ATOM 1728 N N . ARG A 1 233 ? 27.949 106.837 8.798 1.00 18.64 228 ARG A N 1
ATOM 1729 C CA . ARG A 1 233 ? 28.720 107.734 9.666 1.00 19.68 228 ARG A CA 1
ATOM 1730 C C . ARG A 1 233 ? 29.943 108.329 8.968 1.00 17.80 228 ARG A C 1
ATOM 1731 O O . ARG A 1 233 ? 30.230 109.516 9.117 1.00 21.30 228 ARG A O 1
ATOM 1739 N N . ARG A 1 234 ? 30.667 107.500 8.218 1.00 19.02 229 ARG A N 1
ATOM 1740 C CA . ARG A 1 234 ? 31.898 107.952 7.569 1.00 18.12 229 ARG A CA 1
ATOM 1741 C C . ARG A 1 234 ? 31.619 108.807 6.336 1.00 17.96 229 ARG A C 1
ATOM 1742 O O . ARG A 1 234 ? 31.901 110.001 6.325 1.00 20.77 229 ARG A O 1
ATOM 1750 N N . SER A 1 235 ? 31.070 108.204 5.290 1.00 21.72 230 SER A N 1
ATOM 1751 C CA . SER A 1 235 ? 30.848 108.938 4.049 1.00 21.04 230 SER A CA 1
ATOM 1752 C C . SER A 1 235 ? 29.752 109.991 4.162 1.00 22.57 230 SER A C 1
ATOM 1753 O O . SER A 1 235 ? 29.677 110.887 3.324 1.00 24.58 230 SER A O 1
ATOM 1756 N N . GLN A 1 236 ? 28.906 109.872 5.186 1.00 21.48 231 GLN A N 1
ATOM 1757 C CA . GLN A 1 236 ? 27.742 110.743 5.347 1.00 19.59 231 GLN A CA 1
ATOM 1758 C C . GLN A 1 236 ? 26.865 110.740 4.103 1.00 20.69 231 GLN A C 1
ATOM 1759 O O . GLN A 1 236 ? 26.277 111.753 3.724 1.00 21.49 231 GLN A O 1
ATOM 1765 N N . LYS A 1 237 ? 26.778 109.567 3.490 1.00 22.43 232 LYS A N 1
ATOM 1766 C CA . LYS A 1 237 ? 25.964 109.360 2.311 1.00 20.69 232 LYS A CA 1
ATOM 1767 C C . LYS A 1 237 ? 24.661 108.679 2.736 1.00 19.93 232 LYS A C 1
ATOM 1768 O O . LYS A 1 237 ? 24.663 107.797 3.603 1.00 19.45 232 LYS A O 1
ATOM 1774 N N . ARG A 1 238 ? 23.550 109.094 2.134 1.00 21.41 233 ARG A N 1
ATOM 1775 C CA . ARG A 1 238 ? 22.274 108.425 2.366 1.00 19.92 233 ARG A CA 1
ATOM 1776 C C . ARG A 1 238 ? 22.230 107.119 1.579 1.00 20.99 233 ARG A C 1
ATOM 1777 O O . ARG A 1 238 ? 22.449 107.113 0.368 1.00 24.58 233 ARG A O 1
ATOM 1785 N N . LEU A 1 239 ? 21.936 106.024 2.277 1.00 19.49 234 LEU A N 1
ATOM 1786 C CA . LEU A 1 239 ? 21.974 104.678 1.698 1.00 17.49 234 LEU A CA 1
ATOM 1787 C C . LEU A 1 239 ? 20.689 103.932 2.017 1.00 19.20 234 LEU A C 1
ATOM 1788 O O . LEU A 1 239 ? 19.904 104.355 2.877 1.00 22.00 234 LEU A O 1
ATOM 1793 N N . LEU A 1 240 ? 20.495 102.823 1.310 1.00 19.95 235 LEU A N 1
ATOM 1794 C CA . LEU A 1 240 ? 19.353 101.932 1.484 1.00 21.82 235 LEU A CA 1
ATOM 1795 C C . LEU A 1 240 ? 19.881 100.539 1.791 1.00 24.92 235 LEU A C 1
ATOM 1796 O O . LEU A 1 240 ? 20.784 100.054 1.111 1.00 23.02 235 LEU A O 1
ATOM 1801 N N . VAL A 1 241 ? 19.321 99.898 2.806 1.00 18.51 236 VAL A N 1
ATOM 1802 C CA . VAL A 1 241 ? 19.840 98.597 3.247 1.00 18.25 236 VAL A CA 1
ATOM 1803 C C . VAL A 1 241 ? 18.748 97.543 3.181 1.00 21.74 236 VAL A C 1
ATOM 1804 O O . VAL A 1 241 ? 17.620 97.776 3.629 1.00 24.13 236 VAL A O 1
ATOM 1808 N N . VAL A 1 242 ? 19.082 96.390 2.605 1.00 22.32 237 VAL A N 1
ATOM 1809 C CA . VAL A 1 242 ? 18.171 95.264 2.556 1.00 21.55 237 VAL A CA 1
ATOM 1810 C C . VAL A 1 242 ? 18.802 94.106 3.321 1.00 24.08 237 VAL A C 1
ATOM 1811 O O . VAL A 1 242 ? 19.823 93.572 2.896 1.00 23.14 237 VAL A O 1
ATOM 1815 N N . PRO A 1 243 ? 18.206 93.731 4.465 1.00 25.66 238 PRO A N 1
ATOM 1816 C CA . PRO A 1 243 ? 18.767 92.655 5.292 1.00 28.75 238 PRO A CA 1
ATOM 1817 C C . PRO A 1 243 ? 18.251 91.274 4.909 1.00 33.57 238 PRO A C 1
ATOM 1818 O O . PRO A 1 243 ? 17.100 91.130 4.522 1.00 30.68 238 PRO A O 1
ATOM 1822 N N . ARG A 1 244 ? 19.120 90.273 5.006 1.00 22.58 239 ARG A N 1
ATOM 1823 C CA . ARG A 1 244 ? 18.723 88.879 4.922 1.00 26.93 239 ARG A CA 1
ATOM 1824 C C . ARG A 1 244 ? 19.444 88.142 6.047 1.00 32.54 239 ARG A C 1
ATOM 1825 O O . ARG A 1 244 ? 20.573 88.480 6.392 1.00 35.66 239 ARG A O 1
ATOM 1833 N N . VAL A 1 245 ? 18.793 87.151 6.637 1.00 27.11 240 VAL A N 1
ATOM 1834 C CA . VAL A 1 245 ? 19.410 86.412 7.733 1.00 26.65 240 VAL A CA 1
ATOM 1835 C C . VAL A 1 245 ? 19.518 84.940 7.383 1.00 28.19 240 VAL A C 1
ATOM 1836 O O . VAL A 1 245 ? 18.569 84.350 6.874 1.00 32.61 240 VAL A O 1
ATOM 1840 N N . PHE A 1 246 ? 20.678 84.346 7.649 1.00 26.44 241 PHE A N 1
ATOM 1841 C CA . PHE A 1 246 ? 20.856 82.919 7.411 1.00 28.09 241 PHE A CA 1
ATOM 1842 C C . PHE A 1 246 ? 21.749 82.256 8.457 1.00 33.21 241 PHE A C 1
ATOM 1843 O O . PHE A 1 246 ? 22.498 82.925 9.168 1.00 30.96 241 PHE A O 1
ATOM 1851 N N . ARG A 1 247 ? 21.657 80.934 8.549 1.00 31.35 242 ARG A N 1
ATOM 1852 C CA . ARG A 1 247 ? 22.454 80.177 9.504 1.00 37.92 242 ARG A CA 1
ATOM 1853 C C . ARG A 1 247 ? 23.650 79.561 8.801 1.00 37.20 242 ARG A C 1
ATOM 1854 O O . ARG A 1 247 ? 23.512 78.981 7.731 1.00 42.27 242 ARG A O 1
ATOM 1862 N N . ALA A 1 248 ? 24.820 79.694 9.413 1.00 46.13 243 ALA A N 1
ATOM 1863 C CA . ALA A 1 248 ? 26.061 79.257 8.791 1.00 52.25 243 ALA A CA 1
ATOM 1864 C C . ALA A 1 248 ? 26.619 78.026 9.484 1.00 62.32 243 ALA A C 1
ATOM 1865 O O . ALA A 1 248 ? 26.359 76.888 9.068 1.00 63.89 243 ALA A O 1
ATOM 1867 N N . ALA A 1 249 ? 27.390 78.254 10.541 1.00 60.81 244 ALA A N 1
ATOM 1868 C CA . ALA A 1 249 ? 27.988 77.154 11.293 1.00 58.16 244 ALA A CA 1
ATOM 1869 C C . ALA A 1 249 ? 27.411 77.100 12.703 1.00 57.77 244 ALA A C 1
ATOM 1870 O O . ALA A 1 249 ? 28.141 77.213 13.689 1.00 59.75 244 ALA A O 1
ATOM 1872 N N . GLY A 1 250 ? 26.096 76.936 12.792 1.00 57.45 245 GLY A N 1
ATOM 1873 C CA . GLY A 1 250 ? 25.422 76.932 14.076 1.00 66.26 245 GLY A CA 1
ATOM 1874 C C . GLY A 1 250 ? 24.936 78.303 14.513 1.00 69.57 245 GLY A C 1
ATOM 1875 O O . GLY A 1 250 ? 23.940 78.411 15.231 1.00 76.10 245 GLY A O 1
ATOM 1876 N N . GLU A 1 251 ? 25.636 79.354 14.091 1.00 58.05 246 GLU A N 1
ATOM 1877 C CA . GLU A 1 251 ? 25.231 80.713 14.438 1.00 56.98 246 GLU A CA 1
ATOM 1878 C C . GLU A 1 251 ? 24.664 81.453 13.228 1.00 49.79 246 GLU A C 1
ATOM 1879 O O . GLU A 1 251 ? 24.774 80.990 12.092 1.00 52.54 246 GLU A O 1
ATOM 1885 N N . ARG A 1 252 ? 24.064 82.611 13.477 1.00 34.96 247 ARG A N 1
ATOM 1886 C CA . ARG A 1 252 ? 23.377 83.353 12.424 1.00 31.69 247 ARG A CA 1
ATOM 1887 C C . ARG A 1 252 ? 24.209 84.499 11.882 1.00 30.71 247 ARG A C 1
ATOM 1888 O O . ARG A 1 252 ? 24.977 85.117 12.611 1.00 27.22 247 ARG A O 1
ATOM 1896 N N . LEU A 1 253 ? 24.035 84.774 10.595 1.00 29.02 248 LEU A N 1
ATOM 1897 C CA . LEU A 1 253 ? 24.668 85.911 9.952 1.00 22.46 248 LEU A CA 1
ATOM 1898 C C . LEU A 1 253 ? 23.619 86.810 9.315 1.00 24.23 248 LEU A C 1
ATOM 1899 O O . LEU A 1 253 ? 22.589 86.350 8.828 1.00 27.17 248 LEU A O 1
ATOM 1904 N N . LEU A 1 254 ? 23.903 88.098 9.331 1.00 24.33 249 LEU A N 1
ATOM 1905 C CA . LEU A 1 254 ? 23.062 89.090 8.679 1.00 26.10 249 LEU A CA 1
ATOM 1906 C C . LEU A 1 254 ? 23.803 89.594 7.451 1.00 26.35 249 LEU A C 1
ATOM 1907 O O . LEU A 1 254 ? 24.906 90.131 7.563 1.00 25.53 249 LEU A O 1
ATOM 1912 N N . LEU A 1 255 ? 23.215 89.378 6.280 1.00 23.83 250 LEU A N 1
ATOM 1913 C CA . LEU A 1 255 ? 23.775 89.895 5.036 1.00 24.43 250 LEU A CA 1
ATOM 1914 C C . LEU A 1 255 ? 22.988 91.129 4.628 1.00 28.78 250 LEU A C 1
ATOM 1915 O O . LEU A 1 255 ? 21.754 91.095 4.549 1.00 29.24 250 LEU A O 1
ATOM 1920 N N . CYS A 1 256 ? 23.702 92.226 4.394 1.00 21.87 251 CYS A N 1
ATOM 1921 C CA . CYS A 1 256 ? 23.070 93.494 4.029 1.00 22.71 251 CYS A CA 1
ATOM 1922 C C . CYS A 1 256 ? 23.495 93.857 2.625 1.00 25.59 251 CYS A C 1
ATOM 1923 O O . CYS A 1 256 ? 24.686 93.964 2.355 1.00 25.14 251 CYS A O 1
ATOM 1926 N N . GLN A 1 257 ? 22.530 94.033 1.731 1.00 18.32 252 GLN A N 1
ATOM 1927 C CA . GLN A 1 257 ? 22.807 94.647 0.441 1.00 20.59 252 GLN A CA 1
ATOM 1928 C C . GLN A 1 257 ? 22.624 96.130 0.641 1.00 19.72 252 GLN A C 1
ATOM 1929 O O . GLN A 1 257 ? 21.645 96.554 1.258 1.00 25.97 252 GLN A O 1
ATOM 1935 N N . ILE A 1 258 ? 23.543 96.925 0.109 1.00 17.14 253 ILE A N 1
ATOM 1936 C CA . ILE A 1 258 ? 23.485 98.367 0.304 1.00 16.70 253 ILE A CA 1
ATOM 1937 C C . ILE A 1 258 ? 23.474 99.101 -1.031 1.00 26.49 253 ILE A C 1
ATOM 1938 O O . ILE A 1 258 ? 24.254 98.793 -1.931 1.00 26.76 253 ILE A O 1
ATOM 1943 N N . ASP A 1 259 ? 22.575 100.071 -1.162 1.00 24.14 254 ASP A N 1
ATOM 1944 C CA . ASP A 1 259 ? 22.491 100.863 -2.374 1.00 22.09 254 ASP A CA 1
ATOM 1945 C C . ASP A 1 259 ? 22.479 102.332 -2.003 1.00 22.32 254 ASP A C 1
ATOM 1946 O O . ASP A 1 259 ? 22.033 102.695 -0.907 1.00 23.49 254 ASP A O 1
ATOM 1951 N N . PRO A 1 260 ? 22.964 103.187 -2.913 1.00 24.54 255 PRO A N 1
ATOM 1952 C CA . PRO A 1 260 ? 22.785 104.624 -2.689 1.00 25.88 255 PRO A CA 1
ATOM 1953 C C . PRO A 1 260 ? 21.302 104.993 -2.697 1.00 28.75 255 PRO A C 1
ATOM 1954 O O . PRO A 1 260 ? 20.523 104.382 -3.433 1.00 27.25 255 PRO A O 1
ATOM 1958 N N . ALA A 1 261 ? 20.920 105.963 -1.870 1.00 23.91 256 ALA A N 1
ATOM 1959 C CA . ALA A 1 261 ? 19.543 106.452 -1.838 1.00 33.39 256 ALA A CA 1
ATOM 1960 C C . ALA A 1 261 ? 19.318 107.435 -2.978 1.00 40.39 256 ALA A C 1
ATOM 1961 O O . ALA A 1 261 ? 18.195 107.615 -3.441 1.00 44.25 256 ALA A O 1
ATOM 1963 N N . ASP A 1 262 ? 20.400 108.062 -3.425 1.00 53.36 257 ASP A N 1
ATOM 1964 C CA . ASP A 1 262 ? 20.360 108.950 -4.578 1.00 48.03 257 ASP A CA 1
ATOM 1965 C C . ASP A 1 262 ? 21.385 108.519 -5.621 1.00 50.99 257 ASP A C 1
ATOM 1966 O O . ASP A 1 262 ? 21.912 109.350 -6.359 1.00 58.89 257 ASP A O 1
ATOM 1971 N N . GLY B 1 10 ? 47.227 16.067 15.896 1.00 71.86 5 GLY B N 1
ATOM 1972 C CA . GLY B 1 10 ? 47.995 15.185 16.756 1.00 72.05 5 GLY B CA 1
ATOM 1973 C C . GLY B 1 10 ? 49.452 15.597 16.876 1.00 67.23 5 GLY B C 1
ATOM 1974 O O . GLY B 1 10 ? 50.324 14.757 17.099 1.00 68.14 5 GLY B O 1
ATOM 1975 N N . SER B 1 11 ? 49.715 16.895 16.737 1.00 60.92 6 SER B N 1
ATOM 1976 C CA . SER B 1 11 ? 51.083 17.413 16.777 1.00 52.81 6 SER B CA 1
ATOM 1977 C C . SER B 1 11 ? 51.532 17.881 18.162 1.00 34.78 6 SER B C 1
ATOM 1978 O O . SER B 1 11 ? 52.729 18.052 18.402 1.00 37.29 6 SER B O 1
ATOM 1981 N N . LEU B 1 12 ? 50.581 18.111 19.063 1.00 33.73 7 LEU B N 1
ATOM 1982 C CA . LEU B 1 12 ? 50.921 18.554 20.410 1.00 32.78 7 LEU B CA 1
ATOM 1983 C C . LEU B 1 12 ? 51.776 17.512 21.108 1.00 38.34 7 LEU B C 1
ATOM 1984 O O . LEU B 1 12 ? 51.552 16.308 20.943 1.00 35.99 7 LEU B O 1
ATOM 1989 N N . PRO B 1 13 ? 52.764 17.967 21.891 1.00 35.67 8 PRO B N 1
ATOM 1990 C CA . PRO B 1 13 ? 53.549 17.022 22.687 1.00 33.96 8 PRO B CA 1
ATOM 1991 C C . PRO B 1 13 ? 52.754 16.646 23.932 1.00 35.03 8 PRO B C 1
ATOM 1992 O O . PRO B 1 13 ? 51.653 17.172 24.138 1.00 32.31 8 PRO B O 1
ATOM 1996 N N . SER B 1 14 ? 53.287 15.733 24.739 1.00 36.81 9 SER B N 1
ATOM 1997 C CA A SER B 1 14 ? 52.658 15.397 26.010 0.50 36.52 9 SER B CA 1
ATOM 1998 C CA B SER B 1 14 ? 52.658 15.392 26.007 0.50 36.52 9 SER B CA 1
ATOM 1999 C C . SER B 1 14 ? 52.662 16.625 26.909 1.00 36.37 9 SER B C 1
ATOM 2000 O O . SER B 1 14 ? 53.668 17.335 26.994 1.00 39.59 9 SER B O 1
ATOM 2005 N N . LEU B 1 15 ? 51.538 16.882 27.566 1.00 33.49 10 LEU B N 1
ATOM 2006 C CA . LEU B 1 15 ? 51.400 18.058 28.426 1.00 36.11 10 LEU B CA 1
ATOM 2007 C C . LEU B 1 15 ? 51.073 17.670 29.868 1.00 36.83 10 LEU B C 1
ATOM 2008 O O . LEU B 1 15 ? 50.113 16.939 30.121 1.00 37.42 10 LEU B O 1
ATOM 2013 N N . ALA B 1 16 ? 51.866 18.176 30.808 1.00 37.16 11 ALA B N 1
ATOM 2014 C CA . ALA B 1 16 ? 51.620 17.943 32.230 1.00 41.82 11 ALA B CA 1
ATOM 2015 C C . ALA B 1 16 ? 50.265 18.521 32.642 1.00 40.12 11 ALA B C 1
ATOM 2016 O O . ALA B 1 16 ? 49.806 19.510 32.059 1.00 40.67 11 ALA B O 1
ATOM 2018 N N . PRO B 1 17 ? 49.606 17.901 33.638 1.00 36.70 12 PRO B N 1
ATOM 2019 C CA . PRO B 1 17 ? 48.254 18.309 34.054 1.00 34.18 12 PRO B CA 1
ATOM 2020 C C . PRO B 1 17 ? 48.144 19.768 34.519 1.00 36.98 12 PRO B C 1
ATOM 2021 O O . PRO B 1 17 ? 47.153 20.430 34.194 1.00 36.56 12 PRO B O 1
ATOM 2025 N N . ASP B 1 18 ? 49.135 20.257 35.261 1.00 37.46 13 ASP B N 1
ATOM 2026 C CA . ASP B 1 18 ? 49.130 21.655 35.699 1.00 45.12 13 ASP B CA 1
ATOM 2027 C C . ASP B 1 18 ? 49.213 22.616 34.516 1.00 42.97 13 ASP B C 1
ATOM 2028 O O . ASP B 1 18 ? 48.587 23.673 34.516 1.00 39.52 13 ASP B O 1
ATOM 2033 N N . LEU B 1 19 ? 49.996 22.245 33.511 1.00 36.46 14 LEU B N 1
ATOM 2034 C CA . LEU B 1 19 ? 50.078 23.034 32.292 1.00 32.07 14 LEU B CA 1
ATOM 2035 C C . LEU B 1 19 ? 48.735 23.062 31.564 1.00 28.68 14 LEU B C 1
ATOM 2036 O O . LEU B 1 19 ? 48.260 24.120 31.174 1.00 27.01 14 LEU B O 1
ATOM 2041 N N . VAL B 1 20 ? 48.101 21.908 31.397 1.00 27.46 15 VAL B N 1
ATOM 2042 C CA . VAL B 1 20 ? 46.812 21.875 30.719 1.00 26.44 15 VAL B CA 1
ATOM 2043 C C . VAL B 1 20 ? 45.815 22.806 31.410 1.00 28.67 15 VAL B C 1
ATOM 2044 O O . VAL B 1 20 ? 45.058 23.524 30.755 1.00 25.62 15 VAL B O 1
ATOM 2048 N N . ARG B 1 21 ? 45.846 22.813 32.739 1.00 29.08 16 ARG B N 1
ATOM 2049 C CA . ARG B 1 21 ? 44.973 23.681 33.517 1.00 26.38 16 ARG B CA 1
ATOM 2050 C C . ARG B 1 21 ? 45.242 25.147 33.184 1.00 29.06 16 ARG B C 1
ATOM 2051 O O . ARG B 1 21 ? 44.308 25.931 33.002 1.00 30.06 16 ARG B O 1
ATOM 2059 N N . ASP B 1 22 ? 46.519 25.510 33.108 1.00 30.21 17 ASP B N 1
ATOM 2060 C CA . ASP B 1 22 ? 46.884 26.900 32.855 1.00 32.78 17 ASP B CA 1
ATOM 2061 C C . ASP B 1 22 ? 46.578 27.331 31.423 1.00 33.50 17 ASP B C 1
ATOM 2062 O O . ASP B 1 22 ? 46.230 28.483 31.182 1.00 26.46 17 ASP B O 1
ATOM 2067 N N . LEU B 1 23 ? 46.708 26.416 30.468 1.00 29.86 18 LEU B N 1
ATOM 2068 C CA . LEU B 1 23 ? 46.377 26.750 29.085 1.00 27.27 18 LEU B CA 1
ATOM 2069 C C . LEU B 1 23 ? 44.890 27.072 28.972 1.00 27.61 18 LEU B C 1
ATOM 2070 O O . LEU B 1 23 ? 44.499 28.066 28.348 1.00 25.55 18 LEU B O 1
ATOM 2075 N N . ILE B 1 24 ? 44.058 26.251 29.605 1.00 23.70 19 ILE B N 1
ATOM 2076 C CA . ILE B 1 24 ? 42.616 26.472 29.590 1.00 23.50 19 ILE B CA 1
ATOM 2077 C C . ILE B 1 24 ? 42.265 27.777 30.300 1.00 25.78 19 ILE B C 1
ATOM 2078 O O . ILE B 1 24 ? 41.516 28.618 29.776 1.00 25.47 19 ILE B O 1
ATOM 2083 N N . ALA B 1 25 ? 42.837 27.955 31.488 1.00 27.56 20 ALA B N 1
ATOM 2084 C CA . ALA B 1 25 ? 42.621 29.161 32.285 1.00 31.75 20 ALA B CA 1
ATOM 2085 C C . ALA B 1 25 ? 42.956 30.452 31.540 1.00 31.97 20 ALA B C 1
ATOM 2086 O O . ALA B 1 25 ? 42.246 31.443 31.678 1.00 36.68 20 ALA B O 1
ATOM 2088 N N . THR B 1 26 ? 44.038 30.449 30.761 1.00 26.04 21 THR B N 1
ATOM 2089 C CA . THR B 1 26 ? 44.449 31.658 30.047 1.00 27.60 21 THR B CA 1
ATOM 2090 C C . THR B 1 26 ? 43.687 31.873 28.736 1.00 27.68 21 THR B C 1
ATOM 2091 O O . THR B 1 26 ? 43.517 33.015 28.293 1.00 27.47 21 THR B O 1
ATOM 2095 N N . ALA B 1 27 ? 43.271 30.783 28.103 1.00 22.60 22 ALA B N 1
ATOM 2096 C CA . ALA B 1 27 ? 42.558 30.848 26.824 1.00 21.52 22 ALA B CA 1
ATOM 2097 C C . ALA B 1 27 ? 41.115 31.291 27.018 1.00 19.49 22 ALA B C 1
ATOM 2098 O O . ALA B 1 27 ? 40.600 32.112 26.260 1.00 19.79 22 ALA B O 1
ATOM 2100 N N . ALA B 1 28 ? 40.466 30.740 28.038 1.00 16.73 23 ALA B N 1
ATOM 2101 C CA . ALA B 1 28 ? 39.068 31.067 28.327 1.00 16.84 23 ALA B CA 1
ATOM 2102 C C . ALA B 1 28 ? 39.023 32.262 29.263 1.00 18.98 23 ALA B C 1
ATOM 2103 O O . ALA B 1 28 ? 39.995 32.551 29.950 1.00 21.96 23 ALA B O 1
ATOM 2105 N N . ASP B 1 29 ? 37.899 32.964 29.290 1.00 18.92 24 ASP B N 1
ATOM 2106 C CA . ASP B 1 29 ? 37.774 34.107 30.182 1.00 18.04 24 ASP B CA 1
ATOM 2107 C C . ASP B 1 29 ? 37.318 33.649 31.560 1.00 20.51 24 ASP B C 1
ATOM 2108 O O . ASP B 1 29 ? 37.708 34.206 32.590 1.00 23.64 24 ASP B O 1
ATOM 2113 N N . ILE B 1 30 ? 36.495 32.616 31.559 1.00 18.32 25 ILE B N 1
ATOM 2114 C CA . ILE B 1 30 ? 36.045 31.995 32.790 1.00 18.69 25 ILE B CA 1
ATOM 2115 C C . ILE B 1 30 ? 35.788 30.534 32.491 1.00 17.53 25 ILE B C 1
ATOM 2116 O O . ILE B 1 30 ? 35.201 30.200 31.462 1.00 22.00 25 ILE B O 1
ATOM 2121 N N . SER B 1 31 ? 36.266 29.654 33.361 1.00 18.13 26 SER B N 1
ATOM 2122 C CA A SER B 1 31 ? 35.988 28.229 33.213 0.40 18.36 26 SER B CA 1
ATOM 2123 C CA B SER B 1 31 ? 35.982 28.226 33.216 0.60 17.57 26 SER B CA 1
ATOM 2124 C C . SER B 1 31 ? 35.470 27.639 34.519 1.00 20.41 26 SER B C 1
ATOM 2125 O O . SER B 1 31 ? 35.952 27.990 35.601 1.00 20.81 26 SER B O 1
ATOM 2130 N N . LEU B 1 32 ? 34.488 26.748 34.409 1.00 19.19 27 LEU B N 1
ATOM 2131 C CA . LEU B 1 32 ? 33.899 26.116 35.579 1.00 17.65 27 LEU B CA 1
ATOM 2132 C C . LEU B 1 32 ? 34.018 24.613 35.402 1.00 18.60 27 LEU B C 1
ATOM 2133 O O . LEU B 1 32 ? 33.724 24.088 34.325 1.00 21.26 27 LEU B O 1
ATOM 2138 N N . LEU B 1 33 ? 34.459 23.932 36.455 1.00 17.33 28 LEU B N 1
ATOM 2139 C CA . LEU B 1 33 ? 34.397 22.472 36.505 1.00 15.97 28 LEU B CA 1
ATOM 2140 C C . LEU B 1 33 ? 33.226 22.133 37.407 1.00 16.77 28 LEU B C 1
ATOM 2141 O O . LEU B 1 33 ? 33.224 22.513 38.577 1.00 17.99 28 LEU B O 1
ATOM 2146 N N . VAL B 1 34 ? 32.225 21.442 36.861 1.00 16.17 29 VAL B N 1
ATOM 2147 C CA . VAL B 1 34 ? 30.996 21.149 37.597 1.00 15.53 29 VAL B CA 1
ATOM 2148 C C . VAL B 1 34 ? 30.850 19.637 37.779 1.00 19.16 29 VAL B C 1
ATOM 2149 O O . VAL B 1 34 ? 31.016 18.871 36.830 1.00 19.22 29 VAL B O 1
ATOM 2153 N N . SER B 1 35 ? 30.567 19.207 39.003 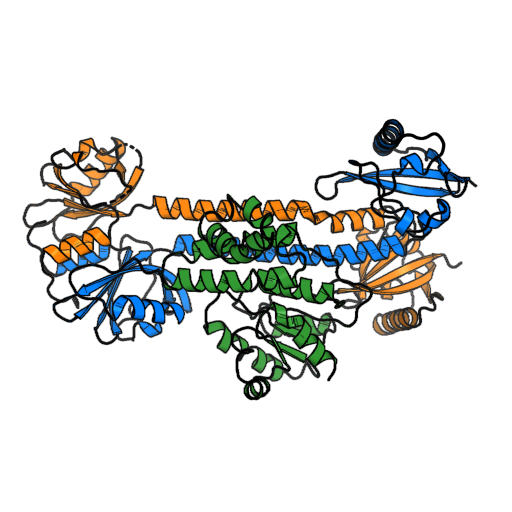1.00 18.84 30 SER B N 1
ATOM 2154 C CA . SER B 1 35 ? 30.455 17.778 39.272 1.00 21.10 30 SER B CA 1
ATOM 2155 C C . SER B 1 35 ? 29.266 17.174 38.539 1.00 18.46 30 SER B C 1
ATOM 2156 O O . SER B 1 35 ? 28.356 17.875 38.089 1.00 18.54 30 SER B O 1
ATOM 2159 N N . GLN B 1 36 ? 29.306 15.855 38.413 1.00 21.56 31 GLN B N 1
ATOM 2160 C CA . GLN B 1 36 ? 28.215 15.084 37.847 1.00 22.62 31 GLN B CA 1
ATOM 2161 C C . GLN B 1 36 ? 26.868 15.451 38.498 1.00 25.48 31 GLN B C 1
ATOM 2162 O O . GLN B 1 36 ? 25.811 15.457 37.847 1.00 21.42 31 GLN B O 1
ATOM 2168 N N . GLU B 1 37 ? 26.924 15.779 39.784 1.00 20.23 32 GLU B N 1
ATOM 2169 C CA . GLU B 1 37 ? 25.726 16.057 40.569 1.00 20.25 32 GLU B CA 1
ATOM 2170 C C . GLU B 1 37 ? 25.281 17.529 40.516 1.00 18.68 32 GLU B C 1
ATOM 2171 O O . GLU B 1 37 ? 24.222 17.881 41.040 1.00 20.08 32 GLU B O 1
ATOM 2177 N N . GLY B 1 38 ? 26.091 18.377 39.896 1.00 17.60 33 GLY B N 1
ATOM 2178 C CA . GLY B 1 38 ? 25.696 19.751 39.637 1.00 16.34 33 GLY B CA 1
ATOM 2179 C C . GLY B 1 38 ? 26.379 20.795 40.499 1.00 18.14 33 GLY B C 1
ATOM 2180 O O . GLY B 1 38 ? 25.973 21.957 40.495 1.00 17.56 33 GLY B O 1
ATOM 2181 N N . VAL B 1 39 ? 27.429 20.400 41.213 1.00 17.88 34 VAL B N 1
ATOM 2182 C CA . VAL B 1 39 ? 28.110 21.317 42.128 1.00 17.97 34 VAL B CA 1
ATOM 2183 C C . VAL B 1 39 ? 29.353 21.932 41.486 1.00 22.36 34 VAL B C 1
ATOM 2184 O O . VAL B 1 39 ? 30.167 21.225 40.875 1.00 16.93 34 VAL B O 1
ATOM 2188 N N . VAL B 1 40 ? 29.504 23.253 41.603 1.00 16.37 35 VAL B N 1
ATOM 2189 C CA . VAL B 1 40 ? 30.718 23.894 41.095 1.00 16.21 35 VAL B CA 1
ATOM 2190 C C . VAL B 1 40 ? 31.912 23.450 41.942 1.00 19.22 35 VAL B C 1
ATOM 2191 O O . VAL B 1 40 ? 31.954 23.698 43.149 1.00 20.55 35 VAL B O 1
ATOM 2195 N N . ARG B 1 41 ? 32.861 22.757 41.309 1.00 18.45 36 ARG B N 1
ATOM 2196 C CA . ARG B 1 41 ? 34.036 22.242 42.006 1.00 20.21 36 ARG B CA 1
ATOM 2197 C C . ARG B 1 41 ? 35.192 23.226 41.934 1.00 19.52 36 ARG B C 1
ATOM 2198 O O . ARG B 1 41 ? 35.950 23.379 42.897 1.00 22.19 36 ARG B O 1
ATOM 2206 N N . GLU B 1 42 ? 35.342 23.871 40.781 1.00 20.98 37 GLU B N 1
ATOM 2207 C CA . GLU B 1 42 ? 36.470 24.765 40.574 1.00 20.62 37 GLU B CA 1
ATOM 2208 C C . GLU B 1 42 ? 36.070 25.894 39.641 1.00 20.94 37 GLU B C 1
ATOM 2209 O O . GLU B 1 42 ? 35.369 25.673 38.649 1.00 20.32 37 GLU B O 1
ATOM 2215 N N . VAL B 1 43 ? 36.485 27.108 39.995 1.00 24.23 38 VAL B N 1
ATOM 2216 C CA . VAL B 1 43 ? 36.303 28.276 39.144 1.00 26.30 38 VAL B CA 1
ATOM 2217 C C . VAL B 1 43 ? 37.659 28.836 38.763 1.00 26.93 38 VAL B C 1
ATOM 2218 O O . VAL B 1 43 ? 38.482 29.116 39.628 1.00 27.78 38 VAL B O 1
ATOM 2222 N N . MET B 1 44 ? 37.898 29.004 37.469 1.00 24.65 39 MET B N 1
ATOM 2223 C CA . MET B 1 44 ? 39.133 29.644 37.024 1.00 32.56 39 MET B CA 1
ATOM 2224 C C . MET B 1 44 ? 38.822 30.917 36.250 1.00 29.73 39 MET B C 1
ATOM 2225 O O . MET B 1 44 ? 38.239 30.864 35.170 1.00 25.87 39 MET B O 1
ATOM 2230 N N . ALA B 1 45 ? 39.201 32.065 36.805 1.00 36.69 40 ALA B N 1
ATOM 2231 C CA . ALA B 1 45 ? 38.928 33.343 36.152 1.00 35.97 40 ALA B CA 1
ATOM 2232 C C . ALA B 1 45 ? 40.074 34.327 36.350 1.00 41.64 40 ALA B C 1
ATOM 2233 O O . ALA B 1 45 ? 41.231 33.982 36.130 1.00 52.07 40 ALA B O 1
ATOM 2235 N N . SER B 1 51 ? 38.856 40.950 37.325 1.00 73.09 46 SER B N 1
ATOM 2236 C CA . SER B 1 51 ? 37.856 41.969 37.029 1.00 78.10 46 SER B CA 1
ATOM 2237 C C . SER B 1 51 ? 36.455 41.368 36.906 1.00 77.14 46 SER B C 1
ATOM 2238 O O . SER B 1 51 ? 35.492 42.066 36.588 1.00 74.54 46 SER B O 1
ATOM 2241 N N . PHE B 1 52 ? 36.346 40.070 37.162 1.00 83.71 47 PHE B N 1
ATOM 2242 C CA . PHE B 1 52 ? 35.059 39.384 37.098 1.00 88.79 47 PHE B CA 1
ATOM 2243 C C . PHE B 1 52 ? 34.319 39.456 38.427 1.00 93.54 47 PHE B C 1
ATOM 2244 O O . PHE B 1 52 ? 33.157 39.060 38.526 1.00 92.81 47 PHE B O 1
ATOM 2252 N N . GLY B 1 53 ? 34.996 39.974 39.444 1.00 97.75 48 GLY B N 1
ATOM 2253 C CA . GLY B 1 53 ? 34.551 39.805 40.813 1.00 96.27 48 GLY B CA 1
ATOM 2254 C C . GLY B 1 53 ? 35.248 38.554 41.303 1.00 94.10 48 GLY B C 1
ATOM 2255 O O . GLY B 1 53 ? 35.738 37.770 40.489 1.00 91.64 48 GLY B O 1
ATOM 2256 N N . GLN B 1 54 ? 35.308 38.362 42.616 1.00 93.87 49 GLN B N 1
ATOM 2257 C CA . GLN B 1 54 ? 36.052 37.235 43.175 1.00 91.38 49 GLN B CA 1
ATOM 2258 C C . GLN B 1 54 ? 35.550 35.878 42.684 1.00 85.28 49 GLN B C 1
ATOM 2259 O O . GLN B 1 54 ? 36.350 35.021 42.300 1.00 84.69 49 GLN B O 1
ATOM 2265 N N . LEU B 1 55 ? 34.229 35.690 42.710 1.00 76.33 50 LEU B N 1
ATOM 2266 C CA . LEU B 1 55 ? 33.589 34.423 42.337 1.00 61.51 50 LEU B CA 1
ATOM 2267 C C . LEU B 1 55 ? 34.090 33.249 43.177 1.00 59.99 50 LEU B C 1
ATOM 2268 O O . LEU B 1 55 ? 33.816 32.088 42.869 1.00 46.11 50 LEU B O 1
ATOM 2273 N N . SER B 1 56 ? 34.825 33.567 44.238 1.00 67.58 51 SER B N 1
ATOM 2274 C CA . SER B 1 56 ? 35.378 32.569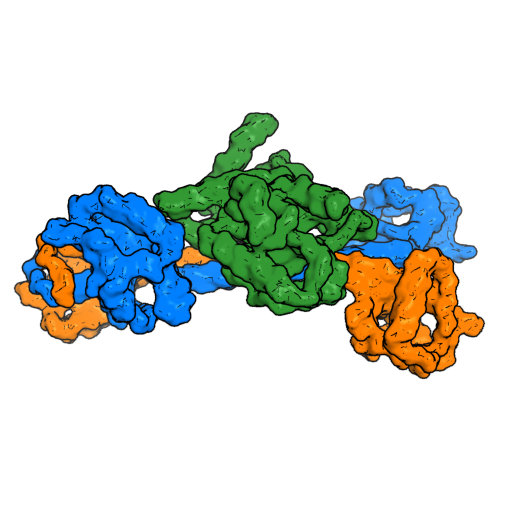 45.135 1.00 68.92 51 SER B CA 1
ATOM 2275 C C . SER B 1 56 ? 34.240 31.830 45.816 1.00 62.63 51 SER B C 1
ATOM 2276 O O . SER B 1 56 ? 34.321 30.625 46.052 1.00 63.91 51 SER B O 1
ATOM 2279 N N . GLU B 1 57 ? 33.170 32.565 46.108 1.00 53.63 52 GLU B N 1
ATOM 2280 C CA . GLU B 1 57 ? 32.000 32.013 46.780 1.00 49.34 52 GLU B CA 1
ATOM 2281 C C . GLU B 1 57 ? 31.258 30.945 45.963 1.00 36.04 52 GLU B C 1
ATOM 2282 O O . GLU B 1 57 ? 30.454 30.195 46.517 1.00 39.67 52 GLU B O 1
ATOM 2288 N N . TRP B 1 58 ? 31.520 30.875 44.658 1.00 28.19 53 TRP B N 1
ATOM 2289 C CA . TRP B 1 58 ? 30.830 29.904 43.806 1.00 23.10 53 TRP B CA 1
ATOM 2290 C C . TRP B 1 58 ? 31.255 28.466 44.077 1.00 26.02 53 TRP B C 1
ATOM 2291 O O . TRP B 1 58 ? 30.468 27.549 43.904 1.00 26.11 53 TRP B O 1
ATOM 2302 N N . GLU B 1 59 ? 32.506 28.265 44.469 1.00 25.78 54 GLU B N 1
ATOM 2303 C CA . GLU B 1 59 ? 32.999 26.904 44.673 1.00 26.89 54 GLU B CA 1
ATOM 2304 C C . GLU B 1 59 ? 32.277 26.234 45.833 1.00 27.90 54 GLU B C 1
ATOM 2305 O O . GLU B 1 59 ? 32.149 26.809 46.913 1.00 30.89 54 GLU B O 1
ATOM 2311 N N . GLY B 1 60 ? 31.778 25.025 45.595 1.00 25.70 55 GLY B N 1
ATOM 2312 C CA . GLY B 1 60 ? 31.016 24.308 46.600 1.00 27.45 55 GLY B CA 1
ATOM 2313 C C . GLY B 1 60 ? 29.516 24.534 46.498 1.00 29.76 55 GLY B C 1
ATOM 2314 O O . GLY B 1 60 ? 28.742 23.873 47.190 1.00 35.38 55 GLY B O 1
ATOM 2315 N N . ARG B 1 61 ? 29.102 25.469 45.645 1.00 25.70 56 ARG B N 1
ATOM 2316 C CA . ARG B 1 61 ? 27.678 25.736 45.415 1.00 27.05 56 ARG B CA 1
ATOM 2317 C C . ARG B 1 61 ? 27.162 25.025 44.166 1.00 20.21 56 ARG B C 1
ATOM 2318 O O . ARG B 1 61 ? 27.885 24.905 43.177 1.00 17.80 56 ARG B O 1
ATOM 2326 N N . PRO B 1 62 ? 25.882 24.617 44.178 1.00 21.72 57 PRO B N 1
ATOM 2327 C CA . PRO B 1 62 ? 25.255 24.124 42.948 1.00 16.27 57 PRO B CA 1
ATOM 2328 C C . PRO B 1 62 ? 25.300 25.189 41.850 1.00 16.74 57 PRO B C 1
ATOM 2329 O O . PRO B 1 62 ? 25.005 26.371 42.120 1.00 16.62 57 PRO B O 1
ATOM 2333 N N . LEU B 1 63 ? 25.668 24.775 40.642 1.00 14.51 58 LEU B N 1
ATOM 2334 C CA . LEU B 1 63 ? 25.723 25.667 39.498 1.00 13.71 58 LEU B CA 1
ATOM 2335 C C . LEU B 1 63 ? 24.403 26.417 39.283 1.00 16.35 58 LEU B C 1
ATOM 2336 O O . LEU B 1 63 ? 24.412 27.578 38.894 1.00 14.75 58 LEU B O 1
ATOM 2341 N N . GLU B 1 64 ? 23.274 25.763 39.531 1.00 16.33 59 GLU B N 1
ATOM 2342 C CA . GLU B 1 64 ? 21.992 26.434 39.278 1.00 14.76 59 GLU B CA 1
ATOM 2343 C C . GLU B 1 64 ? 21.780 27.675 40.144 1.00 16.12 59 GLU B C 1
ATOM 2344 O O . GLU B 1 64 ? 21.015 28.582 39.780 1.00 16.64 59 GLU B O 1
ATOM 2350 N N . GLU B 1 65 ? 22.462 27.727 41.282 1.00 14.72 60 GLU B N 1
ATOM 2351 C CA . GLU B 1 65 ? 22.345 28.879 42.172 1.00 15.51 60 GLU B CA 1
ATOM 2352 C C . GLU B 1 65 ? 22.938 30.159 41.573 1.00 16.63 60 GLU B C 1
ATOM 2353 O O . GLU B 1 65 ? 22.602 31.269 42.021 1.00 19.89 60 GLU B O 1
ATOM 2359 N N . VAL B 1 66 ? 23.803 30.015 40.565 1.00 15.45 61 VAL B N 1
ATOM 2360 C CA . VAL B 1 66 ? 24.483 31.170 39.978 1.00 16.47 61 VAL B CA 1
ATOM 2361 C C . VAL B 1 66 ? 24.083 31.454 38.524 1.00 17.48 61 VAL B C 1
ATOM 2362 O O . VAL B 1 66 ? 24.703 32.274 37.848 1.00 16.20 61 VAL B O 1
ATOM 2366 N N . LEU B 1 67 ? 23.014 30.808 38.066 1.00 15.52 62 LEU B N 1
ATOM 2367 C CA . LEU B 1 67 ? 22.490 31.047 36.724 1.00 15.22 62 LEU B CA 1
ATOM 2368 C C . LEU B 1 67 ? 21.100 31.656 36.839 1.00 14.36 62 LEU B C 1
ATOM 2369 O O . LEU B 1 67 ? 20.388 31.376 37.804 1.00 15.66 62 LEU B O 1
ATOM 2374 N N . THR B 1 68 ? 20.701 32.476 35.867 1.00 14.32 63 THR B N 1
ATOM 2375 C CA . THR B 1 68 ? 19.308 32.917 35.827 1.00 14.99 63 THR B CA 1
ATOM 2376 C C . THR B 1 68 ? 18.418 31.683 35.606 1.00 14.71 63 THR B C 1
ATOM 2377 O O . THR B 1 68 ? 18.895 30.634 35.162 1.00 14.09 63 THR B O 1
ATOM 2381 N N . ALA B 1 69 ? 17.129 31.814 35.888 1.00 15.37 64 ALA B N 1
ATOM 2382 C CA . ALA B 1 69 ? 16.217 30.684 35.676 1.00 15.41 64 ALA B CA 1
ATOM 2383 C C . ALA B 1 69 ? 16.142 30.269 34.203 1.00 18.88 64 ALA B C 1
ATOM 2384 O O . ALA B 1 69 ? 16.051 29.077 33.904 1.00 16.61 64 ALA B O 1
ATOM 2386 N N . GLU B 1 70 ? 16.176 31.231 33.286 1.00 15.80 65 GLU B N 1
ATOM 2387 C CA . GLU B 1 70 ? 16.222 30.887 31.858 1.00 16.00 65 GLU B CA 1
ATOM 2388 C C . GLU B 1 70 ? 17.469 30.067 31.540 1.00 16.47 65 GLU B C 1
ATOM 2389 O O . GLU B 1 70 ? 17.407 29.087 30.800 1.00 16.90 65 GLU B O 1
ATOM 2395 N N . SER B 1 71 ? 18.605 30.478 32.092 1.00 14.56 66 SER B N 1
ATOM 2396 C CA . SER B 1 71 ? 19.854 29.762 31.840 1.00 13.76 66 SER B CA 1
ATOM 2397 C C . SER B 1 71 ? 19.908 28.392 32.529 1.00 18.81 66 SER B C 1
ATOM 2398 O O . SER B 1 71 ? 20.564 27.472 32.037 1.00 14.54 66 SER B O 1
ATOM 2401 N N . VAL B 1 72 ? 19.243 28.257 33.672 1.00 15.27 67 VAL B N 1
ATOM 2402 C CA . VAL B 1 72 ? 19.110 26.940 34.296 1.00 15.01 67 VAL B CA 1
ATOM 2403 C C . VAL B 1 72 ? 18.455 25.984 33.300 1.00 19.65 67 VAL B C 1
ATOM 2404 O O . VAL B 1 72 ? 18.929 24.861 33.096 1.00 15.50 67 VAL B O 1
ATOM 2408 N N . ALA B 1 73 ? 17.367 26.432 32.674 1.00 17.83 68 ALA B N 1
ATOM 2409 C CA . ALA B 1 73 ? 16.609 25.564 31.770 1.00 18.04 68 ALA B CA 1
ATOM 2410 C C . ALA B 1 73 ? 17.476 25.189 30.563 1.00 21.92 68 ALA B C 1
ATOM 2411 O O . ALA B 1 73 ? 17.498 24.031 30.136 1.00 20.38 68 ALA B O 1
ATOM 2413 N N . LYS B 1 74 ? 18.202 26.166 30.034 1.00 17.46 69 LYS B N 1
ATOM 2414 C CA . LYS B 1 74 ? 19.077 25.932 28.894 1.00 19.00 69 LYS B CA 1
ATOM 2415 C C . LYS B 1 74 ? 20.223 24.989 29.255 1.00 16.97 69 LYS B C 1
ATOM 2416 O O . LYS B 1 74 ? 20.518 24.066 28.492 1.00 21.36 69 LYS B O 1
ATOM 2422 N N . PHE B 1 75 ? 20.871 25.226 30.397 1.00 13.97 70 PHE B N 1
ATOM 2423 C CA . PHE B 1 75 ? 21.982 24.362 30.817 1.00 16.57 70 PHE B CA 1
ATOM 2424 C C . PHE B 1 75 ? 21.526 22.910 30.985 1.00 20.69 70 PHE B C 1
ATOM 2425 O O . PHE B 1 75 ? 22.184 21.965 30.514 1.00 19.46 70 PHE B O 1
ATOM 2433 N N . ARG B 1 76 ? 20.397 22.728 31.658 1.00 19.05 71 ARG B N 1
ATOM 2434 C CA . ARG B 1 76 ? 19.878 21.383 31.880 1.00 17.73 71 ARG B CA 1
ATOM 2435 C C . ARG B 1 76 ? 19.604 20.677 30.559 1.00 23.37 71 ARG B C 1
ATOM 2436 O O . ARG B 1 76 ? 19.891 19.494 30.406 1.00 25.39 71 ARG B O 1
ATOM 2444 N N . LEU B 1 77 ? 19.072 21.406 29.590 1.00 21.42 72 LEU B N 1
ATOM 2445 C CA . LEU B 1 77 ? 18.735 20.786 28.316 1.00 24.45 72 LEU B CA 1
ATOM 2446 C C . LEU B 1 77 ? 20.000 20.384 27.533 1.00 23.46 72 LEU B C 1
ATOM 2447 O O . LEU B 1 77 ? 20.065 19.279 26.968 1.00 22.76 72 LEU B O 1
ATOM 2452 N N . ARG B 1 78 ? 20.996 21.264 27.518 1.00 24.68 73 ARG B N 1
ATOM 2453 C CA . ARG B 1 78 ? 22.208 21.033 26.723 1.00 26.91 73 ARG B CA 1
ATOM 2454 C C . ARG B 1 78 ? 23.151 20.022 27.367 1.00 28.70 73 ARG B C 1
ATOM 2455 O O . ARG B 1 78 ? 23.967 19.411 26.683 1.00 34.48 73 ARG B O 1
ATOM 2463 N N . SER B 1 79 ? 23.049 19.850 28.679 1.00 19.78 74 SER B N 1
ATOM 2464 C CA . SER B 1 79 ? 24.001 19.007 29.395 1.00 26.55 74 SER B CA 1
ATOM 2465 C C . SER B 1 79 ? 23.495 17.585 29.640 1.00 30.30 74 SER B C 1
ATOM 2466 O O . SER B 1 79 ? 24.285 16.652 29.747 1.00 28.59 74 SER B O 1
ATOM 2469 N N . GLU B 1 80 ? 22.181 17.406 29.718 1.00 27.16 75 GLU B N 1
ATOM 2470 C CA . GLU B 1 80 ? 21.642 16.090 30.060 1.00 32.68 75 GLU B CA 1
ATOM 2471 C C . GLU B 1 80 ? 22.015 14.995 29.050 1.00 41.64 75 GLU B C 1
ATOM 2472 O O . GLU B 1 80 ? 22.249 13.846 29.435 1.00 43.06 75 GLU B O 1
ATOM 2478 N N . GLY B 1 81 ? 22.105 15.353 27.772 1.00 38.98 76 GLY B N 1
ATOM 2479 C CA . GLY B 1 81 ? 22.458 14.383 26.748 1.00 41.72 76 GLY B CA 1
ATOM 2480 C C . GLY B 1 81 ? 23.936 14.390 26.377 1.00 40.30 76 GLY B C 1
ATOM 2481 O O . GLY B 1 81 ? 24.370 13.652 25.492 1.00 46.15 76 GLY B O 1
ATOM 2482 N N . LEU B 1 82 ? 24.708 15.224 27.064 1.00 24.34 77 LEU B N 1
ATOM 2483 C CA . LEU B 1 82 ? 26.139 15.380 26.788 1.00 25.59 77 LEU B CA 1
ATOM 2484 C C . LEU B 1 82 ? 26.945 14.217 27.351 1.00 31.66 77 LEU B C 1
ATOM 2485 O O . LEU B 1 82 ? 26.978 14.009 28.564 1.00 33.97 77 LEU B O 1
ATOM 2490 N N . GLU B 1 83 ? 27.599 13.467 26.468 1.00 32.43 78 GLU B N 1
ATOM 2491 C CA . GLU B 1 83 ? 28.358 12.288 26.878 1.00 36.89 78 GLU B CA 1
ATOM 2492 C C . GLU B 1 83 ? 29.851 12.434 26.578 1.00 35.86 78 GLU B C 1
ATOM 2493 O O . GLU B 1 83 ? 30.232 13.160 25.658 1.00 35.61 78 GLU B O 1
ATOM 2499 N N . PRO B 1 84 ? 30.704 11.758 27.368 1.00 36.26 79 PRO B N 1
ATOM 2500 C CA . PRO B 1 84 ? 32.154 11.881 27.170 1.00 31.33 79 PRO B CA 1
ATOM 2501 C C . PRO B 1 84 ? 32.579 11.381 25.796 1.00 37.95 79 PRO B C 1
ATOM 2502 O O . PRO B 1 84 ? 32.076 10.354 25.335 1.00 40.05 79 PRO B O 1
ATOM 2506 N N . GLY B 1 85 ? 33.486 12.109 25.150 1.00 38.01 80 GLY B N 1
ATOM 2507 C CA . GLY B 1 85 ? 33.998 11.727 23.846 1.00 43.87 80 GLY B CA 1
ATOM 2508 C C . GLY B 1 85 ? 32.977 11.798 22.723 1.00 49.41 80 GLY B C 1
ATOM 2509 O O . GLY B 1 85 ? 33.158 11.184 21.671 1.00 50.62 80 GLY B O 1
ATOM 2510 N N . ARG B 1 86 ? 31.905 12.553 22.937 1.00 41.17 81 ARG B N 1
ATOM 2511 C CA . ARG B 1 86 ? 30.858 12.681 21.930 1.00 39.61 81 ARG B CA 1
ATOM 2512 C C . ARG B 1 86 ? 30.708 14.139 21.509 1.00 45.99 81 ARG B C 1
ATOM 2513 O O . ARG B 1 86 ? 29.612 14.607 21.200 1.00 50.39 81 ARG B O 1
ATOM 2521 N N . GLY B 1 87 ? 31.828 14.852 21.501 1.00 38.56 82 GLY B N 1
ATOM 2522 C CA . GLY B 1 87 ? 31.853 16.219 21.033 1.00 39.28 82 GLY B CA 1
ATOM 2523 C C . GLY B 1 87 ? 31.555 17.188 22.153 1.00 35.95 82 GLY B C 1
ATOM 2524 O O . GLY B 1 87 ? 31.451 16.812 23.320 1.00 37.76 82 GLY B O 1
ATOM 2525 N N . SER B 1 88 ? 31.420 18.453 21.794 1.00 23.26 83 SER B N 1
ATOM 2526 C CA . SER B 1 88 ? 31.128 19.475 22.771 1.00 19.20 83 SER B CA 1
ATOM 2527 C C . SER B 1 88 ? 29.949 20.278 22.255 1.00 19.35 83 SER B C 1
ATOM 2528 O O . SER B 1 88 ? 29.601 20.202 21.068 1.00 23.82 83 SER B O 1
ATOM 2531 N N . VAL B 1 89 ? 29.342 21.055 23.143 1.00 17.81 84 VAL B N 1
ATOM 2532 C CA A VAL B 1 89 ? 28.171 21.829 22.776 0.32 20.12 84 VAL B CA 1
ATOM 2533 C CA B VAL B 1 89 ? 28.142 21.810 22.821 0.68 19.87 84 VAL B CA 1
ATOM 2534 C C . VAL B 1 89 ? 28.316 23.246 23.307 1.00 17.14 84 VAL B C 1
ATOM 2535 O O . VAL B 1 89 ? 28.833 23.462 24.403 1.00 19.63 84 VAL B O 1
ATOM 2542 N N . ALA B 1 90 ? 27.895 24.214 22.497 1.00 17.99 85 ALA B N 1
ATOM 2543 C CA . ALA B 1 90 ? 27.974 25.619 22.893 1.00 18.97 85 ALA B CA 1
ATOM 2544 C C . ALA B 1 90 ? 26.616 26.112 23.361 1.00 22.29 85 ALA B C 1
ATOM 2545 O O . ALA B 1 90 ? 25.591 25.829 22.734 1.00 23.99 85 ALA B O 1
ATOM 2547 N N . VAL B 1 91 ? 26.611 26.846 24.466 1.00 15.87 86 VAL B N 1
ATOM 2548 C CA . VAL B 1 91 ? 25.382 27.469 24.935 1.00 20.77 86 VAL B CA 1
ATOM 2549 C C . VAL B 1 91 ? 25.691 28.814 25.589 1.00 21.91 86 VAL B C 1
ATOM 2550 O O . VAL B 1 91 ? 26.658 28.950 26.339 1.00 18.27 86 VAL B O 1
ATOM 2554 N N . GLU B 1 92 ? 24.894 29.825 25.270 1.00 22.92 87 GLU B N 1
ATOM 2555 C CA A GLU B 1 92 ? 25.053 31.120 25.915 0.45 19.32 87 GLU B CA 1
ATOM 2556 C CA B GLU B 1 92 ? 25.037 31.130 25.902 0.55 19.19 87 GLU B CA 1
ATOM 2557 C C . GLU B 1 92 ? 24.264 31.137 27.217 1.00 17.00 87 GLU B C 1
ATOM 2558 O O . GLU B 1 92 ? 23.055 30.886 27.229 1.00 18.03 87 GLU B O 1
ATOM 2569 N N . LEU B 1 93 ? 24.953 31.424 28.318 1.00 15.38 88 LEU B N 1
ATOM 2570 C CA . LEU B 1 93 ? 24.300 31.444 29.627 1.00 14.79 88 LEU B CA 1
ATOM 2571 C C . LEU B 1 93 ? 24.480 32.798 30.285 1.00 20.14 88 LEU B C 1
ATOM 2572 O O . LEU B 1 93 ? 25.437 33.521 29.987 1.00 21.08 88 LEU B O 1
ATOM 2577 N N . ASN B 1 94 ? 23.542 33.141 31.166 1.00 16.33 89 ASN B N 1
ATOM 2578 C CA . ASN B 1 94 ? 23.611 34.377 31.933 1.00 15.92 89 ASN B CA 1
ATOM 2579 C C . ASN B 1 94 ? 23.763 34.055 33.410 1.00 17.24 89 ASN B C 1
ATOM 2580 O O . ASN B 1 94 ? 22.994 33.268 33.968 1.00 17.88 89 ASN B O 1
ATOM 2585 N N . HIS B 1 95 ? 24.751 34.666 34.050 1.00 17.41 90 HIS B N 1
ATOM 2586 C CA . HIS B 1 95 ? 24.917 34.466 35.481 1.00 16.76 90 HIS B CA 1
ATOM 2587 C C . HIS B 1 95 ? 24.100 35.462 36.260 1.00 21.35 90 HIS B C 1
ATOM 2588 O O . HIS B 1 95 ? 23.726 36.522 35.745 1.00 24.02 90 HIS B O 1
ATOM 2595 N N . ILE B 1 96 ? 23.812 35.122 37.506 1.00 20.86 91 ILE B N 1
ATOM 2596 C CA . ILE B 1 96 ? 23.190 36.077 38.408 1.00 33.15 91 ILE B CA 1
ATOM 2597 C C . ILE B 1 96 ? 24.263 37.015 38.952 1.00 42.33 91 ILE B C 1
ATOM 2598 O O . ILE B 1 96 ? 25.373 36.572 39.275 1.00 39.79 91 ILE B O 1
ATOM 2603 N N . GLU B 1 102 ? 22.721 40.873 35.520 1.00 42.93 97 GLU B N 1
ATOM 2604 C CA . GLU B 1 102 ? 23.147 39.586 34.965 1.00 45.83 97 GLU B CA 1
ATOM 2605 C C . GLU B 1 102 ? 24.112 39.790 33.798 1.00 51.56 97 GLU B C 1
ATOM 2606 O O . GLU B 1 102 ? 24.119 40.850 33.170 1.00 49.02 97 GLU B O 1
ATOM 2612 N N . PHE B 1 103 ? 24.925 38.779 33.507 1.00 42.17 98 PHE B N 1
ATOM 2613 C CA . PHE B 1 103 ? 25.916 38.892 32.435 1.00 45.27 98 PHE B CA 1
ATOM 2614 C C . PHE B 1 103 ? 26.075 37.591 31.639 1.00 39.65 98 PHE B C 1
ATOM 2615 O O . PHE B 1 103 ? 26.093 36.510 32.241 1.00 31.18 98 PHE B O 1
ATOM 2623 N N . PRO B 1 104 ? 26.196 37.695 30.288 1.00 33.57 99 PRO B N 1
ATOM 2624 C CA . PRO B 1 104 ? 26.187 36.537 29.377 1.00 31.48 99 PRO B CA 1
ATOM 2625 C C . PRO B 1 104 ? 27.574 36.042 28.993 1.00 24.95 99 PRO B C 1
ATOM 2626 O O . PRO B 1 104 ? 28.488 36.831 28.752 1.00 24.44 99 PRO B O 1
ATOM 2630 N N . ILE B 1 105 ? 27.707 34.729 28.913 1.00 19.57 100 ILE B N 1
ATOM 2631 C CA . ILE B 1 105 ? 28.975 34.101 28.595 1.00 17.47 100 ILE B CA 1
ATOM 2632 C C . ILE B 1 105 ? 28.679 32.990 27.596 1.00 16.85 100 ILE B C 1
ATOM 2633 O O . ILE B 1 105 ? 27.717 32.253 27.774 1.00 17.31 100 ILE B O 1
ATOM 2638 N N . ARG B 1 106 ? 29.490 32.878 26.548 1.00 16.47 101 ARG B N 1
ATOM 2639 C CA . ARG B 1 106 ? 29.432 31.721 25.663 1.00 17.87 101 ARG B CA 1
ATOM 2640 C C . ARG B 1 106 ? 30.178 30.577 26.339 1.00 16.06 101 ARG B C 1
ATOM 2641 O O . ARG B 1 106 ? 31.373 30.667 26.556 1.00 17.61 101 ARG B O 1
ATOM 2649 N N . TYR B 1 107 ? 29.462 29.517 26.704 1.00 13.13 102 TYR B N 1
ATOM 2650 C CA . TYR B 1 107 ? 30.097 28.345 27.294 1.00 16.31 102 TYR B CA 1
ATOM 2651 C C . TYR B 1 107 ? 30.124 27.168 26.328 1.00 19.90 102 TYR B C 1
ATOM 2652 O O . TYR B 1 107 ? 29.119 26.834 25.710 1.00 19.72 102 TYR B O 1
ATOM 2661 N N . ILE B 1 108 ? 31.290 26.544 26.217 1.00 13.31 103 ILE B N 1
ATOM 2662 C CA . ILE B 1 108 ? 31.440 25.301 25.480 1.00 17.41 103 ILE B CA 1
ATOM 2663 C C . ILE B 1 108 ? 31.597 24.183 26.502 1.00 16.39 103 ILE B C 1
ATOM 2664 O O . ILE B 1 108 ? 32.491 24.218 27.345 1.00 17.11 103 ILE B O 1
ATOM 2669 N N . LEU B 1 109 ? 30.690 23.216 26.441 1.00 15.72 104 LEU B N 1
ATOM 2670 C CA . LEU B 1 109 ? 30.594 22.164 27.444 1.00 15.51 104 LEU B CA 1
ATOM 2671 C C . LEU B 1 109 ? 31.243 20.872 26.964 1.00 18.48 104 LEU B C 1
ATOM 2672 O O . LEU B 1 109 ? 30.977 20.424 25.846 1.00 18.55 104 LEU B O 1
ATOM 2677 N N . HIS B 1 110 ? 32.081 20.283 27.817 1.00 16.41 105 HIS B N 1
ATOM 2678 C CA . HIS B 1 110 ? 32.631 18.944 27.605 1.00 17.67 105 HIS B CA 1
ATOM 2679 C C . HIS B 1 110 ? 32.323 18.077 28.816 1.00 19.97 105 HIS B C 1
ATOM 2680 O O . HIS B 1 110 ? 32.493 18.518 29.956 1.00 20.06 105 HIS B O 1
ATOM 2687 N N . ARG B 1 111 ? 31.893 16.836 28.596 1.00 19.19 106 ARG B N 1
ATOM 2688 C CA . ARG B 1 111 ? 31.802 15.920 29.732 1.00 20.51 106 ARG B CA 1
ATOM 2689 C C . ARG B 1 111 ? 33.059 15.079 29.839 1.00 20.48 106 ARG B C 1
ATOM 2690 O O . ARG B 1 111 ? 33.455 14.406 28.884 1.00 23.66 106 ARG B O 1
ATOM 2698 N N . LEU B 1 112 ? 33.693 15.121 31.003 1.00 21.84 107 LEU B N 1
ATOM 2699 C CA . LEU B 1 112 ? 34.948 14.395 31.195 1.00 24.15 107 LEU B CA 1
ATOM 2700 C C . LEU B 1 112 ? 34.656 12.950 31.564 1.00 24.24 107 LEU B C 1
ATOM 2701 O O . LEU B 1 112 ? 33.806 12.683 32.401 1.00 26.16 107 LEU B O 1
ATOM 2706 N N . PRO B 1 113 ? 35.369 12.006 30.944 1.00 28.19 108 PRO B N 1
ATOM 2707 C CA . PRO B 1 113 ? 35.052 10.580 31.117 1.00 30.46 108 PRO B CA 1
ATOM 2708 C C . PRO B 1 113 ? 35.393 9.985 32.485 1.00 37.74 108 PRO B C 1
ATOM 2709 O O . PRO B 1 113 ? 34.771 8.994 32.883 1.00 36.72 108 PRO B O 1
ATOM 2713 N N 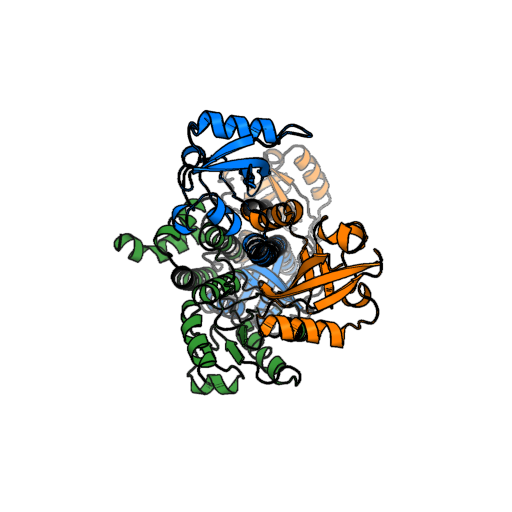. ALA B 1 114 ? 36.373 10.546 33.183 1.00 35.09 109 ALA B N 1
ATOM 2714 C CA . ALA B 1 114 ? 36.831 9.932 34.429 1.00 43.00 109 ALA B CA 1
ATOM 2715 C C . ALA B 1 114 ? 35.752 9.944 35.510 1.00 39.63 109 ALA B C 1
ATOM 2716 O O . ALA B 1 114 ? 35.587 8.966 36.250 1.00 39.46 109 ALA B O 1
ATOM 2718 N N . ASP B 1 115 ? 35.012 11.048 35.593 1.00 30.55 110 ASP B N 1
ATOM 2719 C CA . ASP B 1 115 ? 34.060 11.222 36.681 1.00 31.00 110 ASP B CA 1
ATOM 2720 C C . ASP B 1 115 ? 32.735 11.838 36.241 1.00 26.54 110 ASP B C 1
ATOM 2721 O O . ASP B 1 115 ? 31.878 12.126 37.076 1.00 29.05 110 ASP B O 1
ATOM 2726 N N . ARG B 1 116 ? 32.585 12.020 34.930 1.00 24.66 111 ARG B N 1
ATOM 2727 C CA A ARG B 1 116 ? 31.375 12.611 34.344 0.54 23.40 111 ARG B CA 1
ATOM 2728 C CA B ARG B 1 116 ? 31.387 12.617 34.329 0.46 23.40 111 ARG B CA 1
ATOM 2729 C C . ARG B 1 116 ? 31.123 14.051 34.773 1.00 21.35 111 ARG B C 1
ATOM 2730 O O . ARG B 1 116 ? 30.008 14.566 34.652 1.00 23.02 111 ARG B O 1
ATOM 2745 N N . SER B 1 117 ? 32.170 14.719 35.249 1.00 20.79 112 SER B N 1
ATOM 2746 C CA A SER B 1 117 ? 32.079 16.145 35.505 0.61 19.11 112 SER B CA 1
ATOM 2747 C CA B SER B 1 117 ? 32.073 16.145 35.504 0.39 19.11 112 SER B CA 1
ATOM 2748 C C . SER B 1 117 ? 31.915 16.878 34.178 1.00 20.92 112 SER B C 1
ATOM 2749 O O . SER B 1 117 ? 32.201 16.330 33.110 1.00 23.42 112 SER B O 1
ATOM 2754 N N . ILE B 1 118 ? 31.448 18.114 34.246 1.00 16.67 113 ILE B N 1
ATOM 2755 C CA . ILE B 1 118 ? 31.284 18.923 33.062 1.00 19.25 113 ILE B CA 1
ATOM 2756 C C . ILE B 1 118 ? 32.231 20.111 33.183 1.00 21.58 113 ILE B C 1
ATOM 2757 O O . ILE B 1 118 ? 32.200 20.834 34.180 1.00 18.70 113 ILE B O 1
ATOM 2762 N N . LEU B 1 119 ? 33.089 20.276 32.182 1.00 16.20 114 LEU B N 1
ATOM 2763 C CA . LEU B 1 119 ? 33.987 21.422 32.106 1.00 15.75 114 LEU B CA 1
ATOM 2764 C C . LEU B 1 119 ? 33.342 22.446 31.189 1.00 15.26 114 LEU B C 1
ATOM 2765 O O . LEU B 1 119 ? 32.980 22.128 30.055 1.00 22.26 114 LEU B O 1
ATOM 2770 N N . MET B 1 120 ? 33.188 23.669 31.691 1.00 15.28 115 MET B N 1
ATOM 2771 C CA . MET B 1 120 ? 32.515 24.731 30.961 1.00 13.17 115 MET B CA 1
ATOM 2772 C C . MET B 1 120 ? 33.547 25.775 30.587 1.00 16.52 115 MET B C 1
ATOM 2773 O O . MET B 1 120 ? 34.155 26.374 31.460 1.00 18.02 115 MET B O 1
ATOM 2778 N N . LEU B 1 121 ? 33.754 25.966 29.291 1.00 14.26 116 LEU B N 1
ATOM 2779 C CA . LEU B 1 121 ? 34.798 26.865 28.803 1.00 13.20 116 LEU B CA 1
ATOM 2780 C C . LEU B 1 121 ? 34.124 28.142 28.343 1.00 14.57 116 LEU B C 1
ATOM 2781 O O . LEU B 1 121 ? 33.403 28.140 27.346 1.00 16.73 116 LEU B O 1
ATOM 2786 N N . GLY B 1 122 ? 34.360 29.233 29.067 1.00 15.58 117 GLY B N 1
ATOM 2787 C CA . GLY B 1 122 ? 33.592 30.451 28.857 1.00 14.93 117 GLY B CA 1
ATOM 2788 C C . GLY B 1 122 ? 34.321 31.573 28.152 1.00 15.49 117 GLY B C 1
ATOM 2789 O O . GLY B 1 122 ? 35.438 31.933 28.512 1.00 19.11 117 GLY B O 1
ATOM 2790 N N . ARG B 1 123 ? 33.669 32.132 27.138 1.00 15.97 118 ARG B N 1
ATOM 2791 C CA . ARG B 1 123 ? 34.163 33.334 26.466 1.00 15.26 118 ARG B CA 1
ATOM 2792 C C . ARG B 1 123 ? 33.220 34.504 26.788 1.00 16.03 118 ARG B C 1
ATOM 2793 O O . ARG B 1 123 ? 32.003 34.423 26.573 1.00 17.79 118 ARG B O 1
ATOM 2801 N N . ASP B 1 124 ? 33.782 35.579 27.326 1.00 16.91 119 ASP B N 1
ATOM 2802 C CA . ASP B 1 124 ? 32.997 36.760 27.648 1.00 17.51 119 ASP B CA 1
ATOM 2803 C C . ASP B 1 124 ? 33.000 37.661 26.427 1.00 21.98 119 ASP B C 1
ATOM 2804 O O . ASP B 1 124 ? 34.050 38.130 26.001 1.00 28.13 119 ASP B O 1
ATOM 2809 N N . LEU B 1 125 ? 31.823 37.914 25.868 1.00 30.98 120 LEU B N 1
ATOM 2810 C CA . LEU B 1 125 ? 31.759 38.736 24.663 1.00 30.99 120 LEU B CA 1
ATOM 2811 C C . LEU B 1 125 ? 31.407 40.200 24.945 1.00 34.18 120 LEU B C 1
ATOM 2812 O O . LEU B 1 125 ? 31.297 40.999 24.022 1.00 29.04 120 LEU B O 1
ATOM 2817 N N . ARG B 1 126 ? 31.254 40.543 26.219 1.00 38.12 121 ARG B N 1
ATOM 2818 C CA . ARG B 1 126 ? 31.043 41.937 26.602 1.00 37.82 121 ARG B CA 1
ATOM 2819 C C . ARG B 1 126 ? 32.195 42.882 26.210 1.00 35.91 121 ARG B C 1
ATOM 2820 O O . ARG B 1 126 ? 31.933 43.971 25.704 1.00 35.24 121 ARG B O 1
ATOM 2828 N N . PRO B 1 127 ? 33.466 42.484 26.449 1.00 35.12 122 PRO B N 1
ATOM 2829 C CA . PRO B 1 127 ? 34.547 43.415 26.088 1.00 37.20 122 PRO B CA 1
ATOM 2830 C C . PRO B 1 127 ? 34.561 43.824 24.614 1.00 36.25 122 PRO B C 1
ATOM 2831 O O . PRO B 1 127 ? 34.780 45.001 24.309 1.00 36.65 122 PRO B O 1
ATOM 2835 N N . ILE B 1 128 ? 34.326 42.878 23.711 1.00 33.79 123 ILE B N 1
ATOM 2836 C CA . ILE B 1 128 ? 34.238 43.211 22.292 1.00 32.77 123 ILE B CA 1
ATOM 2837 C C . ILE B 1 128 ? 33.154 44.254 22.050 1.00 31.66 123 ILE B C 1
ATOM 2838 O O . ILE B 1 128 ? 33.366 45.241 21.333 1.00 32.49 123 ILE B O 1
ATOM 2843 N N . ALA B 1 129 ? 31.999 44.045 22.677 1.00 33.26 124 ALA B N 1
ATOM 2844 C CA . ALA B 1 129 ? 30.868 44.952 22.522 1.00 33.55 124 ALA B CA 1
ATOM 2845 C C . ALA B 1 129 ? 31.211 46.371 22.974 1.00 32.82 124 ALA B C 1
ATOM 2846 O O . ALA B 1 129 ? 30.875 47.338 22.301 1.00 32.21 124 ALA B O 1
ATOM 2848 N N . GLU B 1 130 ? 31.887 46.491 24.110 1.00 34.08 125 GLU B N 1
ATOM 2849 C CA . GLU B 1 130 ? 32.171 47.809 24.669 1.00 32.60 125 GLU B CA 1
ATOM 2850 C C . GLU B 1 130 ? 33.207 48.538 23.837 1.00 30.88 125 GLU B C 1
ATOM 2851 O O . GLU B 1 130 ? 33.101 49.744 23.612 1.00 30.38 125 GLU B O 1
ATOM 2857 N N . VAL B 1 131 ? 34.196 47.798 23.358 1.00 30.09 126 VAL B N 1
ATOM 2858 C CA . VAL B 1 131 ? 35.206 48.380 22.478 1.00 28.61 126 VAL B CA 1
ATOM 2859 C C . VAL B 1 131 ? 34.566 48.913 21.198 1.00 29.86 126 VAL B C 1
ATOM 2860 O O . VAL B 1 131 ? 34.871 50.020 20.759 1.00 27.28 126 VAL B O 1
ATOM 2864 N N . GLN B 1 132 ? 33.671 48.125 20.609 1.00 28.59 127 GLN B N 1
ATOM 2865 C CA . GLN B 1 132 ? 32.902 48.575 19.450 1.00 28.28 127 GLN B CA 1
ATOM 2866 C C . GLN B 1 132 ? 32.121 49.854 19.747 1.00 28.46 127 GLN B C 1
ATOM 2867 O O . GLN B 1 132 ? 32.101 50.767 18.913 1.00 30.08 127 GLN B O 1
ATOM 2873 N N . GLN B 1 133 ? 31.491 49.932 20.923 1.00 31.30 128 GLN B N 1
ATOM 2874 C CA . GLN B 1 133 ? 30.737 51.136 21.301 1.00 30.06 128 GLN B CA 1
ATOM 2875 C C . GLN B 1 133 ? 31.635 52.370 21.357 1.00 28.98 128 GLN B C 1
ATOM 2876 O O . GLN B 1 133 ? 31.217 53.464 20.966 1.00 28.67 128 GLN B O 1
ATOM 2882 N N . GLN B 1 134 ? 32.857 52.196 21.864 1.00 28.52 129 GLN B N 1
ATOM 2883 C CA . GLN B 1 134 ? 33.829 53.293 21.899 1.00 27.62 129 GLN B CA 1
ATOM 2884 C C . GLN B 1 134 ? 34.076 53.845 20.508 1.00 26.35 129 GLN B C 1
ATOM 2885 O O . GLN B 1 134 ? 34.056 55.059 20.290 1.00 25.93 129 GLN B O 1
ATOM 2891 N N . LEU B 1 135 ? 34.303 52.947 19.560 1.00 25.84 130 LEU B N 1
ATOM 2892 C CA . LEU B 1 135 ? 34.587 53.353 18.190 1.00 24.74 130 LEU B CA 1
ATOM 2893 C C . LEU B 1 135 ? 33.371 54.040 17.558 1.00 24.84 130 LEU B C 1
ATOM 2894 O O . LEU B 1 135 ? 33.512 55.050 16.875 1.00 24.07 130 LEU B O 1
ATOM 2899 N N . VAL B 1 136 ? 32.180 53.500 17.795 1.00 25.88 131 VAL B N 1
ATOM 2900 C CA . VAL B 1 136 ? 30.961 54.119 17.270 1.00 26.18 131 VAL B CA 1
ATOM 2901 C C . VAL B 1 136 ? 30.758 55.526 17.829 1.00 26.22 131 VAL B C 1
ATOM 2902 O O . VAL B 1 136 ? 30.394 56.456 17.094 1.00 27.68 131 VAL B O 1
ATOM 2906 N N . ALA B 1 137 ? 31.005 55.688 19.126 1.00 26.88 132 ALA B N 1
ATOM 2907 C CA . ALA B 1 137 ? 30.827 56.985 19.779 1.00 27.17 132 ALA B CA 1
ATOM 2908 C C . ALA B 1 137 ? 31.878 57.975 19.285 1.00 25.92 132 ALA B C 1
ATOM 2909 O O . ALA B 1 137 ? 31.609 59.172 19.173 1.00 25.81 132 ALA B O 1
ATOM 2911 N N . ALA B 1 138 ? 33.080 57.475 19.005 1.00 25.10 133 ALA B N 1
ATOM 2912 C CA . ALA B 1 138 ? 34.136 58.337 18.480 1.00 24.05 133 ALA B CA 1
ATOM 2913 C C . ALA B 1 138 ? 33.754 58.838 17.098 1.00 23.23 133 ALA B C 1
ATOM 2914 O O . ALA B 1 138 ? 33.901 60.023 16.789 1.00 22.79 133 ALA B O 1
ATOM 2916 N N . GLN B 1 139 ? 33.250 57.931 16.267 1.00 23.13 134 GLN B N 1
ATOM 2917 C CA . GLN B 1 139 ? 32.803 58.306 14.933 1.00 22.69 134 GLN B CA 1
ATOM 2918 C C . GLN B 1 139 ? 31.707 59.366 14.967 1.00 22.84 134 GLN B C 1
ATOM 2919 O O . GLN B 1 139 ? 31.755 60.350 14.221 1.00 22.17 134 GLN B O 1
ATOM 2925 N N . LEU B 1 140 ? 30.722 59.161 15.828 1.00 23.99 135 LEU B N 1
ATOM 2926 C CA . LEU B 1 140 ? 29.613 60.106 15.946 1.00 24.57 135 LEU B CA 1
ATOM 2927 C C . LEU B 1 140 ? 30.123 61.483 16.370 1.00 24.90 135 LEU B C 1
ATOM 2928 O O . LEU B 1 140 ? 29.747 62.506 15.787 1.00 23.95 135 LEU B O 1
ATOM 2933 N N . ALA B 1 141 ? 31.009 61.506 17.362 1.00 24.48 136 ALA B N 1
ATOM 2934 C CA . ALA B 1 141 ? 31.564 62.766 17.849 1.00 25.72 136 ALA B CA 1
ATOM 2935 C C . ALA B 1 141 ? 32.361 63.493 16.757 1.00 23.16 136 ALA B C 1
ATOM 2936 O O . ALA B 1 141 ? 32.266 64.717 16.615 1.00 23.06 136 ALA B O 1
ATOM 2938 N N . MET B 1 142 ? 33.149 62.735 16.000 1.00 22.31 137 MET B N 1
ATOM 2939 C CA . MET B 1 142 ? 33.968 63.329 14.947 1.00 21.26 137 MET B CA 1
ATOM 2940 C C . MET B 1 142 ? 33.079 63.954 13.880 1.00 23.29 137 MET B C 1
ATOM 2941 O O . MET B 1 142 ? 33.278 65.107 13.482 1.00 22.20 137 MET B O 1
ATOM 2946 N N . GLU B 1 143 ? 32.083 63.194 13.432 1.00 21.41 138 GLU B N 1
ATOM 2947 C CA . GLU B 1 143 ? 31.154 63.691 12.421 1.00 20.83 138 GLU B CA 1
ATOM 2948 C C . GLU B 1 143 ? 30.438 64.961 12.905 1.00 21.31 138 GLU B C 1
ATOM 2949 O O . GLU B 1 143 ? 30.265 65.912 12.140 1.00 23.86 138 GLU B O 1
ATOM 2955 N N . ARG B 1 144 ? 30.052 64.991 14.176 1.00 22.35 139 ARG B N 1
ATOM 2956 C CA . ARG B 1 144 ? 29.424 66.189 14.743 1.00 23.02 139 ARG B CA 1
ATOM 2957 C C . ARG B 1 144 ? 30.371 67.399 14.788 1.00 26.47 139 ARG B C 1
ATOM 2958 O O . ARG B 1 144 ? 29.939 68.534 14.600 1.00 22.78 139 ARG B O 1
ATOM 2966 N N . ASP B 1 145 ? 31.663 67.158 15.010 1.00 22.12 140 ASP B N 1
ATOM 2967 C CA . ASP B 1 145 ? 32.630 68.252 15.027 1.00 23.67 140 ASP B CA 1
ATOM 2968 C C . ASP B 1 145 ? 32.710 68.915 13.657 1.00 26.02 140 ASP B C 1
ATOM 2969 O O . ASP B 1 145 ? 32.795 70.130 13.560 1.00 25.33 140 ASP B O 1
ATOM 2974 N N . TYR B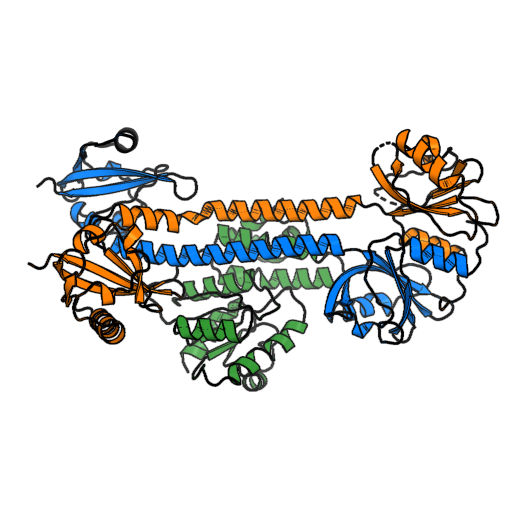 1 146 ? 32.694 68.114 12.595 1.00 20.06 141 TYR B N 1
ATOM 2975 C CA . TYR B 1 146 ? 32.787 68.672 11.247 1.00 19.18 141 TYR B CA 1
ATOM 2976 C C . TYR B 1 146 ? 31.484 69.367 10.847 1.00 27.17 141 TYR B C 1
ATOM 2977 O O . TYR B 1 146 ? 31.482 70.290 10.044 1.00 24.11 141 TYR B O 1
ATOM 2986 N N . GLU B 1 147 ? 30.370 68.922 11.405 1.00 25.76 142 GLU B N 1
ATOM 2987 C CA . GLU B 1 147 ? 29.094 69.600 11.165 1.00 36.14 142 GLU B CA 1
ATOM 2988 C C . GLU B 1 147 ? 29.172 71.088 11.490 1.00 40.98 142 GLU B C 1
ATOM 2989 O O . GLU B 1 147 ? 28.545 71.904 10.828 1.00 36.64 142 GLU B O 1
ATOM 2995 N N . THR B 1 148 ? 29.982 71.431 12.488 1.00 53.23 143 THR B N 1
ATOM 2996 C CA . THR B 1 148 ? 30.143 72.809 12.960 1.00 53.64 143 THR B CA 1
ATOM 2997 C C . THR B 1 148 ? 31.047 73.687 12.070 1.00 57.15 143 THR B C 1
ATOM 2998 O O . THR B 1 148 ? 31.281 74.852 12.380 1.00 69.53 143 THR B O 1
ATOM 3002 N N . GLN B 1 149 ? 31.545 73.152 10.960 1.00 49.24 144 GLN B N 1
ATOM 3003 C CA . GLN B 1 149 ? 32.468 73.915 10.117 1.00 51.37 144 GLN B CA 1
ATOM 3004 C C . GLN B 1 149 ? 32.091 73.938 8.645 1.00 48.50 144 GLN B C 1
ATOM 3005 O O . GLN B 1 149 ? 32.932 74.207 7.785 1.00 47.18 144 GLN B O 1
ATOM 3011 N N . ARG B 1 150 ? 30.836 73.640 8.350 1.00 42.96 145 ARG B N 1
ATOM 3012 C CA . ARG B 1 150 ? 30.398 73.524 6.970 1.00 40.09 145 ARG B CA 1
ATOM 3013 C C . ARG B 1 150 ? 29.858 74.857 6.469 1.00 41.98 145 ARG B C 1
ATOM 3014 O O . ARG B 1 150 ? 28.975 74.909 5.608 1.00 51.17 145 ARG B O 1
ATOM 3022 N N . GLU B 1 151 ? 30.412 75.944 6.986 1.00 22.54 146 GLU B N 1
ATOM 3023 C CA . GLU B 1 151 ? 29.789 77.237 6.751 1.00 24.78 146 GLU B CA 1
ATOM 3024 C C . GLU B 1 151 ? 30.066 77.836 5.374 1.00 26.68 146 GLU B C 1
ATOM 3025 O O . GLU B 1 151 ? 29.264 78.617 4.872 1.00 25.69 146 GLU B O 1
ATOM 3031 N N . MET B 1 152 ? 31.185 77.476 4.757 1.00 23.15 147 MET B N 1
ATOM 3032 C CA . MET B 1 152 ? 31.585 78.180 3.541 1.00 22.71 147 MET B CA 1
ATOM 3033 C C . MET B 1 152 ? 30.737 77.843 2.317 1.00 27.45 147 MET B C 1
ATOM 3034 O O . MET B 1 152 ? 30.502 78.702 1.465 1.00 23.73 147 MET B O 1
ATOM 3039 N N . GLU B 1 153 ? 30.271 76.605 2.219 1.00 23.74 148 GLU B N 1
ATOM 3040 C CA . GLU B 1 153 ? 29.335 76.291 1.153 1.00 21.25 148 GLU B CA 1
ATOM 3041 C C . GLU B 1 153 ? 28.060 77.115 1.291 1.00 24.73 148 GLU B C 1
ATOM 3042 O O . GLU B 1 153 ? 27.532 77.604 0.308 1.00 24.21 148 GLU B O 1
ATOM 3048 N N . THR B 1 154 ? 27.573 77.280 2.515 1.00 20.70 149 THR B N 1
ATOM 3049 C CA . THR B 1 154 ? 26.364 78.053 2.736 1.00 22.34 149 THR B CA 1
ATOM 3050 C C . THR B 1 154 ? 26.567 79.546 2.415 1.00 19.01 149 THR B C 1
ATOM 3051 O O . THR B 1 154 ? 25.723 80.160 1.758 1.00 20.39 149 THR B O 1
ATOM 3055 N N . ARG B 1 155 ? 27.676 80.114 2.880 1.00 20.03 150 ARG B N 1
ATOM 3056 C CA . ARG B 1 155 ? 27.985 81.517 2.580 1.00 16.39 150 ARG B CA 1
ATOM 3057 C C . ARG B 1 155 ? 28.069 81.743 1.085 1.00 20.12 150 ARG B C 1
ATOM 3058 O O . ARG B 1 155 ? 27.530 82.720 0.572 1.00 18.04 150 ARG B O 1
ATOM 3066 N N . TYR B 1 156 ? 28.777 80.850 0.399 1.00 15.04 151 TYR B N 1
ATOM 3067 C CA . TYR B 1 156 ? 28.904 80.925 -1.054 1.00 17.45 151 TYR B CA 1
ATOM 3068 C C . TYR B 1 156 ? 27.543 80.909 -1.750 1.00 20.21 151 TYR B C 1
ATOM 3069 O O . TYR B 1 156 ? 27.268 81.767 -2.597 1.00 14.89 151 TYR B O 1
ATOM 3078 N N . ARG B 1 157 ? 26.687 79.948 -1.393 1.00 18.02 152 ARG B N 1
ATOM 3079 C CA . ARG B 1 157 ? 25.364 79.841 -2.009 1.00 19.03 152 ARG B CA 1
ATOM 3080 C C . ARG B 1 157 ? 24.551 81.106 -1.824 1.00 18.90 152 ARG B C 1
ATOM 3081 O O . ARG B 1 157 ? 23.925 81.588 -2.766 1.00 17.70 152 ARG B O 1
ATOM 3089 N N . VAL B 1 158 ? 24.537 81.626 -0.599 1.00 19.49 153 VAL B N 1
ATOM 3090 C CA . VAL B 1 158 ? 23.707 82.781 -0.281 1.00 19.67 153 VAL B CA 1
ATOM 3091 C C . VAL B 1 158 ? 24.219 84.026 -0.993 1.00 17.52 153 VAL B C 1
ATOM 3092 O O . VAL B 1 158 ? 23.435 84.784 -1.562 1.00 18.41 153 VAL B O 1
ATOM 3096 N N . VAL B 1 159 ? 25.536 84.223 -0.988 1.00 16.45 154 VAL B N 1
ATOM 3097 C CA . VAL B 1 159 ? 26.095 85.429 -1.598 1.00 16.34 154 VAL B CA 1
ATOM 3098 C C . VAL B 1 159 ? 25.879 85.417 -3.103 1.00 17.83 154 VAL B C 1
ATOM 3099 O O . VAL B 1 159 ? 25.503 86.431 -3.698 1.00 15.77 154 VAL B O 1
ATOM 3103 N N . LEU B 1 160 ? 26.107 84.267 -3.728 1.00 14.21 155 LEU B N 1
ATOM 3104 C CA . LEU B 1 160 ? 25.904 84.169 -5.169 1.00 15.06 155 LEU B CA 1
ATOM 3105 C C . LEU B 1 160 ? 24.441 84.408 -5.522 1.00 20.13 155 LEU B C 1
ATOM 3106 O O . LEU B 1 160 ? 24.131 85.132 -6.481 1.00 16.17 155 LEU B O 1
ATOM 3111 N N . ASP B 1 161 ? 23.536 83.809 -4.748 1.00 16.75 156 ASP B N 1
ATOM 3112 C CA . ASP B 1 161 ? 22.106 83.934 -5.016 1.00 18.10 156 ASP B CA 1
ATOM 3113 C C . ASP B 1 161 ? 21.576 85.348 -4.809 1.00 20.09 156 ASP B C 1
ATOM 3114 O O . ASP B 1 161 ? 20.749 85.825 -5.583 1.00 21.79 156 ASP B O 1
ATOM 3119 N N . VAL B 1 162 ? 22.044 86.015 -3.761 1.00 16.20 157 VAL B N 1
ATOM 3120 C CA . VAL B 1 162 ? 21.552 87.351 -3.431 1.00 19.94 157 VAL B CA 1
ATOM 3121 C C . VAL B 1 162 ? 22.133 88.407 -4.373 1.00 22.20 157 VAL B C 1
ATOM 3122 O O . VAL B 1 162 ? 21.437 89.353 -4.769 1.00 19.77 157 VAL B O 1
ATOM 3126 N N . SER B 1 163 ? 23.397 88.233 -4.741 1.00 18.71 158 SER B N 1
ATOM 3127 C CA . SER B 1 163 ? 24.101 89.203 -5.587 1.00 16.65 158 SER B CA 1
ATOM 3128 C C . SER B 1 163 ? 23.379 89.480 -6.910 1.00 19.90 158 SER B C 1
ATOM 3129 O O . SER B 1 163 ? 23.002 88.567 -7.631 1.00 18.57 158 SER B O 1
ATOM 3132 N N . ARG B 1 164 ? 23.185 90.762 -7.219 1.00 22.52 159 ARG B N 1
ATOM 3133 C CA . ARG B 1 164 ? 22.459 91.153 -8.424 1.00 20.94 159 ARG B CA 1
ATOM 3134 C C . ARG B 1 164 ? 23.403 91.273 -9.609 1.00 20.67 159 ARG B C 1
ATOM 3135 O O . ARG B 1 164 ? 22.967 91.488 -10.740 1.00 22.74 159 ARG B O 1
ATOM 3143 N N . ASP B 1 165 ? 24.700 91.125 -9.352 1.00 19.23 160 ASP B N 1
ATOM 3144 C CA . ASP B 1 165 ? 25.688 91.105 -10.424 1.00 16.91 160 ASP B CA 1
ATOM 3145 C C . ASP B 1 165 ? 25.634 89.754 -11.156 1.00 21.10 160 ASP B C 1
ATOM 3146 O O . ASP B 1 165 ? 25.910 88.710 -10.560 1.00 19.66 160 ASP B O 1
ATOM 3151 N N . PRO B 1 166 ? 25.271 89.761 -12.451 1.00 21.11 161 PRO B N 1
ATOM 3152 C CA . PRO B 1 166 ? 25.075 88.478 -13.150 1.00 19.90 161 PRO B CA 1
ATOM 3153 C C . PRO B 1 166 ? 26.384 87.698 -13.293 1.00 18.84 161 PRO B C 1
ATOM 3154 O O . PRO B 1 166 ? 27.359 88.191 -13.860 1.00 16.15 161 PRO B O 1
ATOM 3158 N N . MET B 1 167 ? 26.412 86.485 -12.757 1.00 15.45 162 MET B N 1
ATOM 3159 C CA . MET B 1 167 ? 27.645 85.720 -12.759 1.00 17.65 162 MET B CA 1
ATOM 3160 C C . MET B 1 167 ? 27.391 84.276 -13.120 1.00 17.11 162 MET B C 1
ATOM 3161 O O . MET B 1 167 ? 26.381 83.700 -12.713 1.00 16.18 162 MET B O 1
ATOM 3166 N N . VAL B 1 168 ? 28.314 83.719 -13.898 1.00 13.60 163 VAL B N 1
ATOM 3167 C CA . VAL B 1 168 ? 28.312 82.311 -14.272 1.00 12.73 163 VAL B CA 1
ATOM 3168 C C . VAL B 1 168 ? 29.692 81.728 -13.959 1.00 16.34 163 VAL B C 1
ATOM 3169 O O . VAL B 1 168 ? 30.718 82.324 -14.301 1.00 18.28 163 VAL B O 1
ATOM 3173 N N . LEU B 1 169 ? 29.704 80.566 -13.306 1.00 15.17 164 LEU B N 1
ATOM 3174 C CA . LEU B 1 169 ? 30.941 79.850 -12.982 1.00 14.88 164 LEU B CA 1
ATOM 3175 C C . LEU B 1 169 ? 31.041 78.621 -13.876 1.00 16.50 164 LEU B C 1
ATOM 3176 O O . LEU B 1 169 ? 30.088 77.864 -14.001 1.00 16.37 164 LEU B O 1
ATOM 3181 N N . VAL B 1 170 ? 32.199 78.431 -14.496 1.00 13.97 165 VAL B N 1
ATOM 3182 C CA . VAL B 1 170 ? 32.387 77.383 -15.482 1.00 14.57 165 VAL B CA 1
ATOM 3183 C C . VAL B 1 170 ? 33.598 76.546 -15.101 1.00 16.07 165 VAL B C 1
ATOM 3184 O O . VAL B 1 170 ? 34.631 77.097 -14.717 1.00 17.59 165 VAL B O 1
ATOM 3188 N N . SER B 1 171 ? 33.476 75.225 -15.201 1.00 15.61 166 SER B N 1
ATOM 3189 C CA . SER B 1 171 ? 34.630 74.349 -15.004 1.00 15.81 166 SER B CA 1
ATOM 3190 C C . SER B 1 171 ? 35.554 74.467 -16.200 1.00 20.23 166 SER B C 1
ATOM 3191 O O . SER B 1 171 ? 35.133 74.247 -17.332 1.00 20.51 166 SER B O 1
ATOM 3194 N N . MET B 1 172 ? 36.817 74.803 -15.968 1.00 18.94 167 MET B N 1
ATOM 3195 C CA . MET B 1 172 ? 37.764 74.810 -17.078 1.00 20.45 167 MET B CA 1
ATOM 3196 C C . MET B 1 172 ? 38.081 73.415 -17.595 1.00 24.84 167 MET B C 1
ATOM 3197 O O . MET B 1 172 ? 38.459 73.249 -18.753 1.00 29.97 167 MET B O 1
ATOM 3202 N N . SER B 1 173 ? 37.922 72.413 -16.741 1.00 19.09 168 SER B N 1
ATOM 3203 C CA . SER B 1 173 ? 38.162 71.034 -17.148 1.00 25.39 168 SER B CA 1
ATOM 3204 C C . SER B 1 173 ? 37.103 70.515 -18.122 1.00 30.92 168 SER B C 1
ATOM 3205 O O . SER B 1 173 ? 37.429 69.824 -19.083 1.00 32.86 168 SER B O 1
ATOM 3208 N N . THR B 1 174 ? 35.840 70.850 -17.874 1.00 23.11 169 THR B N 1
ATOM 3209 C CA . THR B 1 174 ? 34.740 70.255 -18.634 1.00 24.50 169 THR B CA 1
ATOM 3210 C C . THR B 1 174 ? 34.088 71.226 -19.601 1.00 23.41 169 THR B C 1
ATOM 3211 O O . THR B 1 174 ? 33.370 70.808 -20.512 1.00 23.40 169 THR B O 1
ATOM 3215 N N . GLY B 1 175 ? 34.322 72.519 -19.386 1.00 18.74 170 GLY B N 1
ATOM 3216 C CA . GLY B 1 175 ? 33.715 73.559 -20.196 1.00 18.60 170 GLY B CA 1
ATOM 3217 C C . GLY B 1 175 ? 32.242 73.759 -19.874 1.00 21.54 170 GLY B C 1
ATOM 3218 O O . GLY B 1 175 ? 31.540 74.466 -20.598 1.00 21.83 170 GLY B O 1
ATOM 3219 N N . ARG B 1 176 ? 31.779 73.147 -18.782 1.00 20.07 171 ARG B N 1
ATOM 3220 C CA . ARG B 1 176 ? 30.365 73.224 -18.403 1.00 18.53 171 ARG B CA 1
ATOM 3221 C C . ARG B 1 176 ? 30.101 74.170 -17.241 1.00 19.17 171 ARG B C 1
ATOM 3222 O O . ARG B 1 176 ? 30.945 74.339 -16.359 1.00 18.76 171 ARG B O 1
ATOM 3230 N N . ILE B 1 177 ? 28.935 74.813 -17.272 1.00 16.08 172 ILE B N 1
ATOM 3231 C CA . ILE B 1 177 ? 28.503 75.698 -16.203 1.00 15.32 172 ILE B CA 1
ATOM 3232 C C . ILE B 1 177 ? 28.391 74.871 -14.917 1.00 15.26 172 ILE B C 1
ATOM 3233 O O . ILE B 1 177 ? 27.717 73.832 -14.906 1.00 18.90 172 ILE B O 1
ATOM 3238 N N . VAL B 1 178 ? 29.076 75.305 -13.860 1.00 15.34 173 VAL B N 1
ATOM 3239 C CA . VAL B 1 178 ? 28.923 74.650 -12.563 1.00 17.43 173 VAL B CA 1
ATOM 3240 C C . VAL B 1 178 ? 27.968 75.402 -11.634 1.00 21.77 173 VAL B C 1
ATOM 3241 O O . VAL B 1 178 ? 27.357 74.792 -10.753 1.00 18.44 173 VAL B O 1
ATOM 3245 N N . ASP B 1 179 ? 27.811 76.710 -11.845 1.00 16.17 174 ASP B N 1
ATOM 3246 C CA . ASP B 1 179 ? 26.842 77.467 -11.054 1.00 15.41 174 ASP B CA 1
ATOM 3247 C C . ASP B 1 179 ? 26.558 78.803 -11.746 1.00 16.16 174 ASP B C 1
ATOM 3248 O O . ASP B 1 179 ? 27.306 79.219 -12.636 1.00 17.00 174 ASP B O 1
ATOM 3253 N N . LEU B 1 180 ? 25.478 79.459 -11.335 1.00 15.74 175 LEU B N 1
ATOM 3254 C CA . LEU B 1 180 ? 25.147 80.801 -11.827 1.00 14.52 175 LEU B CA 1
ATOM 3255 C C . LEU B 1 180 ? 24.073 81.348 -10.915 1.00 15.95 175 LEU B C 1
ATOM 3256 O O . LEU B 1 180 ? 23.504 80.602 -10.124 1.00 17.15 175 LEU B O 1
ATOM 3261 N N . ASN B 1 181 ? 23.792 82.638 -11.020 1.00 13.91 176 ASN B N 1
ATOM 3262 C CA . ASN B 1 181 ? 22.672 83.204 -10.270 1.00 14.14 176 ASN B CA 1
ATOM 3263 C C . ASN B 1 181 ? 21.491 83.550 -11.173 1.00 16.86 176 ASN B C 1
ATOM 3264 O O . ASN B 1 181 ? 21.595 83.465 -12.400 1.00 17.33 176 ASN B O 1
ATOM 3269 N N . SER B 1 182 ? 20.362 83.918 -10.573 1.00 19.27 177 SER B N 1
ATOM 3270 C CA A SER B 1 182 ? 19.172 84.212 -11.358 0.70 18.44 177 SER B CA 1
ATOM 3271 C CA B SER B 1 182 ? 19.160 84.238 -11.338 0.30 21.70 177 SER B CA 1
ATOM 3272 C C . SER B 1 182 ? 19.382 85.415 -12.278 1.00 21.00 177 SER B C 1
ATOM 3273 O O . SER B 1 182 ? 18.789 85.483 -13.347 1.00 18.73 177 SER B O 1
ATOM 3278 N N . ALA B 1 183 ? 20.227 86.358 -11.866 1.00 19.69 178 ALA B N 1
ATOM 3279 C CA . ALA B 1 183 ? 20.513 87.521 -12.716 1.00 20.06 178 ALA B CA 1
ATOM 3280 C C . ALA B 1 183 ? 21.170 87.085 -14.031 1.00 17.14 178 ALA B C 1
ATOM 3281 O O . ALA B 1 183 ? 20.835 87.609 -15.098 1.00 19.79 178 ALA B O 1
ATOM 3283 N N . ALA B 1 184 ? 22.096 86.124 -13.956 1.00 16.13 179 ALA B N 1
ATOM 3284 C CA . ALA B 1 184 ? 22.733 85.599 -15.163 1.00 18.27 179 ALA B CA 1
ATOM 3285 C C . ALA B 1 184 ? 21.714 84.814 -15.981 1.00 16.40 179 ALA B C 1
ATOM 3286 O O . ALA B 1 184 ? 21.689 84.889 -17.212 1.00 18.22 179 ALA B O 1
ATOM 3288 N N . GLY B 1 185 ? 20.886 84.042 -15.289 1.00 15.97 180 GLY B N 1
ATOM 3289 C CA . GLY B 1 185 ? 19.846 83.259 -15.947 1.00 18.91 180 GLY B CA 1
ATOM 3290 C C . GLY B 1 185 ? 18.947 84.117 -16.825 1.00 21.76 180 GLY B C 1
ATOM 3291 O O . GLY B 1 185 ? 18.652 83.765 -17.968 1.00 20.57 180 GLY B O 1
ATOM 3292 N N . LEU B 1 186 ? 18.527 85.261 -16.298 1.00 19.79 181 LEU B N 1
ATOM 3293 C CA . LEU B 1 186 ? 17.699 86.182 -17.068 1.00 21.35 181 LEU B CA 1
ATOM 3294 C C . LEU B 1 186 ? 18.375 86.629 -18.365 1.00 24.31 181 LEU B C 1
ATOM 3295 O O . LEU B 1 186 ? 17.730 86.693 -19.414 1.00 21.95 181 LEU B O 1
ATOM 3300 N N . LEU B 1 187 ? 19.674 86.915 -18.303 1.00 18.96 182 LEU B N 1
ATOM 3301 C CA . LEU B 1 187 ? 20.377 87.406 -19.488 1.00 18.49 182 LEU B CA 1
ATOM 3302 C C . LEU B 1 187 ? 20.598 86.293 -20.506 1.00 19.37 182 LEU B C 1
ATOM 3303 O O . LEU B 1 187 ? 20.513 86.520 -21.711 1.00 19.32 182 LEU B O 1
ATOM 3308 N N . LEU B 1 188 ? 20.878 85.090 -20.005 1.00 17.43 183 LEU B N 1
ATOM 3309 C CA . LEU B 1 188 ? 21.130 83.936 -20.861 1.00 16.33 183 LEU B CA 1
ATOM 3310 C C . LEU B 1 188 ? 19.844 83.362 -21.436 1.00 19.11 183 LEU B C 1
ATOM 3311 O O . LEU B 1 188 ? 19.860 82.751 -22.501 1.00 20.74 183 LEU B O 1
ATOM 3316 N N . GLY B 1 189 ? 18.731 83.562 -20.729 1.00 18.61 184 GLY B N 1
ATOM 3317 C CA . GLY B 1 189 ? 17.431 83.124 -21.214 1.00 19.27 184 GLY B CA 1
ATOM 3318 C C . GLY B 1 189 ? 16.927 81.784 -20.704 1.00 25.80 184 GLY B C 1
ATOM 3319 O O . GLY B 1 189 ? 16.123 81.136 -21.369 1.00 26.34 184 GLY B O 1
ATOM 3320 N N . GLY B 1 190 ? 17.371 81.365 -19.527 1.00 24.48 185 GLY B N 1
ATOM 3321 C CA . GLY B 1 190 ? 16.802 80.181 -18.902 1.00 27.42 185 GLY B CA 1
ATOM 3322 C C . GLY B 1 190 ? 16.844 80.243 -17.389 1.00 32.51 185 GLY B C 1
ATOM 3323 O O . GLY B 1 190 ? 17.613 81.022 -16.820 1.00 30.55 185 GLY B O 1
ATOM 3324 N N . VAL B 1 191 ? 16.028 79.431 -16.722 1.00 28.27 186 VAL B N 1
ATOM 3325 C CA . VAL B 1 191 ? 16.119 79.370 -15.267 1.00 25.06 186 VAL B CA 1
ATOM 3326 C C . VAL B 1 191 ? 17.425 78.683 -14.864 1.00 23.71 186 VAL B C 1
ATOM 3327 O O . VAL B 1 191 ? 17.957 77.844 -15.605 1.00 26.30 186 VAL B O 1
ATOM 3331 N N . ARG B 1 192 ? 17.932 79.047 -13.691 1.00 25.81 187 ARG B N 1
ATOM 3332 C CA . ARG B 1 192 ? 19.214 78.540 -13.194 1.00 26.73 187 ARG B CA 1
ATOM 3333 C C . ARG B 1 192 ? 19.371 77.025 -13.349 1.00 26.73 187 ARG B C 1
ATOM 3334 O O . ARG B 1 192 ? 20.365 76.527 -13.896 1.00 23.48 187 ARG B O 1
ATOM 3342 N N . GLN B 1 193 ? 18.375 76.297 -12.872 1.00 25.83 188 GLN B N 1
ATOM 3343 C CA . GLN B 1 193 ? 18.420 74.840 -12.858 1.00 25.17 188 GLN B CA 1
ATOM 3344 C C . GLN B 1 193 ? 18.574 74.240 -14.262 1.00 31.58 188 GLN B C 1
ATOM 3345 O O . GLN B 1 193 ? 19.136 73.153 -14.420 1.00 34.53 188 GLN B O 1
ATOM 3351 N N . ASP B 1 194 ? 18.097 74.948 -15.282 1.00 23.82 189 ASP B N 1
ATOM 3352 C CA . ASP B 1 194 ? 18.210 74.444 -16.654 1.00 28.15 189 ASP B CA 1
ATOM 3353 C C . ASP B 1 194 ? 19.578 74.726 -17.280 1.00 30.41 189 ASP B C 1
ATOM 3354 O O . ASP B 1 194 ? 19.954 74.102 -18.272 1.00 27.30 189 ASP B O 1
ATOM 3359 N N . LEU B 1 195 ? 20.310 75.679 -16.712 1.00 18.44 190 LEU B N 1
ATOM 3360 C CA . LEU B 1 195 ? 21.625 76.038 -17.229 1.00 17.26 190 LEU B CA 1
ATOM 3361 C C . LEU B 1 195 ? 22.775 75.290 -16.543 1.00 19.54 190 LEU B C 1
ATOM 3362 O O . LEU B 1 195 ? 23.859 75.166 -17.119 1.00 17.88 190 LEU B O 1
ATOM 3367 N N . LEU B 1 196 ? 22.537 74.794 -15.327 1.00 20.30 191 LEU B N 1
ATOM 3368 C CA . LEU B 1 196 ? 23.540 73.983 -14.633 1.00 20.79 191 LEU B CA 1
ATOM 3369 C C . LEU B 1 196 ? 23.905 72.804 -15.513 1.00 23.62 191 LEU B C 1
ATOM 3370 O O . LEU B 1 196 ? 23.022 72.108 -16.016 1.00 20.87 191 LEU B O 1
ATOM 3375 N N . GLY B 1 197 ? 25.205 72.598 -15.705 1.00 18.42 192 GLY B N 1
ATOM 3376 C CA . GLY B 1 197 ? 25.709 71.496 -16.494 1.00 23.66 192 GLY B CA 1
ATOM 3377 C C . GLY B 1 197 ? 25.803 71.764 -17.984 1.00 19.74 192 GLY B C 1
ATOM 3378 O O . GLY B 1 197 ? 26.301 70.924 -18.720 1.00 22.41 192 GLY B O 1
ATOM 3379 N N . ALA B 1 198 ? 25.312 72.912 -18.438 1.00 18.43 193 ALA B N 1
ATOM 3380 C CA . ALA B 1 198 ? 25.329 73.219 -19.873 1.00 18.96 193 ALA B CA 1
ATOM 3381 C C . ALA B 1 198 ? 26.730 73.583 -20.344 1.00 20.16 193 ALA B C 1
ATOM 3382 O O . ALA B 1 198 ? 27.489 74.232 -19.615 1.00 17.24 193 ALA B O 1
ATOM 3384 N N . ALA B 1 199 ? 27.065 73.173 -21.563 1.00 20.28 194 ALA B N 1
ATOM 3385 C CA . ALA B 1 199 ? 28.331 73.568 -22.177 1.00 19.16 194 ALA B CA 1
ATOM 3386 C C . ALA B 1 199 ? 28.283 75.070 -22.438 1.00 18.10 194 ALA B C 1
ATOM 3387 O O . ALA B 1 199 ? 27.366 75.554 -23.116 1.00 18.47 194 ALA B O 1
ATOM 3389 N N . ILE B 1 200 ? 29.259 75.815 -21.920 1.00 17.42 195 ILE B N 1
ATOM 3390 C CA . ILE B 1 200 ? 29.170 77.279 -21.983 1.00 17.48 195 ILE B CA 1
ATOM 3391 C C . ILE B 1 200 ? 29.256 77.802 -23.420 1.00 17.87 195 ILE B C 1
ATOM 3392 O O . ILE B 1 200 ? 28.526 78.722 -23.791 1.00 18.16 195 ILE B O 1
ATOM 3397 N N . ALA B 1 201 ? 30.104 77.197 -24.251 1.00 18.62 196 ALA B N 1
ATOM 3398 C CA . ALA B 1 201 ? 30.268 77.701 -25.617 1.00 19.70 196 ALA B CA 1
ATOM 3399 C C . ALA B 1 201 ? 28.980 77.601 -26.428 1.00 22.06 196 ALA B C 1
ATOM 3400 O O . ALA B 1 201 ? 28.694 78.462 -27.270 1.00 20.95 196 ALA B O 1
ATOM 3402 N N . GLN B 1 202 ? 28.204 76.549 -26.169 1.00 20.75 197 GLN B N 1
ATOM 3403 C CA . GLN B 1 202 ? 26.977 76.304 -26.929 1.00 20.83 197 GLN B CA 1
ATOM 3404 C C . GLN B 1 202 ? 25.827 77.231 -26.531 1.00 22.56 197 GLN B C 1
ATOM 3405 O O . GLN B 1 202 ? 24.776 77.229 -27.170 1.00 28.76 197 GLN B O 1
ATOM 3411 N N . GLU B 1 203 ? 26.028 78.026 -25.486 1.00 18.55 198 GLU B N 1
ATOM 3412 C CA . GLU B 1 203 ? 25.050 79.048 -25.142 1.00 18.78 198 GLU B CA 1
ATOM 3413 C C . GLU B 1 203 ? 25.183 80.276 -26.040 1.00 24.40 198 GLU B C 1
ATOM 3414 O O . GLU B 1 203 ? 24.302 81.134 -26.057 1.00 23.08 198 GLU B O 1
ATOM 3420 N N . PHE B 1 204 ? 26.276 80.356 -26.793 1.00 20.48 199 PHE B N 1
ATOM 3421 C CA . PHE B 1 204 ? 26.559 81.569 -27.572 1.00 23.60 199 PHE B CA 1
ATOM 3422 C C . PHE B 1 204 ? 26.700 81.249 -29.052 1.00 30.07 199 PHE B C 1
ATOM 3423 O O . PHE B 1 204 ? 27.489 80.386 -29.428 1.00 24.59 199 PHE B O 1
ATOM 3431 N N . GLU B 1 205 ? 25.942 81.948 -29.893 1.00 24.68 200 GLU B N 1
ATOM 3432 C CA . GLU B 1 205 ? 25.869 81.603 -31.307 1.00 24.12 200 GLU B CA 1
ATOM 3433 C C . GLU B 1 205 ? 27.227 81.700 -31.998 1.00 25.40 200 GLU B C 1
ATOM 3434 O O . GLU B 1 205 ? 27.958 82.668 -31.812 1.00 29.32 200 GLU B O 1
ATOM 3440 N N . GLY B 1 206 ? 27.562 80.663 -32.759 1.00 28.41 201 GLY B N 1
ATOM 3441 C CA . GLY B 1 206 ? 28.805 80.623 -33.507 1.00 33.52 201 GLY B CA 1
ATOM 3442 C C . GLY B 1 206 ? 30.066 80.347 -32.701 1.00 32.96 201 GLY B C 1
ATOM 3443 O O . GLY B 1 206 ? 31.170 80.480 -33.230 1.00 40.24 201 GLY B O 1
ATOM 3444 N N . ARG B 1 207 ? 29.922 79.959 -31.437 1.00 25.88 202 ARG B N 1
ATOM 3445 C CA . ARG B 1 207 ? 31.101 79.665 -30.621 1.00 25.47 202 ARG B CA 1
ATOM 3446 C C . ARG B 1 207 ? 31.293 78.164 -30.449 1.00 26.96 202 ARG B C 1
ATOM 3447 O O . ARG B 1 207 ? 30.327 77.398 -30.492 1.00 25.53 202 ARG B O 1
ATOM 3455 N N . ARG B 1 208 ? 32.544 77.753 -30.258 1.00 26.47 203 ARG B N 1
ATOM 3456 C CA . ARG B 1 208 ? 32.874 76.347 -30.033 1.00 27.04 203 ARG B CA 1
ATOM 3457 C C . ARG B 1 208 ? 33.762 76.222 -28.800 1.00 26.74 203 ARG B C 1
ATOM 3458 O O . ARG B 1 208 ? 34.504 77.144 -28.476 1.00 25.91 203 ARG B O 1
ATOM 3466 N N . ARG B 1 209 ? 33.690 75.078 -28.124 1.00 25.90 204 ARG B N 1
ATOM 3467 C CA . ARG B 1 209 ? 34.333 74.919 -26.818 1.00 24.94 204 ARG B CA 1
ATOM 3468 C C . ARG B 1 209 ? 35.805 75.322 -26.798 1.00 25.95 204 ARG B C 1
ATOM 3469 O O . ARG B 1 209 ? 36.212 76.151 -25.985 1.00 24.95 204 ARG B O 1
ATOM 3477 N N . GLY B 1 210 ? 36.597 74.720 -27.680 1.00 28.20 205 GLY B N 1
ATOM 3478 C CA . GLY B 1 210 ? 38.024 74.977 -27.719 1.00 33.34 205 GLY B CA 1
ATOM 3479 C C . GLY B 1 210 ? 38.382 76.443 -27.895 1.00 33.09 205 GLY B C 1
ATOM 3480 O O . GLY B 1 210 ? 39.067 77.031 -27.052 1.00 29.10 205 GLY B O 1
ATOM 3481 N N . GLU B 1 211 ? 37.921 77.029 -28.995 1.00 30.27 206 GLU B N 1
ATOM 3482 C CA . GLU B 1 211 ? 38.256 78.410 -29.321 1.00 30.74 206 GLU B CA 1
ATOM 3483 C C . GLU B 1 211 ? 37.680 79.388 -28.287 1.00 29.92 206 GLU B C 1
ATOM 3484 O O . GLU B 1 211 ? 38.309 80.395 -27.960 1.00 28.73 206 GLU B O 1
ATOM 3490 N N . PHE B 1 212 ? 36.495 79.086 -27.768 1.00 26.41 207 PHE B N 1
ATOM 3491 C CA . PHE B 1 212 ? 35.865 79.972 -26.794 1.00 24.45 207 PHE B CA 1
ATOM 3492 C C . PHE B 1 212 ? 36.604 79.953 -25.457 1.00 28.10 207 PHE B C 1
ATOM 3493 O O . PHE B 1 212 ? 36.823 81.000 -24.853 1.00 27.61 207 PHE B O 1
ATOM 3501 N N . MET B 1 213 ? 36.993 78.771 -24.988 1.00 23.76 208 MET B N 1
ATOM 3502 C CA . MET B 1 213 ? 37.741 78.712 -23.733 1.00 23.82 208 MET B CA 1
ATOM 3503 C C . MET B 1 213 ? 39.112 79.381 -23.870 1.00 29.41 208 MET B C 1
ATOM 3504 O O . MET B 1 213 ? 39.584 80.029 -22.932 1.00 28.00 208 MET B O 1
ATOM 3509 N N . GLU B 1 214 ? 39.740 79.232 -25.038 1.00 27.08 209 GLU B N 1
ATOM 3510 C CA . GLU B 1 214 ? 41.026 79.885 -25.292 1.00 31.34 209 GLU B CA 1
ATOM 3511 C C . GLU B 1 214 ? 40.857 81.401 -25.222 1.00 32.61 209 GLU B C 1
ATOM 3512 O O . GLU B 1 214 ? 41.646 82.088 -24.574 1.00 35.68 209 GLU B O 1
ATOM 3518 N N . THR B 1 215 ? 39.821 81.903 -25.890 1.00 33.75 210 THR B N 1
ATOM 3519 C CA . THR B 1 215 ? 39.479 83.326 -25.879 1.00 35.42 210 THR B CA 1
ATOM 3520 C C . THR B 1 215 ? 39.319 83.850 -24.454 1.00 30.02 210 THR B C 1
ATOM 3521 O O . THR B 1 215 ? 39.924 84.862 -24.082 1.00 35.33 210 THR B O 1
ATOM 3525 N N . MET B 1 216 ? 38.529 83.138 -23.657 1.00 26.24 211 MET B N 1
ATOM 3526 C CA . MET B 1 216 ? 38.300 83.492 -22.262 1.00 28.03 211 MET B CA 1
ATOM 3527 C C . MET B 1 216 ? 39.580 83.464 -21.434 1.00 30.99 211 MET B C 1
ATOM 3528 O O . MET B 1 216 ? 39.879 84.420 -20.711 1.00 31.33 211 MET B O 1
ATOM 3533 N N . THR B 1 217 ? 40.333 82.371 -21.542 1.00 24.78 212 THR B N 1
ATOM 3534 C CA . THR B 1 217 ? 41.568 82.215 -20.781 1.00 31.06 212 THR B CA 1
ATOM 3535 C C . THR B 1 217 ? 42.584 83.302 -21.109 1.00 40.38 212 THR B C 1
ATOM 3536 O O . THR B 1 217 ? 43.227 83.858 -20.212 1.00 34.57 212 THR B O 1
ATOM 3540 N N . ASN B 1 218 ? 42.726 83.596 -22.399 1.00 38.49 213 ASN B N 1
ATOM 3541 C CA . ASN B 1 218 ? 43.667 84.617 -22.848 1.00 41.30 213 ASN B CA 1
ATOM 3542 C C . ASN B 1 218 ? 43.312 86.004 -22.325 1.00 41.47 213 ASN B C 1
ATOM 3543 O O . ASN B 1 218 ? 44.179 86.724 -21.834 1.00 43.56 213 ASN B O 1
ATOM 3548 N N . LEU B 1 219 ? 42.038 86.372 -22.428 1.00 40.49 214 LEU B N 1
ATOM 3549 C CA . LEU 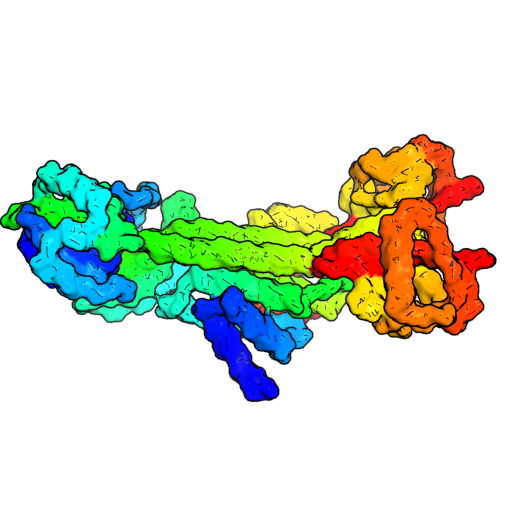B 1 219 ? 41.563 87.657 -21.914 1.00 41.04 214 LEU B CA 1
ATOM 3550 C C . LEU B 1 219 ? 41.748 87.771 -20.405 1.00 43.27 214 LEU B C 1
ATOM 3551 O O . LEU B 1 219 ? 42.116 88.830 -19.899 1.00 45.03 214 LEU B O 1
ATOM 3556 N N . ALA B 1 220 ? 41.465 86.683 -19.690 1.00 36.39 215 ALA B N 1
ATOM 3557 C CA . ALA B 1 220 ? 41.616 86.659 -18.237 1.00 37.65 215 ALA B CA 1
ATOM 3558 C C . ALA B 1 220 ? 43.064 86.904 -17.800 1.00 48.01 215 ALA B C 1
ATOM 3559 O O . ALA B 1 220 ? 43.308 87.543 -16.775 1.00 53.45 215 ALA B O 1
ATOM 3561 N N . ALA B 1 221 ? 44.020 86.402 -18.580 1.00 44.52 216 ALA B N 1
ATOM 3562 C CA . ALA B 1 221 ? 45.436 86.545 -18.239 1.00 50.52 216 ALA B CA 1
ATOM 3563 C C . ALA B 1 221 ? 45.945 87.948 -18.558 1.00 61.13 216 ALA B C 1
ATOM 3564 O O . ALA B 1 221 ? 46.876 88.447 -17.922 1.00 64.33 216 ALA B O 1
ATOM 3566 N N . THR B 1 222 ? 45.327 88.580 -19.549 1.00 63.12 217 THR B N 1
ATOM 3567 C CA . THR B 1 222 ? 45.657 89.951 -19.917 1.00 73.69 217 THR B CA 1
ATOM 3568 C C . THR B 1 222 ? 45.182 90.918 -18.828 1.00 81.51 217 THR B C 1
ATOM 3569 O O . THR B 1 222 ? 45.710 92.024 -18.692 1.00 83.57 217 THR B O 1
ATOM 3573 N N . GLU B 1 223 ? 44.187 90.483 -18.053 1.00 85.19 218 GLU B N 1
ATOM 3574 C CA . GLU B 1 223 ? 43.564 91.307 -17.014 1.00 89.77 218 GLU B CA 1
ATOM 3575 C C . GLU B 1 223 ? 42.996 92.599 -17.594 1.00 92.24 218 GLU B C 1
ATOM 3576 O O . GLU B 1 223 ? 42.845 93.598 -16.889 1.00 91.10 218 GLU B O 1
ATOM 3582 N N . SER B 1 224 ? 42.683 92.568 -18.886 1.00 94.55 219 SER B N 1
ATOM 3583 C CA . SER B 1 224 ? 42.182 93.740 -19.587 1.00 98.25 219 SER B CA 1
ATOM 3584 C C . SER B 1 224 ? 40.741 94.026 -19.191 1.00 97.71 219 SER B C 1
ATOM 3585 O O . SER B 1 224 ? 40.327 95.185 -19.118 1.00 101.59 219 SER B O 1
ATOM 3588 N N . ALA B 1 225 ? 39.987 92.958 -18.942 1.00 91.05 220 ALA B N 1
ATOM 3589 C CA . ALA B 1 225 ? 38.565 93.044 -18.605 1.00 84.12 220 ALA B CA 1
ATOM 3590 C C . ALA B 1 225 ? 37.718 93.707 -19.698 1.00 80.77 220 ALA B C 1
ATOM 3591 O O . ALA B 1 225 ? 36.547 94.020 -19.478 1.00 79.35 220 ALA B O 1
ATOM 3593 N N . ALA B 1 226 ? 38.315 93.916 -20.872 1.00 76.13 221 ALA B N 1
ATOM 3594 C CA . ALA B 1 226 ? 37.578 94.380 -22.042 1.00 68.38 221 ALA B CA 1
ATOM 3595 C C . ALA B 1 226 ? 36.773 93.206 -22.579 1.00 61.93 221 ALA B C 1
ATOM 3596 O O . ALA B 1 226 ? 37.345 92.192 -22.982 1.00 59.73 221 ALA B O 1
ATOM 3598 N N . PRO B 1 227 ? 35.440 93.340 -22.592 1.00 53.02 222 PRO B N 1
ATOM 3599 C CA . PRO B 1 227 ? 34.542 92.187 -22.732 1.00 45.69 222 PRO B CA 1
ATOM 3600 C C . PRO B 1 227 ? 34.511 91.544 -24.117 1.00 47.59 222 PRO B C 1
ATOM 3601 O O . PRO B 1 227 ? 34.750 92.200 -25.132 1.00 55.37 222 PRO B O 1
ATOM 3605 N N . VAL B 1 228 ? 34.200 90.253 -24.136 1.00 36.05 223 VAL B N 1
ATOM 3606 C CA . VAL B 1 228 ? 33.911 89.535 -25.370 1.00 33.97 223 VAL B CA 1
ATOM 3607 C C . VAL B 1 228 ? 32.430 89.695 -25.699 1.00 34.94 223 VAL B C 1
ATOM 3608 O O . VAL B 1 228 ? 31.577 89.463 -24.846 1.00 31.46 223 VAL B O 1
ATOM 3612 N N . GLU B 1 229 ? 32.135 90.094 -26.932 1.00 33.84 224 GLU B N 1
ATOM 3613 C CA . GLU B 1 229 ? 30.756 90.214 -27.398 1.00 32.01 224 GLU B CA 1
ATOM 3614 C C . GLU B 1 229 ? 30.207 88.854 -27.796 1.00 31.47 224 GLU B C 1
ATOM 3615 O O . GLU B 1 229 ? 30.761 88.193 -28.682 1.00 28.98 224 GLU B O 1
ATOM 3621 N N . VAL B 1 230 ? 29.107 88.447 -27.164 1.00 26.96 225 VAL B N 1
ATOM 3622 C CA . VAL B 1 230 ? 28.434 87.208 -27.530 1.00 26.66 225 VAL B CA 1
ATOM 3623 C C . VAL B 1 230 ? 26.943 87.439 -27.769 1.00 24.43 225 VAL B C 1
ATOM 3624 O O . VAL B 1 230 ? 26.386 88.458 -27.353 1.00 25.98 225 VAL B O 1
ATOM 3628 N N . LEU B 1 231 ? 26.308 86.501 -28.463 1.00 22.09 226 LEU B N 1
ATOM 3629 C CA . LEU B 1 231 ? 24.854 86.522 -28.620 1.00 22.06 226 LEU B CA 1
ATOM 3630 C C . LEU B 1 231 ? 24.312 85.274 -27.954 1.00 20.76 226 LEU B C 1
ATOM 3631 O O . LEU B 1 231 ? 24.601 84.160 -28.400 1.00 21.62 226 LEU B O 1
ATOM 3636 N N . ALA B 1 232 ? 23.537 85.455 -26.884 1.00 20.72 227 ALA B N 1
ATOM 3637 C CA . ALA B 1 232 ? 23.001 84.324 -26.125 1.00 18.89 227 ALA B CA 1
ATOM 3638 C C . ALA B 1 232 ? 21.908 83.614 -26.924 1.00 20.65 227 ALA B C 1
ATOM 3639 O O . ALA B 1 232 ? 20.962 84.236 -27.397 1.00 21.78 227 ALA B O 1
ATOM 3641 N N . ARG B 1 233 ? 22.051 82.303 -27.063 1.00 19.98 228 ARG B N 1
ATOM 3642 C CA A ARG B 1 233 ? 21.158 81.477 -27.867 0.56 24.00 228 ARG B CA 1
ATOM 3643 C CA B ARG B 1 233 ? 21.142 81.528 -27.901 0.44 22.38 228 ARG B CA 1
ATOM 3644 C C . ARG B 1 233 ? 19.705 81.526 -27.384 1.00 21.41 228 ARG B C 1
ATOM 3645 O O . ARG B 1 233 ? 18.768 81.743 -28.157 1.00 27.11 228 ARG B O 1
ATOM 3660 N N . ARG B 1 234 ? 19.524 81.312 -26.086 1.00 20.71 229 ARG B N 1
ATOM 3661 C CA . ARG B 1 234 ? 18.176 81.179 -25.536 1.00 20.47 229 ARG B CA 1
ATOM 3662 C C . ARG B 1 234 ? 17.384 82.491 -25.522 1.00 21.17 229 ARG B C 1
ATOM 3663 O O . ARG B 1 234 ? 16.209 82.520 -25.894 1.00 22.61 229 ARG B O 1
ATOM 3671 N N . SER B 1 235 ? 18.026 83.570 -25.096 1.00 20.23 230 SER B N 1
ATOM 3672 C CA . SER B 1 235 ? 17.335 84.857 -24.966 1.00 22.21 230 SER B CA 1
ATOM 3673 C C . SER B 1 235 ? 17.460 85.746 -26.209 1.00 21.90 230 SER B C 1
ATOM 3674 O O . SER B 1 235 ? 16.770 86.754 -26.330 1.00 22.91 230 SER B O 1
ATOM 3677 N N . GLN B 1 236 ? 18.365 85.387 -27.112 1.00 21.87 231 GLN B N 1
ATOM 3678 C CA . GLN B 1 236 ? 18.683 86.208 -28.286 1.00 23.01 231 GLN B CA 1
ATOM 3679 C C . GLN B 1 236 ? 19.145 87.618 -27.907 1.00 23.15 231 GLN B C 1
ATOM 3680 O O . GLN B 1 236 ? 18.963 88.564 -28.668 1.00 27.13 231 GLN B O 1
ATOM 3686 N N . LYS B 1 237 ? 19.732 87.740 -26.723 1.00 22.20 232 LYS B N 1
ATOM 3687 C CA . LYS B 1 237 ? 20.325 88.994 -26.266 1.00 28.22 232 LYS B CA 1
ATOM 3688 C C . LYS B 1 237 ? 21.817 89.046 -26.591 1.00 23.40 232 LYS B C 1
ATOM 3689 O O . LYS B 1 237 ? 22.549 88.080 -26.378 1.00 21.75 232 LYS B O 1
ATOM 3695 N N . ARG B 1 238 ? 22.277 90.185 -27.088 1.00 23.50 233 ARG B N 1
ATOM 3696 C CA . ARG B 1 238 ? 23.712 90.400 -27.187 1.00 24.90 233 ARG B CA 1
ATOM 3697 C C . ARG B 1 238 ? 24.244 90.807 -25.807 1.00 27.37 233 ARG B C 1
ATOM 3698 O O . ARG B 1 238 ? 23.659 91.654 -25.124 1.00 26.58 233 ARG B O 1
ATOM 3706 N N . LEU B 1 239 ? 25.342 90.176 -25.398 1.00 24.34 234 LEU B N 1
ATOM 3707 C CA . LEU B 1 239 ? 25.883 90.361 -24.057 1.00 23.02 234 LEU B CA 1
ATOM 3708 C C . LEU B 1 239 ? 27.359 90.692 -24.101 1.00 26.10 234 LEU B C 1
ATOM 3709 O O . LEU B 1 239 ? 28.007 90.486 -25.122 1.00 27.71 234 LEU B O 1
ATOM 3714 N N . LEU B 1 240 ? 27.874 91.202 -22.982 1.00 25.39 235 LEU B N 1
ATOM 3715 C CA . LEU B 1 240 ? 29.306 91.427 -22.795 1.00 22.35 235 LEU B CA 1
ATOM 3716 C C . LEU B 1 240 ? 29.787 90.539 -21.661 1.00 24.97 235 LEU B C 1
ATOM 3717 O O . LEU B 1 240 ? 29.223 90.565 -20.563 1.00 24.87 235 LEU B O 1
ATOM 3722 N N . VAL B 1 241 ? 30.820 89.748 -21.929 1.00 23.37 236 VAL B N 1
ATOM 3723 C CA . VAL B 1 241 ? 31.312 88.788 -20.942 1.00 20.37 236 VAL B CA 1
ATOM 3724 C C . VAL B 1 241 ? 32.723 89.152 -20.496 1.00 24.77 236 VAL B C 1
ATOM 3725 O O . VAL B 1 241 ? 33.629 89.294 -21.321 1.00 30.39 236 VAL B O 1
ATOM 3729 N N . VAL B 1 242 ? 32.906 89.316 -19.188 1.00 24.09 237 VAL B N 1
ATOM 3730 C CA . VAL B 1 242 ? 34.224 89.606 -18.639 1.00 21.63 237 VAL B CA 1
ATOM 3731 C C . VAL B 1 242 ? 34.697 88.391 -17.842 1.00 19.94 237 VAL B C 1
ATOM 3732 O O . VAL B 1 242 ? 34.088 88.050 -16.829 1.00 20.20 237 VAL B O 1
ATOM 3736 N N . PRO B 1 243 ? 35.776 87.733 -18.305 1.00 20.50 238 PRO B N 1
ATOM 3737 C CA . PRO B 1 243 ? 36.244 86.496 -17.673 1.00 19.70 238 PRO B CA 1
ATOM 3738 C C . PRO B 1 243 ? 37.336 86.708 -16.625 1.00 20.54 238 PRO B C 1
ATOM 3739 O O . PRO B 1 243 ? 38.190 87.589 -16.758 1.00 22.23 238 PRO B O 1
ATOM 3743 N N . ARG B 1 244 ? 37.307 85.873 -15.592 1.00 19.61 239 ARG B N 1
ATOM 3744 C CA . ARG B 1 244 ? 38.394 85.780 -14.626 1.00 20.75 239 ARG B CA 1
ATOM 3745 C C . ARG B 1 244 ? 38.638 84.304 -14.349 1.00 19.80 239 ARG B C 1
ATOM 3746 O O . ARG B 1 244 ? 37.695 83.525 -14.250 1.00 19.56 239 ARG B O 1
ATOM 3754 N N . VAL B 1 245 ? 39.904 83.927 -14.233 1.00 22.09 240 VAL B N 1
ATOM 3755 C CA . VAL B 1 245 ? 40.257 82.536 -13.999 1.00 21.43 240 VAL B CA 1
ATOM 3756 C C . VAL B 1 245 ? 40.931 82.410 -12.639 1.00 23.82 240 VAL B C 1
ATOM 3757 O O . VAL B 1 245 ? 41.748 83.260 -12.262 1.00 23.62 240 VAL B O 1
ATOM 3761 N N . PHE B 1 246 ? 40.577 81.365 -11.892 1.00 20.70 241 PHE B N 1
ATOM 3762 C CA . PHE B 1 246 ? 41.188 81.132 -10.592 1.00 21.41 241 PHE B CA 1
ATOM 3763 C C . PHE B 1 246 ? 41.253 79.649 -10.249 1.00 21.39 241 PHE B C 1
ATOM 3764 O O . PHE B 1 246 ? 40.557 78.828 -10.848 1.00 21.03 241 PHE B O 1
ATOM 3772 N N . ARG B 1 247 ? 42.115 79.332 -9.293 1.00 22.55 242 ARG B N 1
ATOM 3773 C CA . ARG B 1 247 ? 42.269 77.981 -8.765 1.00 22.97 242 ARG B CA 1
ATOM 3774 C C . ARG B 1 247 ? 41.550 77.918 -7.438 1.00 32.55 242 ARG B C 1
ATOM 3775 O O . ARG B 1 247 ? 41.717 78.807 -6.609 1.00 26.75 242 ARG B O 1
ATOM 3783 N N . ALA B 1 248 ? 40.790 76.855 -7.205 1.00 26.30 243 ALA B N 1
ATOM 3784 C CA . ALA B 1 248 ? 40.103 76.714 -5.932 1.00 28.52 243 ALA B CA 1
ATOM 3785 C C . ALA B 1 248 ? 40.328 75.315 -5.372 1.00 26.36 243 ALA B C 1
ATOM 3786 O O . ALA B 1 248 ? 39.624 74.379 -5.734 1.00 23.42 243 ALA B O 1
ATOM 3788 N N . ALA B 1 249 ? 41.330 75.181 -4.506 1.00 24.51 244 ALA B N 1
ATOM 3789 C CA . ALA B 1 249 ? 41.677 73.894 -3.895 1.00 25.97 244 ALA B CA 1
ATOM 3790 C C . ALA B 1 249 ? 41.711 72.740 -4.901 1.00 35.75 244 ALA B C 1
ATOM 3791 O O . ALA B 1 249 ? 41.067 71.708 -4.705 1.00 27.70 244 ALA B O 1
ATOM 3793 N N . GLY B 1 250 ? 42.453 72.928 -5.984 1.00 26.41 245 GLY B N 1
ATOM 3794 C CA . GLY B 1 250 ? 42.626 71.883 -6.973 1.00 27.09 245 GLY B CA 1
ATOM 3795 C C . GLY B 1 250 ? 41.688 71.997 -8.162 1.00 25.62 245 GLY B C 1
ATOM 3796 O O . GLY B 1 250 ? 41.894 71.315 -9.174 1.00 30.50 245 GLY B O 1
ATOM 3797 N N . GLU B 1 251 ? 40.656 72.828 -8.038 1.00 23.90 246 GLU B N 1
ATOM 3798 C CA . GLU B 1 251 ? 39.718 73.042 -9.138 1.00 22.57 246 GLU B CA 1
ATOM 3799 C C . GLU B 1 251 ? 40.040 74.308 -9.915 1.00 27.06 246 GLU B C 1
ATOM 3800 O O . GLU B 1 251 ? 40.190 75.383 -9.330 1.00 31.61 246 GLU B O 1
ATOM 3806 N N . ARG B 1 252 ? 40.134 74.184 -11.237 1.00 21.90 247 ARG B N 1
ATOM 3807 C CA . ARG B 1 252 ? 40.364 75.344 -12.099 1.00 21.47 247 ARG B CA 1
ATOM 3808 C C . ARG B 1 252 ? 39.030 75.890 -12.613 1.00 23.28 247 ARG B C 1
ATOM 3809 O O . ARG B 1 252 ? 38.296 75.190 -13.319 1.00 19.62 247 ARG B O 1
ATOM 3817 N N . LEU B 1 253 ? 38.715 77.134 -12.253 1.00 19.06 248 LEU B N 1
ATOM 3818 C CA . LEU B 1 253 ? 37.402 77.698 -12.534 1.00 17.73 248 LEU B CA 1
ATOM 3819 C C . LEU B 1 253 ? 37.473 78.972 -13.352 1.00 17.57 248 LEU B C 1
ATOM 3820 O O . LEU B 1 253 ? 38.423 79.753 -13.237 1.00 19.92 248 LEU B O 1
ATOM 3825 N N . LEU B 1 254 ? 36.445 79.172 -14.164 1.00 16.78 249 LEU B N 1
ATOM 3826 C CA . LEU B 1 254 ? 36.280 80.416 -14.907 1.00 16.69 249 LEU B CA 1
ATOM 3827 C C . LEU B 1 254 ? 35.040 81.133 -14.387 1.00 17.59 249 LEU B C 1
ATOM 3828 O O . LEU B 1 254 ? 33.960 80.546 -14.330 1.00 18.76 249 LEU B O 1
ATOM 3833 N N . LEU B 1 255 ? 35.178 82.395 -13.993 1.00 16.11 250 LEU B N 1
ATOM 3834 C CA . LEU B 1 255 ? 34.010 83.161 -13.575 1.00 15.53 250 LEU B CA 1
ATOM 3835 C C . LEU B 1 255 ? 33.717 84.201 -14.641 1.00 17.67 250 LEU B C 1
ATOM 3836 O O . LEU B 1 255 ? 34.604 84.956 -15.030 1.00 19.76 250 LEU B O 1
ATOM 3841 N N . CYS B 1 256 ? 32.481 84.226 -15.123 1.00 18.57 251 CYS B N 1
ATOM 3842 C CA . CYS B 1 256 ? 32.093 85.215 -16.128 1.00 20.52 251 CYS B CA 1
ATOM 3843 C C . CYS B 1 256 ? 31.124 86.196 -15.505 1.00 19.22 251 CYS B C 1
ATOM 3844 O O . CYS B 1 256 ? 30.109 85.799 -14.934 1.00 16.29 251 CYS B O 1
ATOM 3847 N N . GLN B 1 257 ? 31.458 87.477 -15.606 1.00 18.43 252 GLN B N 1
ATOM 3848 C CA . GLN B 1 257 ? 30.549 88.536 -15.235 1.00 19.62 252 GLN B CA 1
ATOM 3849 C C . GLN B 1 257 ? 29.867 88.915 -16.531 1.00 21.93 252 GLN B C 1
ATOM 3850 O O . GLN B 1 257 ? 30.536 89.070 -17.553 1.00 26.75 252 GLN B O 1
ATOM 3856 N N . ILE B 1 258 ? 28.547 89.076 -16.500 1.00 18.82 253 ILE B N 1
ATOM 3857 C CA . ILE B 1 258 ? 27.798 89.337 -17.723 1.00 21.58 253 ILE B CA 1
ATOM 3858 C C . ILE B 1 258 ? 26.983 90.625 -17.650 1.00 26.39 253 ILE B C 1
ATOM 3859 O O . ILE B 1 258 ? 26.357 90.931 -16.630 1.00 25.65 253 ILE B O 1
ATOM 3864 N N . ASP B 1 259 ? 27.014 91.385 -18.741 1.00 23.57 254 ASP B N 1
ATOM 3865 C CA . ASP B 1 259 ? 26.200 92.583 -18.874 1.00 22.26 254 ASP B CA 1
ATOM 3866 C C . ASP B 1 259 ? 25.481 92.581 -20.219 1.00 24.16 254 ASP B C 1
ATOM 3867 O O . ASP B 1 259 ? 25.962 92.003 -21.193 1.00 24.02 254 ASP B O 1
ATOM 3872 N N . PRO B 1 260 ? 24.315 93.235 -20.283 1.00 28.84 255 PRO B N 1
ATOM 3873 C CA . PRO B 1 260 ? 23.664 93.405 -21.583 1.00 28.77 255 PRO B CA 1
ATOM 3874 C C . PRO B 1 260 ? 24.487 94.350 -22.462 1.00 29.07 255 PRO B C 1
ATOM 3875 O O . PRO B 1 260 ? 25.098 95.291 -21.954 1.00 32.08 255 PRO B O 1
ATOM 3879 N N . ALA B 1 261 ? 24.520 94.085 -23.762 1.00 29.05 256 ALA B N 1
ATOM 3880 C CA . ALA B 1 261 ? 25.375 94.844 -24.673 1.00 32.58 256 ALA B CA 1
ATOM 3881 C C . ALA B 1 261 ? 24.626 95.894 -25.479 1.00 45.84 256 ALA B C 1
ATOM 3882 O O . ALA B 1 261 ? 25.090 97.024 -25.616 1.00 50.55 256 ALA B O 1
ATOM 3884 N N . ASP B 1 262 ? 23.478 95.516 -26.028 1.00 54.92 257 ASP B N 1
ATOM 3885 C CA . ASP B 1 262 ? 22.749 96.410 -26.923 1.00 41.42 257 ASP B CA 1
ATOM 3886 C C . ASP B 1 262 ? 21.952 97.465 -26.163 1.00 54.03 257 ASP B C 1
ATOM 3887 O O . ASP B 1 262 ? 22.488 98.520 -25.814 1.00 63.39 257 ASP B O 1
ATOM 3892 N N . GLY C 2 17 ? 54.130 77.569 30.824 1.00 55.05 184 GLY C N 1
ATOM 3893 C CA . GLY C 2 17 ? 55.154 78.359 30.163 1.00 61.48 184 GLY C CA 1
ATOM 3894 C C . GLY C 2 17 ? 56.085 77.494 29.339 1.00 65.34 184 GLY C C 1
ATOM 3895 O O . GLY C 2 17 ? 55.634 76.734 28.483 1.00 61.49 184 GLY C O 1
ATOM 3896 N N . ARG C 2 18 ? 57.387 77.610 29.591 1.00 69.57 185 ARG C N 1
ATOM 3897 C CA . ARG C 2 18 ? 58.368 76.743 28.943 1.00 67.59 185 ARG C CA 1
ATOM 3898 C C . ARG C 2 18 ? 58.416 75.410 29.687 1.00 61.35 185 ARG C C 1
ATOM 3899 O O . ARG C 2 18 ? 58.849 74.388 29.146 1.00 47.71 185 ARG C O 1
ATOM 3907 N N . SER C 2 19 ? 57.967 75.436 30.939 1.00 62.62 186 SER C N 1
ATOM 3908 C CA . SER C 2 19 ? 57.735 74.217 31.699 1.00 55.43 186 SER C CA 1
ATOM 3909 C C . SER C 2 19 ? 56.633 73.417 31.016 1.00 47.71 186 SER C C 1
ATOM 3910 O O . SER C 2 19 ? 56.733 72.197 30.870 1.00 49.83 186 SER C O 1
ATOM 3913 N N . GLY C 2 20 ? 55.581 74.116 30.600 1.00 38.49 187 GLY C N 1
ATOM 3914 C CA . GLY C 2 20 ? 54.513 73.503 29.841 1.00 29.84 187 GLY C CA 1
ATOM 3915 C C . GLY C 2 20 ? 55.063 72.905 28.564 1.00 35.62 187 GLY C C 1
ATOM 3916 O O . GLY C 2 20 ? 54.725 71.775 28.209 1.00 28.98 187 GLY C O 1
ATOM 3917 N N . ARG C 2 21 ? 55.929 73.657 27.884 1.00 34.53 188 ARG C N 1
ATOM 3918 C CA . ARG C 2 21 ? 56.498 73.218 26.611 1.00 34.25 188 ARG C CA 1
ATOM 3919 C C . ARG C 2 21 ? 57.282 71.911 26.754 1.00 27.03 188 ARG C C 1
ATOM 3920 O O . ARG C 2 21 ? 57.159 71.007 25.928 1.00 24.27 188 ARG C O 1
ATOM 3928 N N . ALA C 2 22 ? 58.089 71.830 27.807 1.00 28.13 189 ALA C N 1
ATOM 3929 C CA . ALA C 2 22 ? 58.937 70.662 28.051 1.00 30.20 189 ALA C CA 1
ATOM 3930 C C . ALA C 2 22 ? 58.122 69.399 28.305 1.00 31.19 189 ALA C C 1
ATOM 3931 O O . ALA C 2 22 ? 58.609 68.286 28.098 1.00 30.35 189 ALA C O 1
ATOM 3933 N N . LYS C 2 23 ? 56.889 69.582 28.774 1.00 21.56 190 LYS C N 1
ATOM 3934 C CA . LYS C 2 23 ? 56.047 68.468 29.201 1.00 23.76 190 LYS C CA 1
ATOM 3935 C C . LYS C 2 23 ? 55.009 68.075 28.149 1.00 19.09 190 LYS C C 1
ATOM 3936 O O . LYS C 2 23 ? 54.334 67.050 28.296 1.00 20.35 190 LYS C O 1
ATOM 3942 N N . ALA C 2 24 ? 54.896 68.878 27.093 1.00 17.98 191 ALA C N 1
ATOM 3943 C CA . ALA C 2 24 ? 53.807 68.751 26.130 1.00 19.35 191 ALA C CA 1
ATOM 3944 C C . ALA C 2 24 ? 53.740 67.389 25.443 1.00 16.72 191 ALA C C 1
ATOM 3945 O O . ALA C 2 24 ? 52.666 66.786 25.352 1.00 20.29 191 ALA C O 1
ATOM 3947 N N . VAL C 2 25 ? 54.877 66.885 24.977 1.00 16.15 192 VAL C N 1
ATOM 3948 C CA . VAL C 2 25 ? 54.867 65.601 24.277 1.00 15.34 192 VAL C CA 1
ATOM 3949 C C . VAL C 2 25 ? 54.416 64.464 25.200 1.00 16.65 192 VAL C C 1
ATOM 3950 O O . VAL C 2 25 ? 53.551 63.648 24.826 1.00 17.90 192 VAL C O 1
ATOM 3954 N N . ALA C 2 26 ? 54.966 64.417 26.410 1.00 17.08 193 ALA C N 1
ATOM 3955 C CA . ALA C 2 26 ? 54.572 63.382 27.375 1.00 18.31 193 ALA C CA 1
ATOM 3956 C C . ALA C 2 26 ? 53.090 63.477 27.760 1.00 21.25 193 ALA C C 1
ATOM 3957 O O . ALA C 2 26 ? 52.377 62.469 27.804 1.00 20.35 193 ALA C O 1
ATOM 3959 N N . ARG C 2 27 ? 52.638 64.689 28.058 1.00 19.40 194 ARG C N 1
ATOM 3960 C CA . ARG C 2 27 ? 51.238 64.905 28.438 1.00 19.01 194 ARG C CA 1
ATOM 3961 C C . ARG C 2 27 ? 50.265 64.535 27.321 1.00 18.11 194 ARG C C 1
ATOM 3962 O O . ARG C 2 27 ? 49.239 63.897 27.572 1.00 19.85 194 ARG C O 1
ATOM 3970 N N . LEU C 2 28 ? 50.580 64.942 26.096 1.00 18.55 195 LEU C N 1
ATOM 3971 C CA . LEU C 2 28 ? 49.721 64.643 24.955 1.00 18.11 195 LEU C CA 1
ATOM 3972 C C . LEU C 2 28 ? 49.678 63.142 24.680 1.00 15.73 195 LEU C C 1
ATOM 3973 O O . LEU C 2 28 ? 48.598 62.575 24.469 1.00 18.06 195 LEU C O 1
ATOM 3978 N N . SER C 2 29 ? 50.842 62.496 24.713 1.00 17.27 196 SER C N 1
ATOM 3979 C CA . SER C 2 29 ? 50.916 61.056 24.482 1.00 15.50 196 SER C CA 1
ATOM 3980 C C . SER C 2 29 ? 50.081 60.285 25.493 1.00 19.19 196 SER C C 1
ATOM 3981 O O . SER C 2 29 ? 49.416 59.303 25.142 1.00 20.34 196 SER C O 1
ATOM 3984 N N . ASP C 2 30 ? 50.106 60.733 26.745 1.00 19.62 197 ASP C N 1
ATOM 3985 C CA . ASP C 2 30 ? 49.309 60.085 27.786 1.00 20.72 197 ASP C CA 1
ATOM 3986 C C . ASP C 2 30 ? 47.819 60.244 27.502 1.00 23.10 197 ASP C C 1
ATOM 3987 O O . ASP C 2 30 ? 47.052 59.273 27.554 1.00 21.04 197 ASP C O 1
ATOM 3992 N N . LEU C 2 31 ? 47.412 61.475 27.217 1.00 18.35 198 LEU C N 1
ATOM 3993 C CA . LEU C 2 31 ? 46.008 61.756 26.929 1.00 25.16 198 LEU C CA 1
ATOM 3994 C C . LEU C 2 31 ? 45.509 60.924 25.754 1.00 21.50 198 LEU C C 1
ATOM 3995 O O . LEU C 2 31 ? 44.402 60.379 25.791 1.00 24.62 198 LEU C O 1
ATOM 4000 N N . LEU C 2 32 ? 46.342 60.814 24.724 1.00 17.24 199 LEU C N 1
ATOM 4001 C CA . LEU C 2 32 ? 45.965 60.108 23.510 1.00 20.77 199 LEU C CA 1
ATOM 4002 C C . LEU C 2 32 ? 45.893 58.602 23.720 1.00 24.51 199 LEU C C 1
ATOM 4003 O O . LEU C 2 32 ? 45.161 57.918 23.005 1.00 23.61 199 LEU C O 1
ATOM 4008 N N . SER C 2 33 ? 46.645 58.103 24.705 1.00 21.37 200 SER C N 1
ATOM 4009 C CA . SER C 2 33 ? 46.754 56.668 24.966 1.00 23.06 200 SER C CA 1
ATOM 4010 C C . SER C 2 33 ? 45.706 56.137 25.926 1.00 28.17 200 SER C C 1
ATOM 4011 O O . SER C 2 33 ? 45.628 54.927 26.154 1.00 29.20 200 SER C O 1
ATOM 4014 N N . THR C 2 34 ? 44.924 57.028 26.520 1.00 23.07 201 THR C N 1
ATOM 4015 C CA . THR C 2 34 ? 44.049 56.620 27.605 1.00 28.74 201 THR C CA 1
ATOM 4016 C C . THR C 2 34 ? 42.586 56.940 27.315 1.00 32.59 201 THR C C 1
ATOM 4017 O O . THR C 2 34 ? 41.774 56.036 27.150 1.00 34.28 201 THR C O 1
ATOM 4021 N N . ASP C 2 35 ? 42.256 58.224 27.246 1.00 26.37 202 ASP C N 1
ATOM 4022 C CA . ASP C 2 35 ? 40.879 58.639 26.996 1.00 23.72 202 ASP C CA 1
ATOM 4023 C C . ASP C 2 35 ? 40.868 59.827 26.036 1.00 27.29 202 ASP C C 1
ATOM 4024 O O . ASP C 2 35 ? 40.524 60.948 26.423 1.00 26.45 202 ASP C O 1
ATOM 4029 N N . PRO C 2 36 ? 41.249 59.587 24.771 1.00 23.02 203 PRO C N 1
ATOM 4030 C CA . PRO C 2 36 ? 41.428 60.704 23.839 1.00 24.33 203 PRO C CA 1
ATOM 4031 C C . PRO C 2 36 ? 40.133 61.468 23.550 1.00 24.01 203 PRO C C 1
ATOM 4032 O O . PRO C 2 36 ? 40.169 62.695 23.414 1.00 25.70 203 PRO C O 1
ATOM 4036 N N . LEU C 2 37 ? 39.010 60.767 23.474 1.00 24.01 204 LEU C N 1
ATOM 4037 C CA . LEU C 2 37 ? 37.744 61.429 23.161 1.00 24.30 204 LEU C CA 1
ATOM 4038 C C . LEU C 2 37 ? 37.137 62.077 24.401 1.00 26.25 204 LEU C C 1
ATOM 4039 O O . LEU C 2 37 ? 36.621 63.194 24.343 1.00 27.41 204 LEU C O 1
ATOM 4044 N N . GLY C 2 38 ? 37.202 61.375 25.526 1.00 25.49 205 GLY C N 1
ATOM 4045 C CA . GLY C 2 38 ? 36.708 61.912 26.780 1.00 25.64 205 GLY C CA 1
ATOM 4046 C C . GLY C 2 38 ? 37.495 63.118 27.268 1.00 31.74 205 GLY C C 1
ATOM 4047 O O . GLY C 2 38 ? 36.948 63.979 27.957 1.00 28.49 205 GLY C O 1
ATOM 4048 N N . ARG C 2 39 ? 38.780 63.188 26.920 1.00 24.38 206 ARG C N 1
ATOM 4049 C CA . ARG C 2 39 ? 39.612 64.306 27.364 1.00 25.74 206 ARG C CA 1
ATOM 4050 C C . ARG C 2 39 ? 40.082 65.135 26.180 1.00 24.53 206 ARG C C 1
ATOM 4051 O O . ARG C 2 39 ? 41.152 65.749 26.207 1.00 26.43 206 ARG C O 1
ATOM 4059 N N . LEU C 2 40 ? 39.246 65.171 25.148 1.00 20.89 207 LEU C N 1
ATOM 4060 C CA . LEU C 2 40 ? 39.579 65.880 23.926 1.00 21.14 207 LEU C CA 1
ATOM 4061 C C . LEU C 2 40 ? 39.790 67.375 24.168 1.00 23.21 207 LEU C C 1
ATOM 4062 O O . LEU C 2 40 ? 40.593 68.002 23.490 1.00 21.04 207 LEU C O 1
ATOM 4067 N N . THR C 2 41 ? 39.075 67.947 25.136 1.00 23.78 208 THR C N 1
ATOM 4068 C CA . THR C 2 41 ? 39.277 69.358 25.460 1.00 20.40 208 THR C CA 1
ATOM 4069 C C . THR C 2 41 ? 40.694 69.616 25.964 1.00 25.75 208 THR C C 1
ATOM 4070 O O . THR C 2 41 ? 41.307 70.632 25.622 1.00 24.63 208 THR C O 1
ATOM 4074 N N . GLU C 2 42 ? 41.213 68.694 26.771 1.00 23.65 209 GLU C N 1
ATOM 4075 C CA . GLU C 2 42 ? 42.575 68.817 27.286 1.00 25.54 209 GLU C CA 1
ATOM 4076 C C . GLU C 2 42 ? 43.594 68.626 26.170 1.00 24.88 209 GLU C C 1
ATOM 4077 O O . GLU C 2 42 ? 44.641 69.269 26.152 1.00 19.98 209 GLU C O 1
ATOM 4083 N N . VAL C 2 43 ? 43.293 67.718 25.248 1.00 20.72 210 VAL C N 1
ATOM 4084 C CA . VAL C 2 43 ? 44.131 67.532 24.074 1.00 19.02 210 VAL C CA 1
ATOM 4085 C C . VAL C 2 43 ? 44.178 68.827 23.261 1.00 19.81 210 VAL C C 1
ATOM 4086 O O . VAL C 2 43 ? 45.254 69.314 22.888 1.00 16.68 210 VAL C O 1
ATOM 4090 N N . GLU C 2 44 ? 43.000 69.391 23.008 1.00 17.33 211 GLU C N 1
ATOM 4091 C CA . GLU C 2 44 ? 42.876 70.660 22.301 1.00 17.17 211 GLU C CA 1
ATOM 4092 C C . GLU C 2 44 ? 43.614 71.809 23.012 1.00 18.67 211 GLU C C 1
ATOM 4093 O O . GLU C 2 44 ? 44.270 72.626 22.360 1.00 21.32 211 GLU C O 1
ATOM 4099 N N . GLU C 2 45 ? 43.502 71.859 24.338 1.00 19.75 212 GLU C N 1
ATOM 4100 C CA . GLU C 2 45 ? 44.137 72.898 25.150 1.00 17.76 212 GLU C CA 1
ATOM 4101 C C . GLU C 2 45 ? 45.651 72.868 24.991 1.00 19.29 212 GLU C C 1
ATOM 4102 O O . GLU C 2 45 ? 46.301 73.901 24.839 1.00 20.02 212 GLU C O 1
ATOM 4108 N N . LEU C 2 46 ? 46.209 71.667 25.035 1.00 19.36 213 LEU C N 1
ATOM 4109 C CA A LEU C 2 46 ? 47.653 71.499 24.913 0.59 19.76 213 LEU C CA 1
ATOM 4110 C CA B LEU C 2 46 ? 47.646 71.487 24.909 0.41 19.70 213 LEU C CA 1
ATOM 4111 C C . LEU C 2 46 ? 48.133 71.933 23.531 1.00 16.39 213 LEU C C 1
ATOM 4112 O O . LEU C 2 46 ? 49.121 72.662 23.409 1.00 18.06 213 LEU C O 1
ATOM 4121 N N . LEU C 2 47 ? 47.433 71.488 22.498 1.00 15.94 214 LEU C N 1
ATOM 4122 C CA . LEU C 2 47 ? 47.786 71.838 21.128 1.00 17.31 214 LEU C CA 1
ATOM 4123 C C . LEU C 2 47 ? 47.580 73.326 20.836 1.00 18.99 214 LEU C C 1
ATOM 4124 O O . LEU C 2 47 ? 48.370 73.934 20.115 1.00 19.12 214 LEU C O 1
ATOM 4129 N N . ARG C 2 48 ? 46.533 73.913 21.399 1.00 18.20 215 ARG C N 1
ATOM 4130 C CA . ARG C 2 48 ? 46.317 75.350 21.228 1.00 19.76 215 ARG C CA 1
ATOM 4131 C C . ARG C 2 48 ? 47.505 76.134 21.808 1.00 24.26 215 ARG C C 1
ATOM 4132 O O . ARG C 2 48 ? 48.036 77.056 21.182 1.00 24.48 215 ARG C O 1
ATOM 4140 N N . ALA C 2 49 ? 47.923 75.747 23.008 1.00 21.30 216 ALA C N 1
ATOM 4141 C CA . ALA C 2 49 ? 49.038 76.399 23.682 1.00 21.49 216 ALA C CA 1
ATOM 4142 C C . ALA C 2 49 ? 50.377 76.200 22.979 1.00 24.56 216 ALA C C 1
ATOM 4143 O O . ALA C 2 49 ? 51.175 77.133 22.879 1.00 25.83 216 ALA C O 1
ATOM 4145 N N . HIS C 2 50 ? 50.640 74.985 22.512 1.00 19.01 217 HIS C N 1
ATOM 4146 C CA . HIS C 2 50 ? 51.981 74.667 22.032 1.00 19.20 217 HIS C CA 1
ATOM 4147 C C . HIS C 2 50 ? 52.110 74.453 20.530 1.00 23.23 217 HIS C C 1
ATOM 4148 O O . HIS C 2 50 ? 53.211 74.203 20.032 1.00 22.63 217 HIS C O 1
ATOM 4155 N N . ALA C 2 51 ? 51.006 74.579 19.798 1.00 21.94 218 ALA C N 1
ATOM 4156 C CA . ALA C 2 51 ? 51.067 74.477 18.335 1.00 19.33 218 ALA C CA 1
ATOM 4157 C C . ALA C 2 51 ? 50.458 75.691 17.634 1.00 19.74 218 ALA C C 1
ATOM 4158 O O . ALA C 2 51 ? 49.399 75.592 17.018 1.00 23.68 218 ALA C O 1
ATOM 4160 N N . PRO C 2 52 ? 51.137 76.845 17.719 1.00 19.96 219 PRO C N 1
ATOM 4161 C CA . PRO C 2 52 ? 50.593 78.061 17.108 1.00 25.50 219 PRO C CA 1
ATOM 4162 C C . PRO C 2 52 ? 50.561 78.012 15.577 1.00 25.86 219 PRO C C 1
ATOM 4163 O O . PRO C 2 52 ? 49.818 78.781 14.970 1.00 21.77 219 PRO C O 1
ATOM 4167 N N . THR C 2 53 ? 51.363 77.142 14.968 1.00 18.87 220 THR C N 1
ATOM 4168 C CA . THR C 2 53 ? 51.347 76.966 13.521 1.00 14.58 220 THR C CA 1
ATOM 4169 C C . THR C 2 53 ? 51.191 75.482 13.241 1.00 14.31 220 THR C C 1
ATOM 4170 O O . THR C 2 53 ? 51.416 74.656 14.123 1.00 15.38 220 THR C O 1
ATOM 4174 N N . ALA C 2 54 ? 50.822 75.150 12.014 1.00 13.19 221 ALA C N 1
ATOM 4175 C CA . ALA C 2 54 ? 50.682 73.752 11.617 1.00 12.03 221 ALA C CA 1
ATOM 4176 C C . ALA C 2 54 ? 52.017 73.022 11.684 1.00 12.66 221 ALA C C 1
ATOM 4177 O O . ALA C 2 54 ? 52.057 71.815 11.958 1.00 12.95 221 ALA C O 1
ATOM 4179 N N . ALA C 2 55 ? 53.113 73.734 11.429 1.00 12.38 222 ALA C N 1
ATOM 4180 C CA . ALA C 2 55 ? 54.423 73.084 11.524 1.00 12.85 222 ALA C CA 1
ATOM 4181 C C . ALA C 2 55 ? 54.706 72.664 12.967 1.00 13.97 222 ALA C C 1
ATOM 4182 O O . ALA C 2 55 ? 55.255 71.578 13.201 1.00 11.66 222 ALA C O 1
ATOM 4184 N N . ASP C 2 56 ? 54.330 73.505 13.934 1.00 13.08 223 ASP C N 1
ATOM 4185 C CA . ASP C 2 56 ? 54.468 73.134 15.344 1.00 11.07 223 ASP C CA 1
ATOM 4186 C C . ASP C 2 56 ? 53.594 71.918 15.666 1.00 12.67 223 ASP C C 1
ATOM 4187 O O . ASP C 2 56 ? 54.002 71.025 16.414 1.00 12.10 223 ASP C O 1
ATOM 4192 N N . PHE C 2 57 ? 52.382 71.903 15.118 1.00 11.27 224 PHE C N 1
ATOM 4193 C CA . PHE C 2 57 ? 51.468 70.781 15.324 1.00 10.78 224 PHE C CA 1
ATOM 4194 C C . PHE C 2 57 ? 52.114 69.514 14.760 1.00 11.42 224 PHE C C 1
ATOM 4195 O O . PHE C 2 57 ? 52.077 68.444 15.394 1.00 10.54 224 PHE C O 1
ATOM 4203 N N . ALA C 2 58 ? 52.728 69.635 13.586 1.00 10.64 225 ALA C N 1
ATOM 4204 C CA . ALA C 2 58 ? 53.380 68.483 12.962 1.00 13.67 225 ALA C CA 1
ATOM 4205 C C . ALA C 2 58 ? 54.532 67.966 13.823 1.00 13.75 225 ALA C C 1
ATOM 4206 O O . ALA C 2 58 ? 54.678 66.758 13.992 1.00 11.09 225 ALA C O 1
ATOM 4208 N N . ARG C 2 59 ? 55.348 68.874 14.367 1.00 10.43 226 ARG C N 1
ATOM 4209 C CA . ARG C 2 59 ? 56.449 68.447 15.240 1.00 13.84 226 ARG C CA 1
ATOM 4210 C C . ARG C 2 59 ? 55.957 67.682 16.472 1.00 16.54 226 ARG C C 1
ATOM 4211 O O . ARG C 2 59 ? 56.504 66.632 16.821 1.00 14.34 226 ARG C O 1
ATOM 4219 N N . LEU C 2 60 ? 54.909 68.198 17.110 1.00 12.09 227 LEU C N 1
ATOM 4220 C CA A LEU C 2 60 ? 54.350 67.561 18.298 0.60 11.80 227 LEU C CA 1
ATOM 4221 C CA B LEU C 2 60 ? 54.346 67.577 18.300 0.40 12.18 227 LEU C CA 1
ATOM 4222 C C . LEU C 2 60 ? 53.673 66.246 17.953 1.00 12.82 227 LEU C C 1
ATOM 4223 O O . LEU C 2 60 ? 53.850 65.241 18.655 1.00 13.33 227 LEU C O 1
ATOM 4232 N N . PHE C 2 61 ? 52.906 66.237 16.871 1.00 11.48 228 PHE C N 1
ATOM 4233 C CA . PHE C 2 61 ? 52.268 64.986 16.455 1.00 12.46 228 PHE C CA 1
ATOM 4234 C C . PHE C 2 61 ? 53.314 63.919 16.147 1.00 11.22 228 PHE C C 1
ATOM 4235 O O . PHE C 2 61 ? 53.192 62.776 16.597 1.00 11.27 228 PHE C O 1
ATOM 4243 N N . GLU C 2 62 ? 54.344 64.265 15.379 1.00 9.92 229 GLU C N 1
ATOM 4244 C CA . GLU C 2 62 ? 55.300 63.212 15.009 1.00 12.61 229 GLU C CA 1
ATOM 4245 C C . GLU C 2 62 ? 56.029 62.636 16.240 1.00 12.38 229 GLU C C 1
ATOM 4246 O O . GLU C 2 62 ? 56.311 61.422 16.313 1.00 11.70 229 GLU C O 1
ATOM 4252 N N . ALA C 2 63 ? 56.340 63.502 17.204 1.00 10.83 230 ALA C N 1
ATOM 4253 C CA . ALA C 2 63 ? 56.940 63.045 18.467 1.00 11.63 230 ALA C CA 1
ATOM 4254 C C . ALA C 2 63 ? 56.001 62.084 19.208 1.00 14.04 230 ALA C C 1
ATOM 4255 O O . ALA C 2 63 ? 56.419 61.017 19.677 1.00 13.26 230 ALA C O 1
ATOM 4257 N N . CYS C 2 64 ? 54.733 62.468 19.318 1.00 11.71 231 CYS C N 1
ATOM 4258 C CA . CYS C 2 64 ? 53.745 61.602 19.962 1.00 13.26 231 CYS C CA 1
ATOM 4259 C C . CYS C 2 64 ? 53.581 60.291 19.223 1.00 13.52 231 CYS C C 1
ATOM 4260 O O . CYS C 2 64 ? 53.455 59.237 19.854 1.00 15.48 231 CYS C O 1
ATOM 4263 N N . ALA C 2 65 ? 53.608 60.348 17.893 1.00 12.93 232 ALA C N 1
ATOM 4264 C CA . ALA C 2 65 ? 53.441 59.122 17.096 1.00 13.61 232 ALA C CA 1
ATOM 4265 C C . ALA C 2 65 ? 54.571 58.134 17.350 1.00 15.77 232 ALA C C 1
ATOM 4266 O O . ALA C 2 65 ? 54.350 56.918 17.387 1.00 16.79 232 ALA C O 1
ATOM 4268 N N . GLU C 2 66 ? 55.790 58.635 17.536 1.00 12.47 233 GLU C N 1
ATOM 4269 C CA . GLU C 2 66 ? 56.889 57.737 17.896 1.00 13.35 233 GLU C CA 1
ATOM 4270 C C . GLU C 2 66 ? 56.616 57.019 19.221 1.00 14.84 233 GLU C C 1
ATOM 4271 O O . GLU C 2 66 ? 56.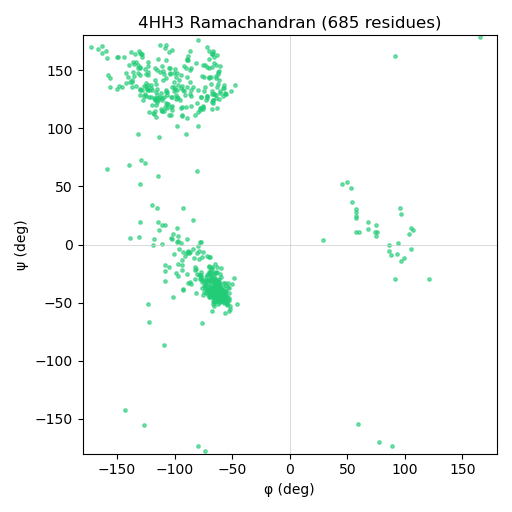914 55.828 19.366 1.00 17.68 233 GLU C O 1
ATOM 4277 N N . ARG C 2 67 ? 56.046 57.743 20.177 1.00 15.18 234 ARG C N 1
ATOM 4278 C CA . ARG C 2 67 ? 55.731 57.172 21.477 1.00 18.59 234 ARG C CA 1
ATOM 4279 C C . ARG C 2 67 ? 54.593 56.160 21.386 1.00 18.02 234 ARG C C 1
ATOM 4280 O O . ARG C 2 67 ? 54.626 55.118 22.047 1.00 17.75 234 ARG C O 1
ATOM 4288 N N . LEU C 2 68 ? 53.593 56.467 20.565 1.00 18.13 235 LEU C N 1
ATOM 4289 C CA . LEU C 2 68 ? 52.462 55.554 20.393 1.00 18.69 235 LEU C CA 1
ATOM 4290 C C . LEU C 2 68 ? 52.914 54.280 19.689 1.00 17.57 235 LEU C C 1
ATOM 4291 O O . LEU C 2 68 ? 52.479 53.173 20.035 1.00 19.65 235 LEU C O 1
ATOM 4296 N N . THR C 2 69 ? 53.782 54.443 18.696 1.00 15.36 236 THR C N 1
ATOM 4297 C CA . THR C 2 69 ? 54.348 53.299 17.969 1.00 17.07 236 THR C CA 1
ATOM 4298 C C . THR C 2 69 ? 55.091 52.363 18.910 1.00 24.10 236 THR C C 1
ATOM 4299 O O . THR C 2 69 ? 54.935 51.133 18.844 1.00 18.39 236 THR C O 1
ATOM 4303 N N . ARG C 2 70 ? 55.886 52.942 19.801 1.00 18.75 237 ARG C N 1
ATOM 4304 C CA . ARG C 2 70 ? 56.603 52.142 20.801 1.00 21.44 237 ARG C CA 1
ATOM 4305 C C . ARG C 2 70 ? 55.649 51.455 21.790 1.00 22.24 237 ARG C C 1
ATOM 4306 O O . ARG C 2 70 ? 55.844 50.281 22.144 1.00 23.00 237 ARG C O 1
ATOM 4314 N N . ALA C 2 71 ? 54.611 52.170 22.222 1.00 21.92 238 ALA C N 1
ATOM 4315 C CA . ALA C 2 71 ? 53.656 51.599 23.167 1.00 21.23 238 ALA C CA 1
ATOM 4316 C C . ALA C 2 71 ? 52.939 50.412 22.551 1.00 26.94 238 ALA C C 1
ATOM 4317 O O . ALA C 2 71 ? 52.680 49.411 23.224 1.00 25.53 238 ALA C O 1
ATOM 4319 N N . LEU C 2 72 ? 52.642 50.516 21.262 1.00 20.41 239 LEU C N 1
ATOM 4320 C CA . LEU C 2 72 ? 51.946 49.440 20.569 1.00 25.49 239 LEU C CA 1
ATOM 4321 C C . LEU C 2 72 ? 52.884 48.249 20.462 1.00 25.32 239 LEU C C 1
ATOM 4322 O O . LEU C 2 72 ? 52.470 47.098 20.616 1.00 24.36 239 LEU C O 1
ATOM 4327 N N . ALA C 2 73 ? 54.157 48.535 20.202 1.00 23.94 240 ALA C N 1
ATOM 4328 C CA . ALA C 2 73 ? 55.171 47.479 20.098 1.00 24.04 240 ALA C CA 1
ATOM 4329 C C . ALA C 2 73 ? 55.348 46.691 21.400 1.00 26.13 240 ALA C C 1
ATOM 4330 O O . ALA C 2 73 ? 55.663 45.491 21.384 1.00 26.46 240 ALA C O 1
ATOM 4332 N N . GLU C 2 74 ? 55.134 47.354 22.532 1.00 26.42 241 GLU C N 1
ATOM 4333 C CA . GLU C 2 74 ? 55.281 46.708 23.833 1.00 28.96 241 GLU C CA 1
ATOM 4334 C C . GLU C 2 74 ? 53.934 46.219 24.377 1.00 27.52 241 GLU C C 1
ATOM 4335 O O . GLU C 2 74 ? 53.839 45.764 25.520 1.00 33.57 241 GLU C O 1
ATOM 4341 N N . ASP C 2 75 ? 52.908 46.317 23.534 1.00 29.20 242 ASP C N 1
ATOM 4342 C CA . ASP C 2 75 ? 51.526 45.961 23.881 1.00 30.32 242 ASP C CA 1
ATOM 4343 C C . ASP C 2 75 ? 50.958 46.710 25.084 1.00 36.80 242 ASP C C 1
ATOM 4344 O O . ASP C 2 75 ? 50.092 46.197 25.794 1.00 36.63 242 ASP C O 1
ATOM 4349 N N . ARG C 2 76 ? 51.423 47.940 25.289 1.00 26.06 243 ARG C N 1
ATOM 4350 C CA . ARG C 2 76 ? 50.868 48.770 26.346 1.00 26.14 243 ARG C CA 1
ATOM 4351 C C . ARG C 2 76 ? 49.574 49.442 25.865 1.00 24.99 243 ARG C C 1
ATOM 4352 O O . ARG C 2 76 ? 48.743 49.845 26.673 1.00 27.91 243 ARG C O 1
ATOM 4360 N N . ILE C 2 77 ? 49.418 49.544 24.547 1.00 23.69 244 ILE C N 1
ATOM 4361 C CA . ILE C 2 77 ? 48.154 49.965 23.928 1.00 22.88 244 ILE C CA 1
ATOM 4362 C C . ILE C 2 77 ? 47.862 49.087 22.715 1.00 31.16 244 ILE C C 1
ATOM 4363 O O . ILE C 2 77 ? 48.741 48.371 22.229 1.00 23.95 244 ILE C O 1
ATOM 4368 N N . SER C 2 78 ? 46.622 49.146 22.241 1.00 25.18 245 SER C N 1
ATOM 4369 C CA . SER C 2 78 ? 46.156 48.347 21.110 1.00 23.46 245 SER C CA 1
ATOM 4370 C C . SER C 2 78 ? 46.019 49.204 19.849 1.00 21.45 245 SER C C 1
ATOM 4371 O O . SER C 2 78 ? 46.027 50.436 19.911 1.00 20.16 245 SER C O 1
ATOM 4374 N N . ARG C 2 79 ? 45.883 48.561 18.696 1.00 21.67 246 ARG C N 1
ATOM 4375 C CA . ARG C 2 79 ? 45.668 49.301 17.457 1.00 20.42 246 ARG C CA 1
ATOM 4376 C C . ARG C 2 79 ? 44.335 50.044 17.518 1.00 23.23 246 ARG C C 1
ATOM 4377 O O . ARG C 2 79 ? 44.217 51.163 17.003 1.00 24.56 246 ARG C O 1
ATOM 4385 N N . MET C 2 80 ? 43.341 49.431 18.156 1.00 21.38 247 MET C N 1
ATOM 4386 C CA . MET C 2 80 ? 42.080 50.138 18.395 1.00 21.28 247 MET C CA 1
ATOM 4387 C C . MET C 2 80 ? 42.342 51.479 19.090 1.00 21.90 247 MET C C 1
ATOM 4388 O O . MET C 2 80 ? 41.829 52.518 18.666 1.00 21.90 247 MET C O 1
ATOM 4393 N N . GLN C 2 81 ? 43.155 51.455 20.142 1.00 20.27 248 GLN C N 1
ATOM 4394 C CA . GLN C 2 81 ? 43.474 52.672 20.886 1.00 22.77 248 GLN C CA 1
ATOM 4395 C C . GLN C 2 81 ? 44.198 53.709 20.037 1.00 25.14 248 GLN C C 1
ATOM 4396 O O . GLN C 2 81 ? 43.935 54.905 20.163 1.00 18.19 248 GLN C O 1
ATOM 4402 N N . VAL C 2 82 ? 45.103 53.260 19.170 1.00 17.42 249 VAL C N 1
ATOM 4403 C CA . VAL C 2 82 ? 45.799 54.185 18.271 1.00 16.05 249 VAL C CA 1
ATOM 4404 C C . VAL C 2 82 ? 44.802 54.830 17.304 1.00 16.20 249 VAL C C 1
ATOM 4405 O O . VAL C 2 82 ? 44.885 56.015 16.988 1.00 14.92 249 VAL C O 1
ATOM 4409 N N . THR C 2 83 ? 43.841 54.035 16.847 1.00 17.05 250 THR C N 1
ATOM 4410 C CA . THR C 2 83 ? 42.798 54.539 15.961 1.00 16.14 250 THR C CA 1
ATOM 4411 C C . THR C 2 83 ? 41.961 55.629 16.632 1.00 16.05 250 THR C C 1
ATOM 4412 O O . THR C 2 83 ? 41.642 56.653 16.006 1.00 16.18 250 THR C O 1
ATOM 4416 N N . LEU C 2 84 ? 41.618 55.428 17.899 1.00 16.62 251 LEU C N 1
ATOM 4417 C CA . LEU C 2 84 ? 40.871 56.454 18.632 1.00 16.59 251 LEU C CA 1
ATOM 4418 C C . LEU C 2 84 ? 41.705 57.721 18.801 1.00 18.27 251 LEU C C 1
ATOM 4419 O O . LEU C 2 84 ? 41.189 58.840 18.652 1.00 16.40 251 LEU C O 1
ATOM 4424 N N . ALA C 2 85 ? 42.983 57.547 19.133 1.00 15.14 252 ALA C N 1
ATOM 4425 C CA . ALA C 2 85 ? 43.905 58.681 19.288 1.00 15.46 252 ALA C CA 1
ATOM 4426 C C . ALA C 2 85 ? 43.968 59.500 18.013 1.00 16.62 252 ALA C C 1
ATOM 4427 O O . ALA C 2 85 ? 43.983 60.728 18.033 1.00 16.20 252 ALA C O 1
ATOM 4429 N N . TYR C 2 86 ? 44.052 58.799 16.893 1.00 14.73 253 TYR C N 1
ATOM 4430 C CA . TYR C 2 86 ? 44.218 59.438 15.605 1.00 17.10 253 TYR C CA 1
ATOM 4431 C C . TYR C 2 86 ? 42.966 60.250 15.232 1.00 15.16 253 TYR C C 1
ATOM 4432 O O . TYR C 2 86 ? 43.077 61.360 14.693 1.00 16.41 253 TYR C O 1
ATOM 4441 N N . SER C 2 87 ? 41.780 59.719 15.525 1.00 14.70 254 SER C N 1
ATOM 4442 C CA A SER C 2 87 ? 40.542 60.462 15.302 0.62 13.65 254 SER C CA 1
ATOM 4443 C CA B SER C 2 87 ? 40.551 60.471 15.288 0.38 16.53 254 SER C CA 1
ATOM 4444 C C . SER C 2 87 ? 40.493 61.714 16.169 1.00 17.13 254 SER C C 1
ATOM 4445 O O . SER C 2 87 ? 40.080 62.784 15.718 1.00 15.50 254 SER C O 1
ATOM 4450 N N . ALA C 2 88 ? 40.912 61.583 17.425 1.00 14.46 255 ALA C N 1
ATOM 4451 C CA . ALA C 2 88 ? 40.899 62.734 18.327 1.00 15.75 255 ALA C CA 1
ATOM 4452 C C . ALA C 2 88 ? 41.865 63.825 17.856 1.00 15.61 255 ALA C C 1
ATOM 4453 O O . ALA C 2 88 ? 41.553 65.016 17.954 1.00 15.08 255 ALA C O 1
ATOM 4455 N N . LEU C 2 89 ? 43.033 63.422 17.356 1.00 13.72 256 LEU C N 1
ATOM 4456 C CA . LEU C 2 89 ? 43.999 64.386 16.807 1.00 11.36 256 LEU C CA 1
ATOM 4457 C C . LEU C 2 89 ? 43.437 65.133 15.610 1.00 11.42 256 LEU C C 1
ATOM 4458 O O . LEU C 2 89 ? 43.658 66.335 15.451 1.00 14.26 256 LEU C O 1
ATOM 4463 N N . GLN C 2 90 ? 42.739 64.411 14.747 1.00 11.37 257 GLN C N 1
ATOM 4464 C CA . GLN C 2 90 ? 42.107 65.013 13.590 1.00 12.82 257 GLN C CA 1
ATOM 4465 C C . GLN C 2 90 ? 41.075 66.051 14.024 1.00 16.79 257 GLN C C 1
ATOM 4466 O O . GLN C 2 90 ? 41.026 67.157 13.471 1.00 15.87 257 GLN C O 1
ATOM 4472 N N . MET C 2 91 ? 40.248 65.700 15.009 1.00 13.32 258 MET C N 1
ATOM 4473 C CA . MET C 2 91 ? 39.283 66.663 15.543 1.00 13.88 258 MET C CA 1
ATOM 4474 C C . MET C 2 91 ? 39.990 67.896 16.130 1.00 14.72 258 MET C C 1
ATOM 4475 O O . MET C 2 91 ? 39.587 69.039 15.863 1.00 15.55 258 MET C O 1
ATOM 4480 N N . ALA C 2 92 ? 41.016 67.664 16.947 1.00 12.61 259 ALA C N 1
ATOM 4481 C CA . ALA C 2 92 ? 41.768 68.769 17.561 1.00 14.97 259 ALA C CA 1
ATOM 4482 C C . ALA C 2 92 ? 42.390 69.664 16.493 1.00 14.80 259 ALA C C 1
ATOM 4483 O O . ALA C 2 92 ? 42.328 70.887 16.602 1.00 16.04 259 ALA C O 1
ATOM 4485 N N . LEU C 2 93 ? 42.984 69.057 15.463 1.00 12.67 260 LEU C N 1
ATOM 4486 C CA . LEU C 2 93 ? 43.553 69.841 14.366 1.00 11.85 260 LEU C CA 1
ATOM 4487 C C . LEU C 2 93 ? 42.499 70.798 13.800 1.00 14.04 260 LEU C C 1
ATOM 4488 O O . LEU C 2 93 ? 42.772 71.980 13.627 1.00 14.95 260 LEU C O 1
ATOM 4493 N N . ARG C 2 94 ? 41.299 70.287 13.522 1.00 12.20 261 ARG C N 1
ATOM 4494 C CA . ARG C 2 94 ? 40.284 71.106 12.851 1.00 14.07 261 ARG C CA 1
ATOM 4495 C C . ARG C 2 94 ? 39.602 72.138 13.752 1.00 14.40 261 ARG C C 1
ATOM 4496 O O . ARG C 2 94 ? 38.877 73.005 13.267 1.00 16.49 261 ARG C O 1
ATOM 4504 N N . ARG C 2 95 ? 39.833 72.045 15.054 1.00 15.42 262 ARG C N 1
ATOM 4505 C CA . ARG C 2 95 ? 39.375 73.067 15.991 1.00 18.00 262 ARG C CA 1
ATOM 4506 C C . ARG C 2 95 ? 40.345 74.244 16.064 1.00 21.39 262 ARG C C 1
ATOM 4507 O O . ARG C 2 95 ? 40.025 75.285 16.650 1.00 20.97 262 ARG C O 1
ATOM 4515 N N . ILE C 2 96 ? 41.528 74.069 15.478 1.00 15.40 263 ILE C N 1
ATOM 4516 C CA . ILE C 2 96 ? 42.628 75.028 15.618 1.00 16.87 263 ILE C CA 1
ATOM 4517 C C . ILE C 2 96 ? 43.146 75.570 14.283 1.00 19.11 263 ILE C C 1
ATOM 4518 O O . ILE C 2 96 ? 43.269 76.791 14.109 1.00 17.92 263 ILE C O 1
ATOM 4523 N N . HIS C 2 97 ? 43.461 74.670 13.352 1.00 16.00 264 HIS C N 1
ATOM 4524 C CA . HIS C 2 97 ? 44.079 75.042 12.076 1.00 15.53 264 HIS C CA 1
ATOM 4525 C C . HIS C 2 97 ? 43.223 74.651 10.879 1.00 20.45 264 HIS C C 1
ATOM 4526 O O . HIS C 2 97 ? 42.927 73.474 10.663 1.00 17.93 264 HIS C O 1
ATOM 4533 N N . HIS C 2 98 ? 42.835 75.648 10.095 1.00 14.71 265 HIS C N 1
ATOM 4534 C CA . HIS C 2 98 ? 41.997 75.430 8.923 1.00 16.17 265 HIS C CA 1
ATOM 4535 C C . HIS C 2 98 ? 42.134 76.584 7.935 1.00 13.53 265 HIS C C 1
ATOM 4536 O O . HIS C 2 98 ? 41.182 77.304 7.685 1.00 14.88 265 HIS C O 1
ATOM 4543 N N . LEU C 2 99 ? 43.326 76.754 7.374 1.00 15.06 266 LEU C N 1
ATOM 4544 C CA . LEU C 2 99 ? 43.594 77.911 6.520 1.00 15.73 266 LEU C CA 1
ATOM 4545 C C . LEU C 2 99 ? 42.877 77.872 5.188 1.00 19.47 266 LEU C C 1
ATOM 4546 O O . LEU C 2 99 ? 42.751 76.813 4.571 1.00 14.13 266 LEU C O 1
ATOM 4551 N N . PRO C 2 100 ? 42.439 79.042 4.716 1.00 16.97 267 PRO C N 1
ATOM 4552 C CA . PRO C 2 100 ? 41.945 79.085 3.345 1.00 17.23 267 PRO C CA 1
ATOM 4553 C C . PRO C 2 100 ? 43.053 78.734 2.375 1.00 16.69 267 PRO C C 1
ATOM 4554 O O . PRO C 2 100 ? 44.241 79.001 2.632 1.00 16.93 267 PRO C O 1
ATOM 4558 N N . ASP C 2 101 ? 42.671 78.120 1.264 1.00 17.02 268 ASP C N 1
ATOM 4559 C CA . ASP C 2 101 ? 43.601 77.915 0.169 1.00 16.85 268 ASP C CA 1
ATOM 4560 C C . ASP C 2 101 ? 43.959 79.296 -0.377 1.00 18.42 268 ASP C C 1
ATOM 4561 O O . ASP C 2 101 ? 43.077 80.090 -0.678 1.00 20.55 268 ASP C O 1
ATOM 4566 N N . PRO C 2 102 ? 45.263 79.583 -0.517 1.00 18.79 269 PRO C N 1
ATOM 4567 C CA . PRO C 2 102 ? 45.656 80.946 -0.895 1.00 20.31 269 PRO C CA 1
ATOM 4568 C C . PRO C 2 102 ? 45.366 81.279 -2.364 1.00 22.25 269 PRO C C 1
ATOM 4569 O O . PRO C 2 102 ? 45.630 80.476 -3.253 1.00 24.76 269 PRO C O 1
ATOM 4573 N N . GLN C 2 103 ? 44.814 82.457 -2.611 1.00 24.34 270 GLN C N 1
ATOM 4574 C CA . GLN C 2 103 ? 44.510 82.872 -3.981 1.00 31.02 270 GLN C CA 1
ATOM 4575 C C . GLN C 2 103 ? 45.713 83.538 -4.634 1.00 37.06 270 GLN C C 1
ATOM 4576 O O . GLN C 2 103 ? 45.912 83.427 -5.843 1.00 41.88 270 GLN C O 1
ATOM 4582 N N . LYS C 2 104 ? 46.515 84.226 -3.829 1.00 35.75 271 LYS C N 1
ATOM 4583 C CA . LYS C 2 104 ? 47.806 84.716 -4.298 1.00 44.59 271 LYS C CA 1
ATOM 4584 C C . LYS C 2 104 ? 48.827 83.627 -4.008 1.00 41.30 271 LYS C C 1
ATOM 4585 O O . LYS C 2 104 ? 49.347 83.529 -2.893 1.00 40.82 271 LYS C O 1
ATOM 4591 N N . SER C 2 105 ? 49.090 82.788 -5.006 1.00 37.15 272 SER C N 1
ATOM 4592 C CA . SER C 2 105 ? 49.888 81.589 -4.773 1.00 29.23 272 SER C CA 1
ATOM 4593 C C . SER C 2 105 ? 51.263 81.629 -5.428 1.00 37.61 272 SER C C 1
ATOM 4594 O O . SER C 2 105 ? 51.466 82.316 -6.430 1.00 39.06 272 SER C O 1
ATOM 4597 N N . VAL C 2 106 ? 52.204 80.890 -4.846 1.00 30.95 273 VAL C N 1
ATOM 4598 C CA . VAL C 2 106 ? 53.541 80.773 -5.409 1.00 33.97 273 VAL C CA 1
ATOM 4599 C C . VAL C 2 106 ? 53.631 79.578 -6.351 1.00 37.25 273 VAL C C 1
ATOM 4600 O O . VAL C 2 106 ? 54.626 79.411 -7.052 1.00 36.63 273 VAL C O 1
ATOM 4604 N N . GLY C 2 107 ? 52.593 78.744 -6.361 1.00 29.06 274 GLY C N 1
ATOM 4605 C CA . GLY C 2 107 ? 52.564 77.562 -7.211 1.00 27.08 274 GLY C CA 1
ATOM 4606 C C . GLY C 2 107 ? 51.464 76.620 -6.757 1.00 30.06 274 GLY C C 1
ATOM 4607 O O . GLY C 2 107 ? 50.783 76.915 -5.779 1.00 23.64 274 GLY C O 1
ATOM 4608 N N . ALA C 2 108 ? 51.289 75.500 -7.459 1.00 23.45 275 ALA C N 1
ATOM 4609 C CA . ALA C 2 108 ? 50.258 74.522 -7.110 1.00 22.59 275 ALA C CA 1
ATOM 4610 C C . ALA C 2 108 ? 50.883 73.194 -6.737 1.00 18.74 275 ALA C C 1
ATOM 4611 O O . ALA C 2 108 ? 51.859 72.763 -7.356 1.00 18.32 275 ALA C O 1
ATOM 4613 N N . VAL C 2 109 ? 50.305 72.542 -5.738 1.00 16.21 276 VAL C N 1
ATOM 4614 C CA . VAL C 2 109 ? 50.850 71.284 -5.245 1.00 15.23 276 VAL C CA 1
ATOM 4615 C C . VAL C 2 109 ? 49.705 70.351 -4.886 1.00 15.95 276 VAL C C 1
ATOM 4616 O O . VAL C 2 109 ? 48.629 70.786 -4.470 1.00 15.62 276 VAL C O 1
ATOM 4620 N N . LE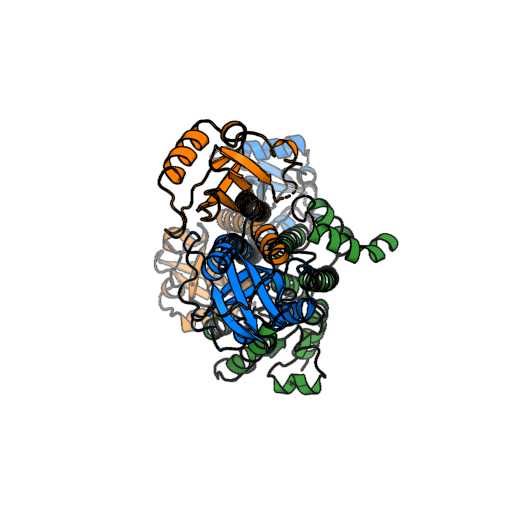U C 2 110 ? 49.931 69.056 -5.070 1.00 14.62 277 LEU C N 1
ATOM 4621 C CA A LEU C 2 110 ? 48.947 68.063 -4.695 0.51 14.29 277 LEU C CA 1
ATOM 4622 C CA B LEU C 2 110 ? 48.951 68.048 -4.706 0.49 14.30 277 LEU C CA 1
ATOM 4623 C C . LEU C 2 110 ? 49.580 67.139 -3.664 1.00 14.79 277 LEU C C 1
ATOM 4624 O O . LEU C 2 110 ? 50.701 66.666 -3.852 1.00 15.66 277 LEU C O 1
ATOM 4633 N N . VAL C 2 111 ? 48.872 66.921 -2.559 1.00 12.40 278 VAL C N 1
ATOM 4634 C CA . VAL C 2 111 ? 49.340 66.022 -1.502 1.00 13.34 278 VAL C CA 1
ATOM 4635 C C . VAL C 2 111 ? 48.558 64.726 -1.636 1.00 15.29 278 VAL C C 1
ATOM 4636 O O . VAL C 2 111 ? 47.332 64.752 -1.679 1.00 16.37 278 VAL C O 1
ATOM 4640 N N . ALA C 2 112 ? 49.249 63.590 -1.714 1.00 14.19 279 ALA C N 1
ATOM 4641 C CA . ALA C 2 112 ? 48.553 62.316 -1.877 1.00 13.16 279 ALA C CA 1
ATOM 4642 C C . ALA C 2 112 ? 49.053 61.278 -0.897 1.00 18.19 279 ALA C C 1
ATOM 4643 O O . ALA C 2 112 ? 50.234 61.264 -0.554 1.00 15.23 279 ALA C O 1
ATOM 4645 N N . GLY C 2 113 ? 48.156 60.394 -0.468 1.00 15.03 280 GLY C N 1
ATOM 4646 C CA . GLY C 2 113 ? 48.588 59.213 0.252 1.00 15.90 280 GLY C CA 1
ATOM 4647 C C . GLY C 2 113 ? 48.940 58.116 -0.734 1.00 22.76 280 GLY C C 1
ATOM 4648 O O . GLY C 2 113 ? 48.621 58.210 -1.917 1.00 18.88 280 GLY C O 1
ATOM 4649 N N . VAL C 2 114 ? 49.603 57.072 -0.250 1.00 21.19 281 VAL C N 1
ATOM 4650 C CA . VAL C 2 114 ? 49.899 55.903 -1.081 1.00 22.47 281 VAL C CA 1
ATOM 4651 C C . VAL C 2 114 ? 48.705 54.958 -1.045 1.00 22.97 281 VAL C C 1
ATOM 4652 O O . VAL C 2 114 ? 48.167 54.702 0.027 1.00 22.18 281 VAL C O 1
ATOM 4656 N N . PRO C 2 115 ? 48.265 54.456 -2.218 1.00 27.40 282 PRO C N 1
ATOM 4657 C CA . PRO C 2 115 ? 47.151 53.503 -2.244 1.00 26.97 282 PRO C CA 1
ATOM 4658 C C . PRO C 2 115 ? 47.401 52.370 -1.269 1.00 32.42 282 PRO C C 1
ATOM 4659 O O . PRO C 2 115 ? 48.505 51.828 -1.231 1.00 30.28 282 PRO C O 1
ATOM 4663 N N . GLY C 2 116 ? 46.396 52.056 -0.459 1.00 28.88 283 GLY C N 1
ATOM 4664 C CA . GLY C 2 116 ? 46.527 51.029 0.552 1.00 31.79 283 GLY C CA 1
ATOM 4665 C C . GLY C 2 116 ? 46.920 51.596 1.900 1.00 29.11 283 GLY C C 1
ATOM 4666 O O . GLY C 2 116 ? 47.100 50.844 2.860 1.00 31.27 283 GLY C O 1
ATOM 4667 N N . HIS C 2 117 ? 47.057 52.923 1.979 1.00 22.14 284 HIS C N 1
ATOM 4668 C CA . HIS C 2 117 ? 47.383 53.576 3.234 1.00 20.02 284 HIS C CA 1
ATOM 4669 C C . HIS C 2 117 ? 46.500 54.799 3.410 1.00 17.35 284 HIS C C 1
ATOM 4670 O O . HIS C 2 117 ? 46.009 55.348 2.435 1.00 24.39 284 HIS C O 1
ATOM 4677 N N . LYS C 2 118 ? 46.305 55.208 4.656 1.00 19.23 285 LYS C N 1
ATOM 4678 C CA . LYS C 2 118 ? 45.414 56.335 4.950 1.00 24.01 285 LYS C CA 1
ATOM 4679 C C . LYS C 2 118 ? 46.076 57.375 5.842 1.00 13.84 285 LYS C C 1
ATOM 4680 O O . LYS C 2 118 ? 45.739 57.496 7.022 1.00 17.75 285 LYS C O 1
ATOM 4686 N N . PRO C 2 119 ? 47.028 58.150 5.284 1.00 12.69 286 PRO C N 1
ATOM 4687 C CA . PRO C 2 119 ? 47.684 59.199 6.059 1.00 11.83 286 PRO C CA 1
ATOM 4688 C C . PRO C 2 119 ? 46.796 60.440 6.109 1.00 12.49 286 PRO C C 1
ATOM 4689 O O . PRO C 2 119 ? 47.151 61.500 5.605 1.00 11.90 286 PRO C O 1
ATOM 4693 N N . ILE C 2 120 ? 45.627 60.296 6.719 1.00 12.28 287 ILE C N 1
ATOM 4694 C CA . ILE C 2 120 ? 44.642 61.386 6.690 1.00 10.49 287 ILE C CA 1
ATOM 4695 C C . ILE C 2 120 ? 45.143 62.610 7.445 1.00 10.29 287 ILE C C 1
ATOM 4696 O O . ILE C 2 120 ? 45.051 63.743 6.948 1.00 12.08 287 ILE C O 1
ATOM 4701 N N . LEU C 2 121 ? 45.645 62.395 8.662 1.00 10.08 288 LEU C N 1
ATOM 4702 C CA . LEU C 2 121 ? 46.145 63.502 9.465 1.00 10.45 288 LEU C CA 1
ATOM 4703 C C . LEU C 2 121 ? 47.413 64.111 8.865 1.00 10.74 288 LEU C C 1
ATOM 4704 O O . LEU C 2 121 ? 47.565 65.340 8.827 1.00 10.69 288 LEU C O 1
ATOM 4709 N N . GLU C 2 122 ? 48.317 63.255 8.384 1.00 10.05 289 GLU C N 1
ATOM 4710 C CA . GLU C 2 122 ? 49.584 63.735 7.822 1.00 9.89 289 GLU C CA 1
ATOM 4711 C C . GLU C 2 122 ? 49.382 64.553 6.557 1.00 10.18 289 GLU C C 1
ATOM 4712 O O . GLU C 2 122 ? 50.061 65.565 6.340 1.00 12.02 289 GLU C O 1
ATOM 4718 N N . ALA C 2 123 ? 48.445 64.114 5.722 1.00 9.57 290 ALA C N 1
ATOM 4719 C CA . ALA C 2 123 ? 48.153 64.838 4.485 1.00 10.80 290 ALA C CA 1
ATOM 4720 C C . ALA C 2 123 ? 47.498 66.180 4.799 1.00 13.08 290 ALA C C 1
ATOM 4721 O O . ALA C 2 123 ? 47.800 67.197 4.155 1.00 11.47 290 ALA C O 1
ATOM 4723 N N . ALA C 2 124 ? 46.611 66.182 5.797 1.00 10.82 291 ALA C N 1
ATOM 4724 C CA . ALA C 2 124 ? 45.970 67.428 6.262 1.00 8.46 291 ALA C CA 1
ATOM 4725 C C . ALA C 2 124 ? 47.016 68.398 6.802 1.00 11.02 291 ALA C C 1
ATOM 4726 O O . ALA C 2 124 ? 46.977 69.597 6.516 1.00 11.22 291 ALA C O 1
ATOM 4728 N N . LEU C 2 125 ? 47.952 67.886 7.597 1.00 10.02 292 LEU C N 1
ATOM 4729 C CA . LEU C 2 125 ? 49.016 68.747 8.116 1.00 11.03 292 LEU C CA 1
ATOM 4730 C C . LEU C 2 125 ? 49.913 69.282 7.005 1.00 12.18 292 LEU C C 1
ATOM 4731 O O . LEU C 2 125 ? 50.323 70.451 7.052 1.00 10.99 292 LEU C O 1
ATOM 4736 N N . ALA C 2 126 ? 50.244 68.426 6.034 1.00 12.27 293 ALA C N 1
ATOM 4737 C CA . ALA C 2 126 ? 51.044 68.850 4.883 1.00 12.89 293 ALA C CA 1
ATOM 4738 C C . ALA C 2 126 ? 50.333 69.987 4.167 1.00 13.66 293 ALA C C 1
ATOM 4739 O O . ALA C 2 126 ? 50.952 71.005 3.820 1.00 11.66 293 ALA C O 1
ATOM 4741 N N . ALA C 2 127 ? 49.034 69.824 3.943 1.00 11.96 294 ALA C N 1
ATOM 4742 C CA . ALA C 2 127 ? 48.259 70.887 3.279 1.00 14.28 294 ALA C CA 1
ATOM 4743 C C . ALA C 2 127 ? 48.226 72.189 4.075 1.00 13.12 294 ALA C C 1
ATOM 4744 O O . ALA C 2 127 ? 48.312 73.299 3.490 1.00 13.04 294 ALA C O 1
ATOM 4746 N N . GLU C 2 128 ? 48.093 72.090 5.395 1.00 9.90 295 GLU C N 1
ATOM 4747 C CA . GLU C 2 128 ? 48.128 73.309 6.215 1.00 14.14 295 GLU C CA 1
ATOM 4748 C C . GLU C 2 128 ? 49.475 74.020 6.078 1.00 15.57 295 GLU C C 1
ATOM 4749 O O . GLU C 2 128 ? 49.532 75.236 5.903 1.00 13.65 295 GLU C O 1
ATOM 4755 N N . MET C 2 129 ? 50.563 73.264 6.174 1.00 14.81 296 MET C N 1
ATOM 4756 C CA . MET C 2 129 ? 51.887 73.885 6.093 1.00 13.25 296 MET C CA 1
ATOM 4757 C C . MET C 2 129 ? 52.136 74.533 4.741 1.00 12.20 296 MET C C 1
ATOM 4758 O O . MET C 2 129 ? 52.750 75.607 4.667 1.00 14.32 296 MET C O 1
ATOM 4763 N N . LEU C 2 130 ? 51.695 73.886 3.668 1.00 13.94 297 LEU C N 1
ATOM 4764 C CA . LEU C 2 130 ? 51.929 74.429 2.332 1.00 14.42 297 LEU C CA 1
ATOM 4765 C C . LEU C 2 130 ? 51.051 75.645 2.036 1.00 16.10 297 LEU C C 1
ATOM 4766 O O . LEU C 2 130 ? 51.520 76.615 1.451 1.00 16.65 297 LEU C O 1
ATOM 4771 N N . ARG C 2 131 ? 49.782 75.588 2.444 1.00 12.68 298 ARG C N 1
ATOM 4772 C CA . ARG C 2 131 ? 48.894 76.739 2.337 1.00 15.38 298 ARG C CA 1
ATOM 4773 C C . ARG C 2 131 ? 49.437 77.920 3.135 1.00 14.96 298 ARG C C 1
ATOM 4774 O O . ARG C 2 131 ? 49.322 79.080 2.702 1.00 16.19 298 ARG C O 1
ATOM 4782 N N . ALA C 2 132 ? 50.024 77.632 4.294 1.00 13.87 299 ALA C N 1
ATOM 4783 C CA . ALA C 2 132 ? 50.519 78.704 5.163 1.00 20.02 299 ALA C CA 1
ATOM 4784 C C . ALA C 2 132 ? 51.600 79.539 4.489 1.00 21.76 299 ALA C C 1
ATOM 4785 O O . ALA C 2 132 ? 51.728 80.746 4.756 1.00 19.94 299 ALA C O 1
ATOM 4787 N N . VAL C 2 133 ? 52.351 78.919 3.584 1.00 17.90 300 VAL C N 1
ATOM 4788 C CA . VAL C 2 133 ? 53.451 79.629 2.921 1.00 17.54 300 VAL C CA 1
ATOM 4789 C C . VAL C 2 133 ? 53.161 79.953 1.452 1.00 19.90 300 VAL C C 1
ATOM 4790 O O . VAL C 2 133 ? 54.062 80.294 0.684 1.00 22.02 300 VAL C O 1
ATOM 4794 N N . GLY C 2 134 ? 51.884 79.882 1.072 1.00 18.83 301 GLY C N 1
ATOM 4795 C CA . GLY C 2 134 ? 51.454 80.419 -0.204 1.00 20.07 301 GLY C CA 1
ATOM 4796 C C . GLY C 2 134 ? 51.178 79.457 -1.350 1.00 19.36 301 GLY C C 1
ATOM 4797 O O . GLY C 2 134 ? 50.952 79.903 -2.470 1.00 21.12 301 GLY C O 1
ATOM 4798 N N . TRP C 2 135 ? 51.171 78.153 -1.092 1.00 20.68 302 TRP C N 1
ATOM 4799 C CA . TRP C 2 135 ? 50.896 77.191 -2.161 1.00 19.20 302 TRP C CA 1
ATOM 4800 C C . TRP C 2 135 ? 49.413 76.869 -2.275 1.00 17.54 302 TRP C C 1
ATOM 4801 O O . TRP C 2 135 ? 48.792 76.526 -1.283 1.00 17.54 302 TRP C O 1
ATOM 4812 N N . SER C 2 136 ? 48.862 76.969 -3.482 1.00 17.33 303 SER C N 1
ATOM 4813 C CA . SER C 2 136 ? 47.519 76.460 -3.722 1.00 17.94 303 SER C CA 1
ATOM 4814 C C . SER C 2 136 ? 47.612 74.948 -3.699 1.00 19.51 303 SER C C 1
ATOM 4815 O O . SER C 2 136 ? 48.401 74.352 -4.431 1.00 17.14 303 SER C O 1
ATOM 4818 N N . THR C 2 137 ? 46.796 74.327 -2.863 1.00 16.56 304 THR C N 1
ATOM 4819 C CA . THR C 2 137 ? 47.019 72.929 -2.518 1.00 14.33 304 THR C CA 1
ATOM 4820 C C . THR C 2 137 ? 45.736 72.129 -2.692 1.00 17.88 304 THR C C 1
ATOM 4821 O O . THR C 2 137 ? 44.633 72.635 -2.484 1.00 17.37 304 THR C O 1
ATOM 4825 N N . SER C 2 138 ? 45.882 70.878 -3.104 1.00 14.03 305 SER C N 1
ATOM 4826 C CA A SER C 2 138 ? 44.758 69.955 -3.071 0.66 14.24 305 SER C CA 1
ATOM 4827 C CA B SER C 2 138 ? 44.771 69.942 -3.120 0.34 18.13 305 SER C CA 1
ATOM 4828 C C . SER C 2 138 ? 45.253 68.659 -2.456 1.00 15.28 305 SER C C 1
ATOM 4829 O O . SER C 2 138 ? 46.470 68.416 -2.378 1.00 15.29 305 SER C O 1
ATOM 4834 N N . VAL C 2 139 ? 44.317 67.851 -1.981 1.00 14.69 306 VAL C N 1
ATOM 4835 C CA . VAL C 2 139 ? 44.658 66.634 -1.265 1.00 13.93 306 VAL C CA 1
ATOM 4836 C C . VAL C 2 139 ? 43.863 65.492 -1.865 1.00 13.68 306 VAL C C 1
ATOM 4837 O O . VAL C 2 139 ? 42.655 65.623 -2.114 1.00 15.86 306 VAL C O 1
ATOM 4841 N N . VAL C 2 140 ? 44.537 64.378 -2.131 1.00 14.26 307 VAL C N 1
ATOM 4842 C CA A VAL C 2 140 ? 43.829 63.208 -2.628 0.49 15.05 307 VAL C CA 1
ATOM 4843 C CA B VAL C 2 140 ? 43.884 63.196 -2.690 0.51 15.38 307 VAL C CA 1
ATOM 4844 C C . VAL C 2 140 ? 44.297 61.937 -1.933 1.00 15.79 307 VAL C C 1
ATOM 4845 O O . VAL C 2 140 ? 45.469 61.767 -1.627 1.00 15.58 307 VAL C O 1
ATOM 4852 N N . HIS C 2 141 ? 43.340 61.060 -1.640 1.00 15.42 308 HIS C N 1
ATOM 4853 C CA . HIS C 2 141 ? 43.643 59.735 -1.133 1.00 16.89 308 HIS C CA 1
ATOM 4854 C C . HIS C 2 141 ? 43.187 58.807 -2.248 1.00 20.15 308 HIS C C 1
ATOM 4855 O O . HIS C 2 141 ? 42.005 58.460 -2.330 1.00 19.69 308 HIS C O 1
ATOM 4862 N N . PRO C 2 142 ? 44.119 58.461 -3.153 1.00 18.60 309 PRO C N 1
ATOM 4863 C CA . PRO C 2 142 ? 43.780 57.849 -4.440 1.00 20.59 309 PRO C CA 1
ATOM 4864 C C . PRO C 2 142 ? 43.629 56.342 -4.339 1.00 25.82 309 PRO C C 1
ATOM 4865 O O . PRO C 2 142 ? 44.258 55.723 -3.475 1.00 27.01 309 PRO C O 1
ATOM 4869 N N . GLU C 2 143 ? 42.808 55.767 -5.215 1.00 32.07 310 GLU C N 1
ATOM 4870 C CA . GLU C 2 143 ? 42.596 54.320 -5.239 1.00 32.54 310 GLU C CA 1
ATOM 4871 C C . GLU C 2 143 ? 43.760 53.606 -5.910 1.00 35.34 310 GLU C C 1
ATOM 4872 O O . GLU C 2 143 ? 44.020 52.433 -5.642 1.00 38.99 310 GLU C O 1
ATOM 4878 N N . SER C 2 144 ? 44.453 54.320 -6.793 1.00 30.35 311 SER C N 1
ATOM 4879 C CA . SER C 2 144 ? 45.475 53.717 -7.638 1.00 27.82 311 SER C CA 1
ATOM 4880 C C . SER C 2 144 ? 46.387 54.775 -8.230 1.00 26.91 311 SER C C 1
ATOM 4881 O O . SER C 2 144 ? 46.113 55.973 -8.131 1.00 25.51 311 SER C O 1
ATOM 4884 N N . VAL C 2 145 ? 47.459 54.316 -8.863 1.00 30.09 312 VAL C N 1
ATOM 4885 C CA . VAL C 2 145 ? 48.378 55.190 -9.579 1.00 30.92 312 VAL C CA 1
ATOM 4886 C C . VAL C 2 145 ? 47.658 55.924 -10.715 1.00 30.37 312 VAL C C 1
ATOM 4887 O O . VAL C 2 145 ? 47.849 57.130 -10.913 1.00 27.79 312 VAL C O 1
ATOM 4891 N N . ALA C 2 146 ? 46.820 55.192 -11.443 1.00 31.20 313 ALA C N 1
ATOM 4892 C CA . ALA C 2 146 ? 46.066 55.750 -12.561 1.00 32.42 313 ALA C CA 1
ATOM 4893 C C . ALA C 2 146 ? 45.164 56.898 -12.124 1.00 34.82 313 ALA C C 1
ATOM 4894 O O . ALA C 2 146 ? 45.141 57.954 -12.762 1.00 31.81 313 ALA C O 1
ATOM 4896 N N . ALA C 2 147 ? 44.434 56.692 -11.029 1.00 29.78 314 ALA C N 1
ATOM 4897 C CA . ALA C 2 147 ? 43.531 57.711 -10.505 1.00 29.45 314 ALA C CA 1
ATOM 4898 C C . ALA C 2 147 ? 44.302 58.959 -10.070 1.00 29.17 314 ALA C C 1
ATOM 4899 O O . ALA C 2 147 ? 43.839 60.086 -10.247 1.00 29.39 314 ALA C O 1
ATOM 4901 N N . LEU C 2 148 ? 45.478 58.756 -9.494 1.00 26.50 315 LEU C N 1
ATOM 4902 C CA . LEU C 2 148 ? 46.286 59.890 -9.056 1.00 24.48 315 LEU C CA 1
ATOM 4903 C C . LEU C 2 148 ? 46.824 60.658 -10.266 1.00 24.08 315 LEU C C 1
ATOM 4904 O O . LEU C 2 148 ? 46.786 61.893 -10.295 1.00 24.54 315 LEU C O 1
ATOM 4909 N N . ALA C 2 149 ? 47.317 59.925 -11.260 1.00 25.90 316 ALA C N 1
ATOM 4910 C CA . ALA C 2 149 ? 47.782 60.547 -12.498 1.00 27.24 316 ALA C CA 1
ATOM 4911 C C . ALA C 2 149 ? 46.670 61.380 -13.132 1.00 33.87 316 ALA C C 1
ATOM 4912 O O . ALA C 2 149 ? 46.919 62.474 -13.649 1.00 29.14 316 ALA C O 1
ATOM 4914 N N . ALA C 2 150 ? 45.444 60.865 -13.085 1.00 31.50 317 ALA C N 1
ATOM 4915 C CA . ALA C 2 150 ? 44.312 61.589 -13.653 1.00 35.42 317 ALA C CA 1
ATOM 4916 C C . ALA C 2 150 ? 44.103 62.925 -12.938 1.00 29.56 317 ALA C C 1
ATOM 4917 O O . ALA C 2 150 ? 43.876 63.952 -13.578 1.00 33.22 317 ALA C O 1
ATOM 4919 N N . ARG C 2 151 ? 44.204 62.903 -11.613 1.00 26.67 318 ARG C N 1
ATOM 4920 C CA . ARG C 2 151 ? 44.014 64.106 -10.808 1.00 25.28 318 ARG C CA 1
ATOM 4921 C C . ARG C 2 151 ? 45.123 65.128 -11.066 1.00 29.87 318 ARG C C 1
ATOM 4922 O O . ARG C 2 151 ? 44.871 66.340 -11.127 1.00 27.59 318 ARG C O 1
ATOM 4930 N N . LEU C 2 152 ? 46.348 64.640 -11.219 1.00 23.76 319 LEU C N 1
ATOM 4931 C CA . LEU C 2 152 ? 47.479 65.518 -11.509 1.00 26.08 319 LEU C CA 1
ATOM 4932 C C . LEU C 2 152 ? 47.272 66.257 -12.823 1.00 25.49 319 LEU C C 1
ATOM 4933 O O . LEU C 2 152 ? 47.571 67.443 -12.935 1.00 25.42 319 LEU C O 1
ATOM 4938 N N . LYS C 2 153 ? 46.754 65.540 -13.813 1.00 27.50 320 LYS C N 1
ATOM 4939 C CA . LYS C 2 153 ? 46.588 66.097 -15.148 1.00 29.80 320 LYS C CA 1
ATOM 4940 C C . LYS C 2 153 ? 45.420 67.072 -15.210 1.00 32.07 320 LYS C C 1
ATOM 4941 O O . LYS C 2 153 ? 45.529 68.136 -15.813 1.00 31.37 320 LYS C O 1
ATOM 4947 N N . THR C 2 154 ? 44.320 66.724 -14.553 1.00 29.94 321 THR C N 1
ATOM 4948 C CA . THR C 2 154 ? 43.134 67.572 -14.563 1.00 37.93 321 THR C CA 1
ATOM 4949 C C . THR C 2 154 ? 43.358 68.886 -13.811 1.00 34.89 321 THR C C 1
ATOM 4950 O O . THR C 2 154 ? 42.913 69.946 -14.252 1.00 37.47 321 THR C O 1
ATOM 4954 N N . SER C 2 155 ? 44.055 68.816 -12.684 1.00 29.33 322 SER C N 1
ATOM 4955 C CA . SER C 2 155 ? 44.308 70.002 -11.878 1.00 26.87 322 SER C CA 1
ATOM 4956 C C . SER C 2 155 ? 45.519 70.771 -12.404 1.00 25.73 322 SER C C 1
ATOM 4957 O O . SER C 2 155 ? 45.839 71.843 -11.898 1.00 26.13 322 SER C O 1
ATOM 4960 N N . ARG C 2 156 ? 46.172 70.220 -13.427 1.00 26.97 323 ARG C N 1
ATOM 4961 C CA . ARG C 2 156 ? 47.386 70.800 -14.001 1.00 27.47 323 ARG C CA 1
ATOM 4962 C C . ARG C 2 156 ? 48.396 71.118 -12.899 1.00 25.40 323 ARG C C 1
ATOM 4963 O O . ARG C 2 156 ? 48.892 72.239 -12.784 1.00 28.47 323 ARG C O 1
ATOM 4971 N N . THR C 2 157 ? 48.694 70.108 -12.094 1.00 23.84 324 THR C N 1
ATOM 4972 C CA . THR C 2 157 ? 49.590 70.261 -10.957 1.00 22.26 324 THR C CA 1
ATOM 4973 C C . THR C 2 157 ? 50.844 69.450 -11.255 1.00 25.02 324 THR C C 1
ATOM 4974 O O . THR C 2 157 ? 50.744 68.277 -11.597 1.00 22.86 324 THR C O 1
ATOM 4978 N N . SER C 2 158 ? 52.011 70.082 -11.151 1.00 22.01 325 SER C N 1
ATOM 4979 C CA A SER C 2 158 ? 53.272 69.427 -11.495 0.57 29.36 325 SER C CA 1
ATOM 4980 C CA B SER C 2 158 ? 53.266 69.417 -11.495 0.43 29.21 325 SER C CA 1
ATOM 4981 C C . SER C 2 158 ? 54.140 69.100 -10.279 1.00 28.27 325 SER C C 1
ATOM 4982 O O . SER C 2 158 ? 55.293 68.686 -10.427 1.00 25.16 325 SER C O 1
ATOM 4987 N N . THR C 2 159 ? 53.601 69.291 -9.080 1.00 19.27 326 THR C N 1
ATOM 4988 C CA . THR C 2 159 ? 54.355 68.965 -7.869 1.00 17.94 326 THR C CA 1
ATOM 4989 C C . THR C 2 159 ? 53.523 68.066 -6.991 1.00 16.74 326 THR C C 1
ATOM 4990 O O . THR C 2 159 ? 52.402 68.419 -6.621 1.00 18.03 326 THR C O 1
ATOM 4994 N N . LEU C 2 160 ? 54.089 66.910 -6.658 1.00 16.54 327 LEU C N 1
ATOM 4995 C CA . LEU C 2 160 ? 53.399 65.890 -5.866 1.00 15.71 327 LEU C CA 1
ATOM 4996 C C . LEU C 2 160 ? 54.112 65.647 -4.540 1.00 15.52 327 LEU C C 1
ATOM 4997 O O . LEU C 2 160 ? 55.309 65.354 -4.523 1.00 17.13 327 LEU C O 1
ATOM 5002 N N . VAL C 2 161 ? 53.379 65.767 -3.438 1.00 13.46 328 VAL C N 1
ATOM 5003 C CA . VAL C 2 161 ? 53.916 65.447 -2.119 1.00 12.61 328 VAL C CA 1
ATOM 5004 C C . VAL C 2 161 ? 53.266 64.148 -1.658 1.00 13.19 328 VAL C C 1
ATOM 5005 O O . VAL C 2 161 ? 52.046 64.076 -1.574 1.00 13.63 328 VAL C O 1
ATOM 5009 N N . VAL C 2 162 ? 54.075 63.134 -1.367 1.00 12.83 329 VAL C N 1
ATOM 5010 C CA . VAL C 2 162 ? 53.547 61.855 -0.884 1.00 12.95 329 VAL C CA 1
ATOM 5011 C C . VAL C 2 162 ? 53.569 61.873 0.636 1.00 13.63 329 VAL C C 1
ATOM 5012 O O . VAL C 2 162 ? 54.639 61.883 1.244 1.00 14.25 329 VAL C O 1
ATOM 5016 N N . ALA C 2 163 ? 52.393 61.905 1.249 1.00 12.36 330 ALA C N 1
ATOM 5017 C CA . ALA C 2 163 ? 52.282 61.976 2.707 1.00 12.67 330 ALA C CA 1
ATOM 5018 C C . ALA C 2 163 ? 52.558 60.616 3.333 1.00 13.45 330 ALA C C 1
ATOM 5019 O O . ALA C 2 163 ? 51.936 59.615 2.957 1.00 13.27 330 ALA C O 1
ATOM 5021 N N . PRO C 2 164 ? 53.487 60.565 4.295 1.00 13.96 331 PRO C N 1
ATOM 5022 C CA . PRO C 2 164 ? 53.774 59.272 4.922 1.00 13.69 331 PRO C CA 1
ATOM 5023 C C . PRO C 2 164 ? 52.757 58.948 6.004 1.00 12.98 331 PRO C C 1
ATOM 5024 O O . PRO C 2 164 ? 52.141 59.858 6.553 1.00 13.94 331 PRO C O 1
ATOM 5028 N N . SER C 2 165 ? 52.582 57.667 6.310 1.00 14.10 332 SER C N 1
ATOM 5029 C CA . SER C 2 165 ? 51.735 57.277 7.437 1.00 14.67 332 SER C CA 1
ATOM 5030 C C . SER C 2 165 ? 52.603 56.994 8.653 1.00 14.80 332 SER C C 1
ATOM 5031 O O . SER C 2 165 ? 53.198 55.919 8.752 1.00 20.41 332 SER C O 1
ATOM 5034 N N . LEU C 2 166 ? 52.655 57.936 9.591 1.00 13.32 333 LEU C N 1
ATOM 5035 C CA . LEU C 2 166 ? 53.551 57.810 10.732 1.00 14.08 333 LEU C CA 1
ATOM 5036 C C . LEU C 2 166 ? 53.140 56.714 11.717 1.00 19.35 333 LEU C C 1
ATOM 5037 O O . LEU C 2 166 ? 53.965 56.256 12.495 1.00 22.95 333 LEU C O 1
ATOM 5042 N N . LEU C 2 167 ? 51.876 56.289 11.665 1.00 16.48 334 LEU C N 1
ATOM 5043 C CA . LEU C 2 167 ? 51.375 55.271 12.590 1.00 21.09 334 LEU C CA 1
ATOM 5044 C C . LEU C 2 167 ? 51.077 53.956 11.885 1.00 29.42 334 LEU C C 1
ATOM 5045 O O . LEU C 2 167 ? 50.366 53.106 12.420 1.00 38.38 334 LEU C O 1
ATOM 5050 N N . GLU C 2 168 ? 51.611 53.788 10.680 1.00 20.77 335 GLU C N 1
ATOM 5051 C CA . GLU C 2 168 ? 51.501 52.505 9.994 1.00 22.21 335 GLU C CA 1
ATOM 5052 C C . GLU C 2 168 ? 52.892 51.908 9.856 1.00 28.95 335 GLU C C 1
ATOM 5053 O O . GLU C 2 168 ? 53.895 52.622 9.935 1.00 28.61 335 GLU C O 1
ATOM 5059 N N . GLY C 2 169 ? 52.943 50.598 9.651 1.00 27.77 336 GLY C N 1
ATOM 5060 C CA . GLY C 2 169 ? 54.195 49.860 9.676 1.00 33.78 336 GLY C CA 1
ATOM 5061 C C . GLY C 2 169 ? 55.097 50.062 8.471 1.00 29.85 336 GLY C C 1
ATOM 5062 O O . GLY C 2 169 ? 54.782 50.818 7.551 1.00 31.65 336 GLY C O 1
ATOM 5063 N N . THR C 2 170 ? 56.218 49.343 8.482 1.00 32.34 337 THR C N 1
ATOM 5064 C CA . THR C 2 170 ? 57.276 49.492 7.490 1.00 35.28 337 THR C CA 1
ATOM 5065 C C . THR C 2 170 ? 56.951 48.953 6.098 1.00 35.27 337 THR C C 1
ATOM 5066 O O . THR C 2 170 ? 57.714 49.185 5.163 1.00 35.92 337 THR C O 1
ATOM 5070 N N . GLU C 2 171 ? 55.843 48.226 5.949 1.00 36.67 338 GLU C N 1
ATOM 5071 C CA . GLU C 2 171 ? 55.430 47.780 4.612 1.00 32.32 338 GLU C CA 1
ATOM 5072 C C . GLU C 2 171 ? 55.172 48.963 3.670 1.00 29.89 338 GLU C C 1
ATOM 5073 O O . GLU C 2 171 ? 55.297 48.832 2.447 1.00 31.36 338 GLU C O 1
ATOM 5079 N N . GLN C 2 172 ? 54.837 50.120 4.240 1.00 25.61 339 GLN C N 1
ATOM 5080 C CA . GLN C 2 172 ? 54.554 51.315 3.453 1.00 26.38 339 GLN C CA 1
ATOM 5081 C C . GLN C 2 172 ? 55.771 51.835 2.681 1.00 28.45 339 GLN C C 1
ATOM 5082 O O . GLN C 2 172 ? 55.618 52.551 1.689 1.00 26.96 339 GLN C O 1
ATOM 5088 N N . GLU C 2 173 ? 56.971 51.495 3.145 1.00 29.50 340 GLU C N 1
ATOM 5089 C CA . GLU C 2 173 ? 58.197 51.937 2.478 1.00 32.95 340 GLU C CA 1
ATOM 5090 C C . GLU C 2 173 ? 58.317 51.281 1.112 1.00 29.35 340 GLU C C 1
ATOM 5091 O O . GLU C 2 173 ? 58.420 51.968 0.102 1.00 32.10 340 GLU C O 1
ATOM 5097 N N . ALA C 2 174 ? 58.311 49.949 1.084 1.00 30.84 341 ALA C N 1
ATOM 5098 C CA . ALA C 2 174 ? 58.315 49.236 -0.179 1.00 34.72 341 ALA C CA 1
ATOM 5099 C C . ALA C 2 174 ? 57.109 49.642 -1.021 1.00 31.04 341 ALA C C 1
ATOM 5100 O O . ALA C 2 174 ? 57.214 49.743 -2.246 1.00 29.92 341 ALA C O 1
ATOM 5102 N N . ASP C 2 175 ? 55.968 49.871 -0.371 1.00 26.28 342 ASP C N 1
ATOM 5103 C CA . ASP C 2 175 ? 54.778 50.309 -1.094 1.00 30.21 342 ASP C CA 1
ATOM 5104 C C . ASP C 2 175 ? 55.018 51.671 -1.758 1.00 31.67 342 ASP C C 1
ATOM 5105 O O . ASP C 2 175 ? 54.597 51.893 -2.896 1.00 30.51 342 ASP C O 1
ATOM 5110 N N . THR C 2 176 ? 55.700 52.569 -1.050 1.00 28.15 343 THR C N 1
ATOM 5111 C CA . THR C 2 176 ? 55.961 53.917 -1.572 1.00 27.05 343 THR C CA 1
ATOM 5112 C C . THR C 2 176 ? 56.983 53.857 -2.701 1.00 30.41 343 THR C C 1
ATOM 5113 O O . THR C 2 176 ? 56.863 54.570 -3.702 1.00 29.14 343 THR C O 1
ATOM 5117 N N . LEU C 2 177 ? 57.987 52.996 -2.549 1.00 25.86 344 LEU C N 1
ATOM 5118 C CA . LEU C 2 177 ? 58.967 52.798 -3.621 1.00 26.02 344 LEU C CA 1
ATOM 5119 C C . LEU C 2 177 ? 58.301 52.298 -4.899 1.00 36.08 344 LEU C C 1
ATOM 5120 O O . LEU C 2 177 ? 58.577 52.804 -5.988 1.00 32.12 344 LEU C O 1
ATOM 5125 N N . ARG C 2 178 ? 57.428 51.302 -4.769 1.00 32.08 345 ARG C N 1
ATOM 5126 C CA A ARG C 2 178 ? 56.711 50.785 -5.928 0.51 36.59 345 ARG C CA 1
ATOM 5127 C CA B ARG C 2 178 ? 56.695 50.779 -5.919 0.49 36.53 345 ARG C CA 1
ATOM 5128 C C . ARG C 2 178 ? 55.818 51.866 -6.524 1.00 33.42 345 ARG C C 1
ATOM 5129 O O . ARG C 2 178 ? 55.638 51.937 -7.737 1.00 35.11 345 ARG C O 1
ATOM 5144 N N . PHE C 2 179 ? 55.278 52.707 -5.656 1.00 27.91 346 PHE C N 1
ATOM 5145 C CA . PHE C 2 179 ? 54.401 53.798 -6.044 1.00 30.91 346 PHE C CA 1
ATOM 5146 C C . PHE C 2 179 ? 55.167 54.848 -6.851 1.00 30.23 346 PHE C C 1
ATOM 5147 O O . PHE C 2 179 ? 54.751 55.227 -7.946 1.00 32.72 346 PHE C O 1
ATOM 5155 N N . VAL C 2 180 ? 56.299 55.295 -6.320 1.00 30.28 347 VAL C N 1
ATOM 5156 C CA . VAL C 2 180 ? 57.124 56.271 -7.022 1.00 32.74 347 VAL C CA 1
ATOM 5157 C C . VAL C 2 180 ? 57.656 55.712 -8.348 1.00 37.19 347 VAL C C 1
ATOM 5158 O O . VAL C 2 180 ? 57.653 56.408 -9.365 1.00 32.35 347 VAL C O 1
ATOM 5162 N N . SER C 2 181 ? 58.100 54.457 -8.336 1.00 33.77 348 SER C N 1
ATOM 5163 C CA . SER C 2 181 ? 58.566 53.806 -9.560 1.00 30.77 348 SER C CA 1
ATOM 5164 C C . SER C 2 181 ? 57.474 53.749 -10.615 1.00 35.89 348 SER C C 1
ATOM 5165 O O . SER C 2 181 ? 57.711 54.061 -11.783 1.00 36.58 348 SER C O 1
ATOM 5168 N N . ALA C 2 182 ? 56.285 53.331 -10.198 1.00 33.33 349 ALA C N 1
ATOM 5169 C CA . ALA C 2 182 ? 55.138 53.243 -11.093 1.00 34.67 349 ALA C CA 1
ATOM 5170 C C . ALA C 2 182 ? 54.834 54.605 -11.717 1.00 34.06 349 ALA C C 1
ATOM 5171 O O . ALA C 2 182 ? 54.582 54.699 -12.919 1.00 35.06 349 ALA C O 1
ATOM 5173 N N . LEU C 2 183 ? 54.862 55.658 -10.898 1.00 32.81 350 LEU C N 1
ATOM 5174 C CA . LEU C 2 183 ? 54.674 57.016 -11.406 1.00 30.73 350 LEU C CA 1
ATOM 5175 C C . LEU C 2 183 ? 55.723 57.368 -12.464 1.00 37.73 350 LEU C C 1
ATOM 5176 O O . LEU C 2 183 ? 55.383 57.883 -13.530 1.00 37.82 350 LEU C O 1
ATOM 5181 N N . ARG C 2 184 ? 56.991 57.078 -12.173 1.00 34.64 351 ARG C N 1
ATOM 5182 C CA . ARG C 2 184 ? 58.081 57.394 -13.101 1.00 34.41 351 ARG C CA 1
ATOM 5183 C C . ARG C 2 184 ? 58.033 56.542 -14.360 1.00 39.22 351 ARG C C 1
ATOM 5184 O O . ARG C 2 184 ? 58.489 56.968 -15.425 1.00 43.53 351 ARG C O 1
ATOM 5192 N N . ALA C 2 185 ? 57.487 55.336 -14.236 1.00 41.49 352 ALA C N 1
ATOM 5193 C CA . ALA C 2 185 ? 57.421 54.405 -15.358 1.00 46.76 352 ALA C CA 1
ATOM 5194 C C . ALA C 2 185 ? 56.441 54.897 -16.416 1.00 47.87 352 ALA C C 1
ATOM 5195 O O . ALA C 2 185 ? 56.576 54.573 -17.594 1.00 54.07 352 ALA C O 1
ATOM 5197 N N . ARG C 2 186 ? 55.459 55.686 -15.992 1.00 44.69 353 ARG C N 1
ATOM 5198 C CA . ARG C 2 186 ? 54.495 56.270 -16.919 1.00 48.72 353 ARG C CA 1
ATOM 5199 C C . ARG C 2 186 ? 55.182 57.276 -17.836 1.00 50.90 353 ARG C C 1
ATOM 5200 O O . ARG C 2 186 ? 56.318 57.679 -17.585 1.00 49.22 353 ARG C O 1
ATOM 5208 N N . THR C 2 187 ? 54.497 57.679 -18.902 1.00 47.93 354 THR C N 1
ATOM 5209 C CA . THR C 2 187 ? 55.036 58.702 -19.794 1.00 48.96 354 THR C CA 1
ATOM 5210 C C . THR C 2 187 ? 54.138 59.940 -19.851 1.00 48.09 354 THR C C 1
ATOM 5211 O O . THR C 2 187 ? 54.455 60.923 -20.529 1.00 43.69 354 THR C O 1
ATOM 5215 N N . ASP C 2 188 ? 53.032 59.889 -19.114 1.00 41.74 355 ASP C N 1
ATOM 5216 C CA . ASP C 2 188 ? 52.016 60.934 -19.167 1.00 41.20 355 ASP C CA 1
ATOM 5217 C C . ASP C 2 188 ? 52.135 61.948 -18.037 1.00 37.38 355 ASP C C 1
ATOM 5218 O O . ASP C 2 188 ? 51.207 62.719 -17.798 1.00 36.93 355 ASP C O 1
ATOM 5223 N N . LEU C 2 189 ? 53.268 61.939 -17.338 1.00 33.97 356 LEU C N 1
ATOM 5224 C CA . LEU C 2 189 ? 53.512 62.902 -16.267 1.00 31.47 356 LEU C CA 1
ATOM 5225 C C . LEU C 2 189 ? 54.875 63.590 -16.399 1.00 32.18 356 LEU C C 1
ATOM 5226 O O . LEU C 2 189 ? 55.646 63.626 -15.438 1.00 30.81 356 LEU C O 1
ATOM 5231 N N . PRO C 2 190 ? 55.174 64.159 -17.579 1.00 33.51 357 PRO C N 1
ATOM 5232 C CA . PRO C 2 190 ? 56.509 64.739 -17.744 1.00 33.90 357 PRO C CA 1
ATOM 5233 C C . PRO C 2 190 ? 56.756 65.918 -16.813 1.00 31.93 357 PRO C C 1
ATOM 5234 O O . PRO C 2 190 ? 55.845 66.695 -16.552 1.00 31.07 357 PRO C O 1
ATOM 5238 N N . GLY C 2 191 ? 57.980 66.039 -16.312 1.00 34.81 358 GLY C N 1
ATOM 5239 C CA . GLY C 2 191 ? 58.358 67.170 -15.485 1.00 33.30 358 GLY C CA 1
ATOM 5240 C C . GLY C 2 191 ? 57.812 67.150 -14.066 1.00 29.87 358 GLY C C 1
ATOM 5241 O O . GLY C 2 191 ? 57.955 68.123 -13.328 1.00 32.58 358 GLY C O 1
ATOM 5242 N N . LEU C 2 192 ? 57.185 66.047 -13.675 1.00 26.79 359 LEU C N 1
ATOM 5243 C CA . LEU C 2 192 ? 56.584 65.973 -12.349 1.00 24.84 359 LEU C CA 1
ATOM 5244 C C . LEU C 2 192 ? 57.663 65.978 -11.263 1.00 27.85 359 LEU C C 1
ATOM 5245 O O . LEU C 2 192 ? 58.626 65.223 -11.346 1.00 24.23 359 LEU C O 1
ATOM 5250 N N . SER C 2 193 ? 57.515 66.854 -10.269 1.00 21.95 360 SER C N 1
ATOM 5251 C CA . SER C 2 193 ? 58.376 66.828 -9.090 1.00 22.76 360 SER C CA 1
ATOM 5252 C C . SER C 2 193 ? 57.720 65.973 -8.015 1.00 22.41 360 SER C C 1
ATOM 5253 O O . SER C 2 193 ? 56.534 66.146 -7.743 1.00 21.56 360 SER C O 1
ATOM 5256 N N . ILE C 2 194 ? 58.486 65.074 -7.396 1.00 19.38 361 ILE C N 1
ATOM 5257 C CA . ILE C 2 194 ? 57.946 64.192 -6.364 1.00 18.28 361 ILE C CA 1
ATOM 5258 C C . ILE C 2 194 ? 58.735 64.312 -5.066 1.00 18.05 361 ILE C C 1
ATOM 5259 O O . ILE C 2 194 ? 59.959 64.193 -5.064 1.00 19.39 361 ILE C O 1
ATOM 5264 N N . LEU C 2 195 ? 58.022 64.552 -3.971 1.00 16.25 362 LEU C N 1
ATOM 5265 C CA . LEU C 2 195 ? 58.639 64.625 -2.658 1.00 18.12 362 LEU C CA 1
ATOM 5266 C C . LEU C 2 195 ? 58.112 63.492 -1.808 1.00 19.43 362 LEU C C 1
ATOM 5267 O O . LEU C 2 195 ? 56.897 63.255 -1.767 1.00 17.23 362 LEU C O 1
ATOM 5272 N N . VAL C 2 196 ? 59.016 62.801 -1.116 1.00 16.05 363 VAL C N 1
ATOM 5273 C CA . VAL C 2 196 ? 58.611 61.732 -0.201 1.00 16.91 363 VAL C CA 1
ATOM 5274 C C . VAL C 2 196 ? 59.124 61.980 1.210 1.00 17.98 363 VAL C C 1
ATOM 5275 O O . VAL C 2 196 ? 60.109 62.692 1.409 1.00 17.60 363 VAL C O 1
ATOM 5279 N N . GLY C 2 197 ? 58.458 61.374 2.183 1.00 15.95 364 GLY C N 1
ATOM 5280 C CA . GLY C 2 197 ? 58.819 61.534 3.580 1.00 14.58 364 GLY C CA 1
ATOM 5281 C C . GLY C 2 197 ? 59.024 60.207 4.266 1.00 17.83 364 GLY C C 1
ATOM 5282 O O . GLY C 2 197 ? 59.338 59.210 3.614 1.00 21.27 364 GLY C O 1
ATOM 5283 N N . GLY C 2 198 ? 58.849 60.188 5.584 1.00 18.00 365 GLY C N 1
ATOM 5284 C CA . GLY C 2 198 ? 59.022 58.960 6.352 1.00 20.19 365 GLY C CA 1
ATOM 5285 C C . GLY C 2 198 ? 60.411 58.351 6.240 1.00 24.58 365 GLY C C 1
ATOM 5286 O O . GLY C 2 198 ? 61.397 59.042 5.965 1.00 20.50 365 GLY C O 1
ATOM 5287 N N . ARG C 2 199 ? 60.488 57.038 6.438 1.00 25.50 366 ARG C N 1
ATOM 5288 C CA . ARG C 2 199 ? 61.767 56.333 6.413 1.00 26.89 366 ARG C CA 1
ATOM 5289 C C . ARG C 2 199 ? 62.589 56.500 5.134 1.00 28.64 366 ARG C C 1
ATOM 5290 O O . ARG C 2 199 ? 63.814 56.510 5.192 1.00 29.30 366 ARG C O 1
ATOM 5298 N N . LEU C 2 200 ? 61.939 56.637 3.983 1.00 26.99 367 LEU C N 1
ATOM 5299 C CA A LEU C 2 200 ? 62.662 56.778 2.723 0.48 27.81 367 LEU C CA 1
ATOM 5300 C CA B LEU C 2 200 ? 62.670 56.773 2.725 0.52 27.77 367 LEU C CA 1
ATOM 5301 C C . LEU C 2 200 ? 63.470 58.073 2.670 1.00 27.64 367 LEU C C 1
ATOM 5302 O O . LEU C 2 200 ? 64.543 58.128 2.072 1.00 32.11 367 LEU C O 1
ATOM 5311 N N . ALA C 2 201 ? 62.954 59.116 3.313 1.00 22.97 368 ALA C N 1
ATOM 5312 C CA . ALA C 2 201 ? 63.625 60.405 3.305 1.00 19.13 368 ALA C CA 1
ATOM 5313 C C . ALA C 2 201 ? 64.760 60.460 4.318 1.00 32.50 368 ALA C C 1
ATOM 5314 O O . ALA C 2 201 ? 65.519 61.432 4.349 1.00 28.77 368 ALA C O 1
ATOM 5316 N N . GLN C 2 202 ? 64.868 59.424 5.147 1.00 38.11 369 GLN C N 1
ATOM 5317 C CA . GLN C 2 202 ? 65.821 59.431 6.253 1.00 41.18 369 GLN C CA 1
ATOM 5318 C C . GLN C 2 202 ? 67.113 58.728 5.869 1.00 41.17 369 GLN C C 1
ATOM 5319 O O . GLN C 2 202 ? 68.068 58.706 6.640 1.00 48.94 369 GLN C O 1
ATOM 5325 N N . LEU C 2 203 ? 67.136 58.170 4.663 1.00 41.82 370 LEU C N 1
ATOM 5326 C CA . LEU C 2 203 ? 68.345 57.563 4.112 1.00 42.71 370 LEU C CA 1
ATOM 5327 C C . LEU C 2 203 ? 69.386 58.647 3.849 1.00 43.77 370 LEU C C 1
ATOM 5328 O O . LEU C 2 203 ? 69.053 59.834 3.816 1.00 44.39 370 LEU C O 1
ATOM 5333 N N . PRO C 2 204 ? 70.655 58.245 3.665 1.00 50.15 371 PRO C N 1
ATOM 5334 C CA . PRO C 2 204 ? 71.656 59.189 3.155 1.00 59.14 371 PRO C CA 1
ATOM 5335 C C . PRO C 2 204 ? 71.205 59.761 1.811 1.00 64.95 371 PRO C C 1
ATOM 5336 O O . PRO C 2 204 ? 70.753 58.999 0.952 1.00 62.90 371 PRO C O 1
ATOM 5340 N N . PRO C 2 205 ? 71.323 61.088 1.636 1.00 71.57 372 PRO C N 1
ATOM 5341 C CA . PRO C 2 205 ? 70.811 61.832 0.475 1.00 72.49 372 PRO C CA 1
ATOM 5342 C C . PRO C 2 205 ? 71.173 61.235 -0.890 1.00 73.13 372 PRO C C 1
ATOM 5343 O O . PRO C 2 205 ? 70.412 61.414 -1.841 1.00 73.50 372 PRO C O 1
ATOM 5347 N N . SER C 2 206 ? 72.304 60.542 -0.986 1.00 76.69 373 SER C N 1
ATOM 5348 C CA . SER C 2 206 ? 72.723 59.941 -2.252 1.00 77.72 373 SER C CA 1
ATOM 5349 C C . SER C 2 206 ? 71.767 58.832 -2.702 1.00 79.82 373 SER C C 1
ATOM 5350 O O . SER C 2 206 ? 71.510 58.665 -3.896 1.00 78.08 373 SER C O 1
ATOM 5353 N N . LYS C 2 207 ? 71.240 58.088 -1.734 1.00 80.49 374 LYS C N 1
ATOM 5354 C CA . LYS C 2 207 ? 70.288 57.014 -1.998 1.00 77.89 374 LYS C CA 1
ATOM 5355 C C . LYS C 2 207 ? 68.963 57.544 -2.544 1.00 77.14 374 LYS C C 1
ATOM 5356 O O . LYS C 2 207 ? 68.287 56.876 -3.328 1.00 77.84 374 LYS C O 1
ATOM 5362 N N . LEU C 2 208 ? 68.608 58.752 -2.119 1.00 74.20 375 LEU C N 1
ATOM 5363 C CA . LEU C 2 208 ? 67.303 59.345 -2.405 1.00 69.77 375 LEU C CA 1
ATOM 5364 C C . LEU C 2 208 ? 67.019 59.444 -3.904 1.00 66.63 375 LEU C C 1
ATOM 5365 O O . LEU C 2 208 ? 65.902 59.174 -4.353 1.00 58.92 375 LEU C O 1
ATOM 5370 N N . LYS C 2 209 ? 68.039 59.819 -4.670 1.00 70.39 376 LYS C N 1
ATOM 5371 C CA . LYS C 2 209 ? 67.890 60.042 -6.105 1.00 76.49 376 LYS C CA 1
ATOM 5372 C C . LYS C 2 209 ? 67.493 58.779 -6.869 1.00 74.95 376 LYS C C 1
ATOM 5373 O O . LYS C 2 209 ? 66.725 58.844 -7.829 1.00 73.77 376 LYS C O 1
ATOM 5379 N N . ASP C 2 210 ? 68.015 57.636 -6.433 1.00 73.69 377 ASP C N 1
ATOM 5380 C CA . ASP C 2 210 ? 67.736 56.357 -7.081 1.00 75.26 377 ASP C CA 1
ATOM 5381 C C . ASP C 2 210 ? 66.255 55.982 -7.051 1.00 66.38 377 ASP C C 1
ATOM 5382 O O . ASP C 2 210 ? 65.746 55.363 -7.987 1.00 63.97 377 ASP C O 1
ATOM 5387 N N . SER C 2 211 ? 65.573 56.361 -5.973 1.00 56.67 378 SER C N 1
ATOM 5388 C CA . SER C 2 211 ? 64.177 55.981 -5.769 1.00 52.73 378 SER C CA 1
ATOM 5389 C C . SER C 2 211 ? 63.229 56.626 -6.783 1.00 48.62 378 SER C C 1
ATOM 5390 O O . SER C 2 211 ? 62.141 56.107 -7.043 1.00 49.24 378 SER C O 1
ATOM 5393 N N . GLY C 2 212 ? 63.641 57.756 -7.350 1.00 38.76 379 GLY C N 1
ATOM 5394 C CA . GLY C 2 212 ? 62.803 58.477 -8.291 1.00 39.35 379 GLY C CA 1
ATOM 5395 C C . GLY C 2 212 ? 62.193 59.738 -7.705 1.00 34.73 379 GLY C C 1
ATOM 5396 O O . GLY C 2 212 ? 61.512 60.492 -8.405 1.00 38.60 379 GLY C O 1
ATOM 5397 N N . ALA C 2 213 ? 62.427 59.974 -6.417 1.00 25.65 380 ALA C N 1
ATOM 5398 C CA . ALA C 2 213 ? 61.932 61.187 -5.778 1.00 24.60 380 ALA C CA 1
ATOM 5399 C C . ALA C 2 213 ? 62.940 62.315 -5.960 1.00 26.83 380 ALA C C 1
ATOM 5400 O O . ALA C 2 213 ? 64.143 62.070 -6.044 1.00 35.17 380 ALA C O 1
ATOM 5402 N N . ASP C 2 214 ? 62.444 63.545 -6.004 1.00 22.99 381 ASP C N 1
ATOM 5403 C CA . ASP C 2 214 ? 63.288 64.712 -6.211 1.00 27.36 381 ASP C CA 1
ATOM 5404 C C . ASP C 2 214 ? 63.815 65.306 -4.906 1.00 29.05 381 ASP C C 1
ATOM 5405 O O . ASP C 2 214 ? 64.859 65.964 -4.894 1.00 27.35 381 ASP C O 1
ATOM 5410 N N . ALA C 2 215 ? 63.093 65.072 -3.814 1.00 24.74 382 ALA C N 1
ATOM 5411 C CA . ALA C 2 215 ? 63.531 65.525 -2.497 1.00 25.51 382 ALA C CA 1
ATOM 5412 C C . ALA C 2 215 ? 62.850 64.715 -1.418 1.00 27.29 382 ALA C C 1
ATOM 5413 O O . ALA C 2 215 ? 61.831 64.078 -1.665 1.00 21.78 382 ALA C O 1
ATOM 5415 N N . GLY C 2 216 ? 63.426 64.735 -0.221 1.00 21.35 383 GLY C N 1
ATOM 5416 C CA . GLY C 2 216 ? 62.854 64.024 0.905 1.00 19.85 383 GLY C CA 1
ATOM 5417 C C . GLY C 2 216 ? 62.634 64.984 2.050 1.00 21.95 383 GLY C C 1
ATOM 5418 O O . GLY C 2 216 ? 63.380 65.951 2.210 1.00 24.67 383 GLY C O 1
ATOM 5419 N N . PHE C 2 217 ? 61.588 64.747 2.828 1.00 15.92 384 PHE C N 1
ATOM 5420 C CA . PHE C 2 217 ? 61.432 65.459 4.093 1.00 14.36 384 PHE C CA 1
ATOM 5421 C C . PHE C 2 217 ? 61.510 64.447 5.237 1.00 18.29 384 PHE C C 1
ATOM 5422 O O . PHE C 2 217 ? 60.612 63.602 5.408 1.00 15.56 384 PHE C O 1
ATOM 5430 N N . ALA C 2 218 ? 62.611 64.511 5.990 1.00 15.46 385 ALA C N 1
ATOM 5431 C CA . ALA C 2 218 ? 62.927 63.490 6.990 1.00 16.12 385 ALA C CA 1
ATOM 5432 C C . ALA C 2 218 ? 61.923 63.461 8.141 1.00 15.16 385 ALA C C 1
ATOM 5433 O O . ALA C 2 218 ? 61.768 62.439 8.812 1.00 17.50 385 ALA C O 1
ATOM 5435 N N . HIS C 2 219 ? 61.267 64.596 8.373 1.00 14.20 386 HIS C N 1
ATOM 5436 C CA . HIS C 2 219 ? 60.164 64.697 9.322 1.00 13.29 386 HIS C CA 1
ATOM 5437 C C . HIS C 2 219 ? 59.090 65.524 8.640 1.00 13.28 386 HIS C C 1
ATOM 5438 O O . HIS C 2 219 ? 59.388 66.317 7.739 1.00 12.68 386 HIS C O 1
ATOM 5445 N N . LEU C 2 220 ? 57.848 65.368 9.087 1.00 11.46 387 LEU C N 1
ATOM 5446 C CA . LEU C 2 220 ? 56.726 66.046 8.455 1.00 10.32 387 LEU C CA 1
ATOM 5447 C C . LEU C 2 220 ? 56.938 67.563 8.436 1.00 10.75 387 LEU C C 1
ATOM 5448 O O . LEU C 2 220 ? 56.688 68.208 7.433 1.00 12.00 387 LEU C O 1
ATOM 5453 N N . ALA C 2 221 ? 57.448 68.107 9.532 1.00 11.05 388 ALA C N 1
ATOM 5454 C CA . ALA C 2 221 ? 57.647 69.561 9.639 1.00 11.33 388 ALA C CA 1
ATOM 5455 C C . ALA C 2 221 ? 58.767 70.098 8.739 1.00 14.18 388 ALA C C 1
ATOM 5456 O O . ALA C 2 221 ? 58.925 71.316 8.597 1.00 17.14 388 ALA C O 1
ATOM 5458 N N . LEU C 2 222 ? 59.562 69.201 8.156 1.00 14.21 389 LEU C N 1
ATOM 5459 C CA . LEU C 2 222 ? 60.603 69.612 7.207 1.00 14.45 389 LEU C CA 1
ATOM 5460 C C . LEU C 2 222 ? 60.100 69.665 5.765 1.00 15.99 389 LEU C C 1
ATOM 5461 O O . LEU C 2 222 ? 60.878 69.898 4.840 1.00 14.51 389 LEU C O 1
ATOM 5466 N N . LEU C 2 223 ? 58.806 69.439 5.569 1.00 12.84 390 LEU C N 1
ATOM 5467 C CA . LEU C 2 223 ? 58.237 69.506 4.221 1.00 12.63 390 LEU C CA 1
ATOM 5468 C C . LEU C 2 223 ? 58.415 70.885 3.531 1.00 12.93 390 LEU C C 1
ATOM 5469 O O . LEU C 2 223 ? 58.813 70.949 2.368 1.00 12.95 390 LEU C O 1
ATOM 5474 N N . PRO C 2 224 ? 58.135 71.996 4.236 1.00 15.92 391 PRO C N 1
ATOM 5475 C CA . PRO C 2 224 ? 58.354 73.255 3.494 1.00 13.30 391 PRO C CA 1
ATOM 5476 C C . PRO C 2 224 ? 59.786 73.438 3.006 1.00 14.57 391 PRO C C 1
ATOM 5477 O O . PRO C 2 224 ? 59.987 73.927 1.891 1.00 17.49 391 PRO C O 1
ATOM 5481 N N . ALA C 2 225 ? 60.766 73.048 3.813 1.00 15.02 392 ALA C N 1
ATOM 5482 C CA . ALA C 2 225 ? 62.156 73.172 3.397 1.00 16.45 392 ALA C CA 1
ATOM 5483 C C . ALA C 2 225 ? 62.405 72.374 2.116 1.00 23.36 392 ALA C C 1
ATOM 5484 O O . ALA C 2 225 ? 63.062 72.854 1.191 1.00 17.77 392 ALA C O 1
ATOM 5486 N N . ALA C 2 226 ? 61.867 71.157 2.068 1.00 17.81 393 ALA C N 1
ATOM 5487 C CA . ALA C 2 226 ? 62.042 70.299 0.901 1.00 17.43 393 ALA C CA 1
ATOM 5488 C C . ALA C 2 226 ? 61.378 70.880 -0.336 1.00 16.04 393 ALA C C 1
ATOM 5489 O O . ALA C 2 226 ? 61.936 70.836 -1.427 1.00 18.78 393 ALA C O 1
ATOM 5491 N N . LEU C 2 227 ? 60.177 71.420 -0.169 1.00 15.14 394 LEU C N 1
ATOM 5492 C CA . LEU C 2 227 ? 59.474 71.999 -1.300 1.00 20.38 394 LEU C CA 1
ATOM 5493 C C . LEU C 2 227 ? 60.212 73.227 -1.821 1.00 24.50 394 LEU C C 1
ATOM 5494 O O . LEU C 2 227 ? 60.322 73.434 -3.033 1.00 21.88 394 LEU C O 1
ATOM 5499 N N . ALA C 2 228 ? 60.753 74.028 -0.911 1.00 21.59 395 ALA C N 1
ATOM 5500 C CA . ALA C 2 228 ? 61.523 75.194 -1.328 1.00 24.18 395 ALA C CA 1
ATOM 5501 C C . ALA C 2 228 ? 62.725 74.785 -2.176 1.00 25.80 395 ALA C C 1
ATOM 5502 O O . ALA C 2 228 ? 63.039 75.445 -3.169 1.00 27.73 395 ALA C O 1
ATOM 5504 N N . ARG C 2 229 ? 63.390 73.694 -1.799 1.00 23.22 396 ARG C N 1
ATOM 5505 C CA . ARG C 2 229 ? 64.547 73.208 -2.561 1.00 25.94 396 ARG C CA 1
ATOM 5506 C C . ARG C 2 229 ? 64.152 72.759 -3.971 1.00 30.55 396 ARG C C 1
ATOM 5507 O O . ARG C 2 229 ? 64.814 73.102 -4.949 1.00 30.40 396 ARG C O 1
ATOM 5515 N N . VAL C 2 230 ? 63.068 71.998 -4.065 1.00 27.01 397 VAL C N 1
ATOM 5516 C CA . VAL C 2 230 ? 62.580 71.496 -5.344 1.00 29.89 397 VAL C CA 1
ATOM 5517 C C . VAL C 2 230 ? 62.121 72.636 -6.242 1.00 33.17 397 VAL C C 1
ATOM 5518 O O . VAL C 2 230 ? 62.427 72.660 -7.432 1.00 39.48 397 VAL C O 1
ATOM 5522 N N . ALA C 2 231 ? 61.388 73.581 -5.663 1.00 26.33 398 ALA C N 1
ATOM 5523 C CA . ALA C 2 231 ? 60.872 74.719 -6.418 1.00 32.85 398 ALA C CA 1
ATOM 5524 C C . ALA C 2 231 ? 61.997 75.580 -6.992 1.00 41.49 398 ALA C C 1
ATOM 5525 O O . ALA C 2 231 ? 61.852 76.162 -8.064 1.00 47.69 398 ALA C O 1
ATOM 5527 N N . SER C 2 232 ? 63.123 75.642 -6.286 1.00 42.94 399 SER C N 1
ATOM 5528 C CA . SER C 2 232 ? 64.288 76.388 -6.761 1.00 49.33 399 SER C CA 1
ATOM 5529 C C . SER C 2 232 ? 64.914 75.794 -8.020 1.00 62.97 399 SER C C 1
ATOM 5530 O O . SER C 2 232 ? 65.107 76.495 -9.010 1.00 67.22 399 SER C O 1
ATOM 5533 N N . SER C 2 233 ? 65.237 74.505 -7.981 1.00 47.28 400 SER C N 1
ATOM 5534 C CA . SER C 2 233 ? 65.942 73.865 -9.091 1.00 53.19 400 SER C CA 1
ATOM 5535 C C . SER C 2 233 ? 65.026 73.492 -10.259 1.00 48.48 400 SER C C 1
ATOM 5536 O O . SER C 2 233 ? 63.824 73.752 -10.232 1.00 74.89 400 SER C O 1
#

Secondary structure (DSSP, 8-state):
-----HHHHHHHHHHHSSEEEEE-TTSBEEEEEE-TTS------GGGTTSBGGGGB-HHHHHHHHHHHTT--TTSPPPPEEEEEE-TTS-EEEEEEEEEE-TTT--EEEEEEE-HHHHHHHHHHHHHHHHHHHHHHHHHHHHHHHHHHHHH-SS-EEEEETTT-BEEEE-HHHHHHHT--HHHHTT-BGGGGBTT--HHHHHHHHHHHHTSSSPPPEEEEBTTT--EEEEEEEEEESSSSEEEEEEEEE--/-------HHHHHHHHHHHSSEEEEE-TTSBEEEEE------GGGTTSBGGGGB-HHHHHHHHHHHHT--TTS--EEEEEEE--EEEEEEEEE-TTT--EEEEEEE-HHHHHHHHHHHHHHHHHHHHHHTT-HHHHHHHHHHHH--S-EEEEETTT-BEEEE-HHHHHHHTS-HHHHTT-BSGGGBTT--HHHHHHHHHHHHHHT--PPEEEEBTTT--EEEEEEEEEEETTEEEEEEEEEE--/-HHHHHHHHHHHHHHHHH-TTTTHHHHHHHHHHH-SSHHHHHHHHHHHHHHHHHHHHTTSS-HHHHHHHHHHHHHHHHHH--PPPPSS-SEEEEEEPPTT---HHHHHHHHHHHHHTTEEEEEE--SSHHHHHHHHHHTT--EEEE---TTS-THHHHHHHHHHHHHHH-SS-TT-EEEEEGGGGGS-HHHHHHHT-SEEESSGGGHHHHHHHHHH-

Organism: Cereibacter sphaeroides (strain ATCC 17023 / DSM 158 / JCM 6121 / CCUG 31486 / LMG 2827 / NBRC 12203 / NCIMB 8253 / ATH 2.4.1.) (NCBI:txid272943)

InterPro domains:
  IPR000014 PAS domain [PF13188] (150-204)
  IPR000014 PAS domain [PF13426] (279-378)
  IPR000014 PAS domain [PS50112] (147-199)
  IPR000014 PAS domain [SM00091] (149-216)
  IPR000014 PAS domain [SM00091] (268-337)
  IPR000014 PAS domain [cd00130] (160-253)
  IPR000014 PAS domain [cd00130] (279-376)
  IPR002197 DNA binding HTH domain, Fis-type [PF02954] (419-457)
  IPR002197 DNA binding HTH domain, Fis-type [PR01590] (423-440)
  IPR002197 DNA binding HTH domain, Fis-type [PR01590] (440-460)
  IPR009057 Homedomain-like superfamily [SSF46689] (394-459)
  IPR011785 Transcription regulator PpsR [TIGR02040] (18-459)
  IPR035965 PAS domain superfamily [SSF55785] (140-234)
  IPR035965 PAS domain superfamily [SSF55785] (278-378)

Foldseek 3Di:
DDDDDPVVVLLVLLQVFCKKFKAAQVQQTQDTRHRPVHDDPPDQCVSHRHGQVVFFDPVLVVVCCVQLVPADADDWTDWDWTWTQGPVRDIFIWTWIWHQDPPRRIIMTGTDGCRVVVVVVVVVVVVVVVVVVVVVVVVVVVVVVVCCQAVDLFWKWKAFLVQQATQATYVNVCVQLVHDGVVRHRHRPQVQFPPGDRVVVSVVLVVQQVDPPGFWDWTQGPRVRFIKTWHWHWDDDPNGIMIMIGIGGPD/DPDDDDDPVRVVVVLLVVFAKKFWAAPVQATQDIRHVPPPCPVRHRHGPVVFFDPVQVVVCCVQLVPADAPPAWDWDWTATVHAIWIWIWHQHDPGRIIMTGTHGCVVVVVVVVVVVVVVVVVVVVVVVPPCPVVVVVVCQAVDLFWKWKAFLVPQATQFTYQNVCVQLAHGGVVRHGHRVQVQFPPGDSPVVSVVQVVQQVVVPQFFDWTQGDNVRFIKTWGWHWDDDPNTTMIMIGIDGDD/DVVLVVCLLVVLLVCLQPPLPVCLVVNLVSCQVQPLALLSLQVSVLSSLVVVLVCVVVPVGHVVSNVSSVVSSVVSCVVRADDDQAPQAPAEEEEEEQAVDCQPVLSVSLVRVRSVVGYRYYYYHDNDLVRVLVVCVVVVHQEYEYGDRSNDDPVVVVSVLVSLVVNVVDDSRPNHAYEYEDPLQVPDPVSNVVSNHPHYQDGSSCVVVGVVVVVVD

Nearest PDB structures (foldseek):
  4hh3-assembly1_B  TM=1.004E+00  e=1.590E-47  Cereibacter sphaeroides 2.4.1
  4l9g-assembly1_B  TM=6.473E-01  e=1.355E-42  Cereibacter sphaeroides 2.4.1
  4l9g-assembly1_A  TM=5.958E-01  e=3.161E-42  Cereibacter sphaeroides 2.4.1
  4hh2-assembly1_B  TM=6.066E-01  e=3.586E-41  Cereibacter sphaeroides 2.4.1
  4hh2-assembly1_D  TM=5.728E-01  e=1.926E-41  Cereibacter sphaeroides 2.4.1

CATH classification: 3.30.450.20 (+1 more: 3.30.450.20)